Protein 5SUY (pdb70)

Secondary structure (DSSP, 8-state):
---BTTS-HHHHHHHHHSTTS----EEEEEEEE--TTBEEHHHHHHHHHHHSB--SSHHHHHHHHHHHHHTTSEEESSS--S--TTSEEEE----/---BTTS-HHHHHHHHHSTTSS---BS-EEEEEEEEEEEEHHHHHHHHHHHSBT-SSHHHHHHHHHHHHHHTSEEESSS--S--TTSEEEE---/---BTTS-HHHHHHHHHSTTS----BS-EEEEEEEEEEEEHHHHHHHHHHHSBT-SSHHHHHHHHHHHHHHTSEEESSS--S--TTSEEEE----/--BTTS-HHHHHHHHHSTTS----EEEEEEEE--TTBEEHHHHHHHHHHHSB--SSHHHHHHHHHHHHHTTSEEESSS--S--TTSEEEE----

Foldseek 3Di:
DPDDPPDDPVVVVVCLPDPPSPDDDDPDDDDDDDDPAKDFLLVQLVVCVVPPPDDPDSVVSSVVSQVCCVVQQKHFPDPDRGDDRGGMIHGGDPD/DPDDPPDDPVVVVVLLVDPPSPNDDDDDDDDDDDDPPKDFLLVQLVCCVVPPPDDPDSVVSSVVSLVCDVVQQKHFPDDDNGDDRGGIIDGGDD/DPDDPPDDDVVVVVCCVDPPSPPDDDDDDDDDDDDPPKDFLLVQLVCCVVPPPDDPDSVSSSVVSLVCCVVQQKDFPDPDNGDDRGGIIDGGDPD/DDDPPDDPVVVVVCVVDPPSPDDDDPDDDDDDDDPAKDFQLVQLVCCVPPPPDDPDSVVSSVVSQVCDVVQQKHFPDDDNGDDRGGMIHGGPPD

CATH classification: 1.10.10.10

Solvent-accessible surface area: 21813 Å² total; per-residue (Å²): 133,80,39,28,64,166,40,84,65,40,52,0,0,104,36,2,37,46,128,183,26,61,20,106,67,86,68,18,4,76,41,112,64,108,37,87,85,2,5,42,0,23,13,0,0,40,15,0,98,122,63,6,100,52,26,118,106,78,99,65,0,67,122,27,0,26,19,0,26,170,67,38,29,1,148,35,39,81,162,102,159,82,32,31,10,68,37,40,0,34,41,13,128,42,145,118,82,41,28,64,168,38,84,66,34,50,0,0,101,34,2,37,44,125,112,28,22,17,27,59,55,82,102,9,102,47,80,53,101,37,93,93,0,0,38,0,30,13,0,0,83,14,0,101,145,65,4,110,55,28,110,99,88,175,46,0,97,133,34,0,19,24,0,26,162,62,36,25,1,127,28,48,60,163,98,162,100,9,32,18,140,23,36,0,31,37,9,145,82,136,78,38,27,64,168,40,89,68,30,55,0,0,95,36,2,40,49,125,155,27,45,16,71,49,30,62,42,7,66,52,112,56,94,38,94,99,0,0,17,0,15,14,0,0,50,13,0,81,135,87,6,127,51,26,109,98,84,156,48,0,79,126,26,0,20,16,0,25,170,64,35,25,1,147,24,41,71,154,95,152,91,8,26,32,58,32,27,0,39,50,13,122,45,140,121,41,26,70,170,40,84,66,38,51,0,0,101,36,2,41,46,123,183,25,54,21,43,63,63,71,117,5,118,42,60,67,114,41,91,87,2,2,26,0,31,20,0,0,58,16,0,84,143,81,7,105,53,28,106,96,89,163,42,0,93,144,25,0,40,27,0,26,192,68,36,25,1,145,31,41,62,163,87,157,88,16,17,32,150,28,27,0,32,40,13,127,45,143

Radius of gyration: 25.07 Å; Cα contacts (8 Å, |Δi|>4): 549; chains: 4; bounding box: 56×40×69 Å

B-factor: mean 33.05, std 9.39, range [17.05, 82.43]

InterPro domains:
  IPR000591 DEP domain [PF00610] (436-505)
  IPR000591 DEP domain [PS50186] (433-507)
  IPR000591 DEP domain [SM00049] (433-507)
  IPR001158 DIX domain [PF00778] (13-89)
  IPR001158 DIX domain [PS50841] (11-93)
  IPR001158 DIX domain [SM00021] (11-93)
  IPR001478 PDZ domain [PF00595] (268-342)
  IPR001478 PDZ domain [PS50106] (267-339)
  IPR001478 PDZ domain [SM00228] (276-355)
  IPR003351 Dishevelled protein domain [PF02377] (109-263)
  IPR008339 Dishevelled family [PR01760] (342-356)
  IPR008339 Dishevelled family [PR01760] (376-388)
  IPR008339 Dishevelled family [PR01760] (464-474)
  IPR008339 Dishevelled family [PR01760] (490-501)
  IPR008341 Dishevelled-2 [PR01762] (96-107)
  IPR008341 Dishevelled-2 [PR01762] (511-521)
  IPR008341 Dishevelled-2 [PR01762] (630-639)
  IPR008341 Dishevelled-2 [PR01762] (647-668)
  IPR015506 Dishevelled-related protein [PTHR10878] (13-734)
  IPR024580 Dishevelled C-terminal [PF12316] (515-726)

GO terms:
  GO:0005109 frizzled binding (F, TAS)
  GO:0035567 non-canonical Wnt signaling pathway (P, TAS)
  GO:0060070 canonical Wnt signaling pathway (P, TAS)
  GO:0005737 cytoplasm (C, IDA)
  GO:0031410 cytoplasmic vesicle (C, IDA)
  GO:0005634 nucleus (C, EXP)
  GO:0005515 protein binding (F, IPI)
  GO:0045334 clathrin-coated endocytic vesicle (C, TAS)
  GO:0005829 cytosol (C, TAS)
  GO:0042802 identical protein binding (F, IPI)
  GO:0042127 regulation of cell population proliferation (P, IDA)
  GO:0045944 positive regulation of transcription by RNA polymerase II (P, IDA)
  GO:1901798 positive regulation of signal transduction by p53 class mediator (P, IDA)
  GO:0060070 canonical Wnt signaling pathway (P, IDA)
  GO:0046330 positive regulation of JNK cascade (P, IDA)
  GO:0060071 Wnt signaling pathway, planar cell polarity pathway (P, IDA)
  GO:0032956 regulation of actin cytoskeleton organization (P, TAS)
  GO:0035567 non-canonical Wnt signaling pathway (P, IMP)
  GO:0046330 positive regulation of JNK cascade (P, IMP)
  GO:0060070 canonical Wnt signaling pathway (P, IMP)

Nearest PDB structures (foldseek):
  5suy-assembly1_A  TM=9.954E-01  e=2.413E-16  Homo sapiens
  3ml6-assembly6_F  TM=7.059E-01  e=1.996E-12  Mus musculus
  3ml6-assembly1_A  TM=7.061E-01  e=1.996E-12  Mus musculus
  3ml6-assembly3_C  TM=7.061E-01  e=3.165E-12  Mus musculus
  3ml6-assembly2_B  TM=7.059E-01  e=3.856E-12  Mus musculus

Structure (mmCIF, N/CA/C/O backbone):
data_5SUY
#
_entry.id   5SUY
#
_cell.length_a   61.671
_cell.length_b   60.174
_cell.length_c   66.128
_cell.angle_alpha   90.00
_cell.angle_beta   117.62
_cell.angle_gamma   90.00
#
_symmetry.space_group_name_H-M   'P 1 21 1'
#
loop_
_entity.id
_entity.type
_entity.pdbx_description
1 polymer 'Segment polarity protein dishevelled homolog DVL-2'
2 non-polymer 'SULFATE ION'
3 water water
#
loop_
_atom_site.group_PDB
_atom_site.id
_atom_site.type_symbol
_atom_site.label_atom_id
_atom_site.label_alt_id
_atom_site.label_comp_id
_atom_site.label_asym_id
_atom_site.label_entity_id
_atom_site.label_seq_id
_atom_site.pdbx_PDB_ins_code
_atom_site.Cartn_x
_atom_site.Cartn_y
_atom_site.Cartn_z
_atom_site.occupancy
_atom_site.B_iso_or_equiv
_atom_site.auth_seq_id
_atom_site.auth_comp_id
_atom_site.auth_asym_id
_atom_site.auth_atom_id
_atom_site.pdbx_PDB_model_num
ATOM 1 N N . SER A 1 2 ? -20.870 17.723 -32.562 1.00 45.32 415 SER A N 1
ATOM 2 C CA . SER A 1 2 ? -20.037 17.432 -33.759 1.00 46.74 415 SER A CA 1
ATOM 3 C C . SER A 1 2 ? -19.574 15.952 -33.855 1.00 42.19 415 SER A C 1
ATOM 4 O O . SER A 1 2 ? -18.411 15.577 -33.633 1.00 45.79 415 SER A O 1
ATOM 7 N N . GLY A 1 3 ? -20.517 15.119 -34.204 1.00 36.14 416 GLY A N 1
ATOM 8 C CA . GLY A 1 3 ? -20.213 13.800 -34.721 1.00 32.17 416 GLY A CA 1
ATOM 9 C C . GLY A 1 3 ? -20.618 12.714 -33.765 1.00 28.36 416 GLY A C 1
ATOM 10 O O . GLY A 1 3 ? -20.932 11.604 -34.219 1.00 27.10 416 GLY A O 1
ATOM 11 N N . LEU A 1 4 ? -20.586 13.053 -32.463 1.00 26.12 417 LEU A N 1
ATOM 12 C CA . LEU A 1 4 ? -20.881 12.121 -31.369 1.00 24.48 417 LEU A CA 1
ATOM 13 C C . LEU A 1 4 ? -22.059 12.639 -30.569 1.00 25.00 417 LEU A C 1
ATOM 14 O O . LEU A 1 4 ? -22.138 13.861 -30.215 1.00 24.41 417 LEU A O 1
ATOM 19 N N . SER A 1 5 ? -22.983 11.747 -30.241 1.00 25.22 418 SER A N 1
ATOM 20 C CA . SER A 1 5 ? -24.164 12.154 -29.459 1.00 25.21 418 SER A CA 1
ATOM 21 C C . SER A 1 5 ? -24.600 11.002 -28.554 1.00 25.54 418 SER A C 1
ATOM 22 O O . SER A 1 5 ? -24.046 9.864 -28.634 1.00 24.35 418 SER A O 1
ATOM 25 N N . VAL A 1 6 ? -25.596 11.295 -27.702 1.00 25.09 419 VAL A N 1
ATOM 26 C CA . VAL A 1 6 ? -26.282 10.262 -26.931 1.00 26.51 419 VAL A CA 1
ATOM 27 C C . VAL A 1 6 ? -26.934 9.127 -27.753 1.00 27.37 419 VAL A C 1
ATOM 28 O O . VAL A 1 6 ? -27.302 8.107 -27.161 1.00 26.41 419 VAL A O 1
ATOM 32 N N . HIS A 1 7 ? -27.058 9.305 -29.086 1.00 26.55 420 HIS A N 1
ATOM 33 C CA . HIS A 1 7 ? -27.555 8.246 -29.994 1.00 26.95 420 HIS A CA 1
ATOM 34 C C . HIS A 1 7 ? -26.458 7.343 -30.569 1.00 26.02 420 HIS A C 1
ATOM 35 O O . HIS A 1 7 ? -26.775 6.304 -31.172 1.00 25.98 420 HIS A O 1
ATOM 42 N N . THR A 1 8 ? -25.194 7.717 -30.405 1.00 24.03 421 THR A N 1
ATOM 43 C CA . THR A 1 8 ? -24.047 6.922 -30.877 1.00 24.29 421 THR A CA 1
ATOM 44 C C . THR A 1 8 ? -23.859 5.643 -30.048 1.00 25.33 421 THR A C 1
ATOM 45 O O . THR A 1 8 ? -24.030 5.685 -28.832 1.00 26.11 421 THR A O 1
ATOM 49 N N . ASP A 1 9 ? -23.501 4.509 -30.656 1.00 26.15 422 ASP A N 1
ATOM 50 C CA . ASP A 1 9 ? -23.267 3.329 -29.809 1.00 27.63 422 ASP A CA 1
ATOM 51 C C . ASP A 1 9 ? -22.145 3.571 -28.774 1.00 27.31 422 ASP A C 1
ATOM 52 O O . ASP A 1 9 ? -21.143 4.257 -29.037 1.00 25.10 422 ASP A O 1
ATOM 57 N N . MET A 1 10 ? -22.330 3.029 -27.582 1.00 27.62 423 MET A N 1
ATOM 58 C CA . MET A 1 10 ? -21.372 3.298 -26.505 1.00 27.80 423 MET A CA 1
ATOM 59 C C . MET A 1 10 ? -19.937 2.834 -26.771 1.00 25.07 423 MET A C 1
ATOM 60 O O . 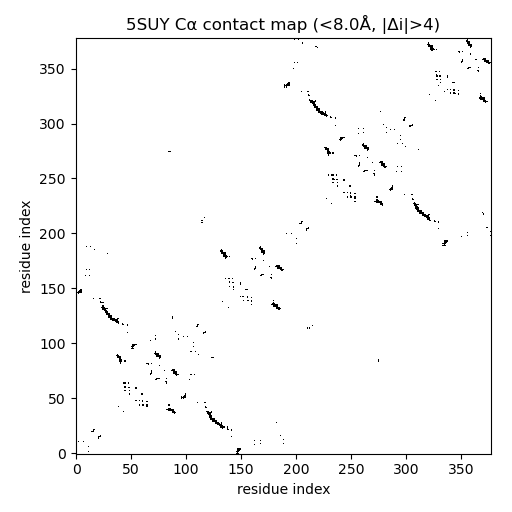MET A 1 10 ? -19.013 3.487 -26.343 1.00 23.31 423 MET A O 1
ATOM 65 N N . ALA A 1 11 ? -19.753 1.703 -27.436 1.00 24.66 424 ALA A N 1
ATOM 66 C CA . ALA A 1 11 ? -18.406 1.186 -27.657 1.00 23.56 424 ALA A CA 1
ATOM 67 C C . ALA A 1 11 ? -17.620 2.149 -28.548 1.00 23.11 424 ALA A C 1
ATOM 68 O O . ALA A 1 11 ? -16.446 2.440 -28.266 1.00 21.23 424 ALA A O 1
ATOM 70 N N . SER A 1 12 ? -18.299 2.687 -29.570 1.00 22.20 425 SER A N 1
ATOM 71 C CA . SER A 1 12 ? -17.674 3.656 -30.483 1.00 21.32 425 SER A CA 1
ATOM 72 C C . SER A 1 12 ? -17.276 4.968 -29.774 1.00 20.32 425 SER A C 1
ATOM 73 O O . SER A 1 12 ? -16.183 5.534 -30.022 1.00 19.97 425 SER A O 1
ATOM 76 N N . VAL A 1 13 ? -18.143 5.487 -28.889 1.00 20.10 426 VAL A N 1
ATOM 77 C CA . VAL A 1 13 ? -17.795 6.673 -28.086 1.00 19.81 426 VAL A CA 1
ATOM 78 C C . VAL A 1 13 ? -16.538 6.409 -27.250 1.00 18.90 426 VAL A C 1
ATOM 79 O O . VAL A 1 13 ? -15.604 7.254 -27.204 1.00 17.05 426 VAL A O 1
ATOM 83 N N . THR A 1 14 ? -16.465 5.266 -26.608 1.00 18.64 427 THR A N 1
ATOM 84 C CA . THR A 1 14 ? -15.277 4.908 -25.796 1.00 21.18 427 THR A CA 1
ATOM 85 C C . THR A 1 14 ? -13.978 4.803 -26.625 1.00 21.46 427 THR A C 1
ATOM 86 O O . THR A 1 14 ? -12.955 5.363 -26.258 1.00 20.50 427 THR A O 1
ATOM 90 N N . LYS A 1 15 ? -14.039 4.095 -27.755 1.00 22.89 428 LYS A N 1
ATOM 91 C CA . LYS A 1 15 ? -12.890 4.044 -28.687 1.00 23.79 428 LYS A CA 1
ATOM 92 C C . LYS A 1 15 ? -12.468 5.427 -29.181 1.00 23.44 428 LYS A C 1
ATOM 93 O O . LYS A 1 15 ? -11.269 5.702 -29.292 1.00 24.79 428 LYS A O 1
ATOM 99 N N . ALA A 1 16 ? -13.418 6.325 -29.401 1.00 22.53 429 ALA A N 1
ATOM 100 C CA . ALA A 1 16 ? -13.065 7.734 -29.755 1.00 23.32 429 ALA A CA 1
ATOM 101 C C . ALA A 1 16 ? -12.318 8.438 -28.594 1.00 23.63 429 ALA A C 1
ATOM 102 O O . ALA A 1 16 ? -11.223 9.037 -28.814 1.00 22.62 429 ALA A O 1
ATOM 104 N N . MET A 1 17 ? -12.856 8.286 -27.359 1.00 23.06 430 MET A N 1
ATOM 105 C CA . MET A 1 17 ? -12.200 8.820 -26.146 1.00 23.24 430 MET A CA 1
ATOM 106 C C . MET A 1 17 ? -10.769 8.260 -25.927 1.00 23.11 430 MET A C 1
ATOM 107 O O . MET A 1 17 ? -9.846 8.962 -25.459 1.00 22.37 430 MET A O 1
ATOM 112 N N . ALA A 1 18 ? -10.575 7.008 -26.321 1.00 22.55 431 ALA A N 1
ATOM 113 C CA . ALA A 1 18 ? -9.329 6.305 -26.165 1.00 23.45 431 ALA A CA 1
ATOM 114 C C . ALA A 1 18 ? -8.304 6.559 -27.259 1.00 24.74 431 ALA A C 1
ATOM 115 O O . ALA A 1 18 ? -7.127 6.168 -27.112 1.00 23.32 431 ALA A O 1
ATOM 117 N N . ALA A 1 19 ? -8.680 7.247 -28.333 1.00 24.73 432 ALA A N 1
ATOM 118 C CA . ALA A 1 19 ? -7.727 7.475 -29.426 1.00 26.25 432 ALA A CA 1
ATOM 119 C C . ALA A 1 19 ? -6.656 8.515 -29.056 1.00 27.19 432 ALA A C 1
ATOM 120 O O . ALA A 1 19 ? -6.925 9.404 -28.262 1.00 24.37 432 ALA A O 1
ATOM 122 N N . PRO A 1 20 ? -5.473 8.437 -29.683 1.00 28.29 433 PRO A N 1
ATOM 123 C CA . PRO A 1 20 ? -4.498 9.543 -29.537 1.00 30.32 433 PRO A CA 1
ATOM 124 C C . PRO A 1 20 ? -5.099 10.912 -29.955 1.00 29.77 433 PRO A C 1
ATOM 125 O O . PRO A 1 20 ? -5.939 10.978 -30.865 1.00 30.61 433 PRO A O 1
ATOM 129 N N . GLU A 1 21 ? -4.724 11.970 -29.257 1.00 30.45 434 GLU A N 1
ATOM 130 C CA . GLU A 1 21 ? -5.244 13.332 -29.496 1.00 34.11 434 GLU A CA 1
ATOM 131 C C . GLU A 1 21 ? -6.773 13.498 -29.343 1.00 34.36 434 GLU A C 1
ATOM 132 O O . GLU A 1 21 ? -7.339 14.455 -29.904 1.00 38.06 434 GLU A O 1
ATOM 138 N N . SER A 1 22 ? -7.455 12.599 -28.606 1.00 32.20 435 SER A N 1
ATOM 139 C CA . SER A 1 22 ? -8.911 12.739 -28.357 1.00 30.27 435 SER A CA 1
ATOM 140 C C . SER A 1 22 ? -9.274 13.977 -27.508 1.00 30.49 435 SER A C 1
ATOM 141 O O . SER A 1 22 ? -10.431 14.415 -27.533 1.00 30.91 435 SER A O 1
ATOM 144 N N . GLY A 1 23 ? -8.307 14.465 -26.724 1.00 30.17 436 GLY A N 1
ATOM 145 C CA . GLY A 1 23 ? -8.516 15.539 -25.733 1.00 30.97 436 GLY A CA 1
ATOM 146 C C . GLY A 1 23 ? -8.653 15.009 -24.312 1.00 31.77 436 GLY A C 1
ATOM 147 O O . GLY A 1 23 ? -8.753 15.805 -23.356 1.00 32.43 436 GLY A O 1
ATOM 148 N N . LEU A 1 24 ? -8.697 13.680 -24.146 1.00 30.16 437 LEU A N 1
ATOM 149 C CA . LEU A 1 24 ? -8.828 13.104 -22.800 1.00 31.74 437 LEU A CA 1
ATOM 150 C C . LEU A 1 24 ? -7.558 13.356 -22.014 1.00 31.89 437 LEU A C 1
ATOM 151 O O . LEU A 1 24 ? -6.468 13.056 -22.463 1.00 30.46 437 LEU A O 1
ATOM 156 N N . GLU A 1 25 ? -7.726 13.906 -20.822 1.00 33.81 438 GLU A N 1
ATOM 157 C CA . GLU A 1 25 ? -6.618 14.093 -19.903 1.00 38.52 438 GLU A CA 1
ATOM 158 C C . GLU A 1 25 ? -6.186 12.724 -19.377 1.00 37.22 438 GLU A C 1
ATOM 159 O O . GLU A 1 25 ? -6.954 12.052 -18.658 1.00 37.26 438 GLU A O 1
ATOM 165 N N . VAL A 1 26 ? -4.969 12.307 -19.741 1.00 38.52 439 VAL A N 1
ATOM 166 C CA . VAL A 1 26 ? -4.360 11.071 -19.195 1.00 39.04 439 VAL A CA 1
ATOM 167 C C . VAL A 1 26 ? -3.084 11.383 -18.393 1.00 40.40 439 VAL A C 1
ATOM 168 O O . VAL A 1 26 ? -2.455 12.425 -18.558 1.00 39.34 439 VAL A O 1
ATOM 172 N N . ARG A 1 27 ? -2.712 10.457 -17.524 1.00 41.35 440 ARG A N 1
ATOM 173 C CA . ARG A 1 27 ? -1.526 10.576 -16.693 1.00 42.06 440 ARG A CA 1
ATOM 174 C C . ARG A 1 27 ? -0.834 9.220 -16.696 1.00 42.03 440 ARG A C 1
ATOM 175 O O . ARG A 1 27 ? -1.497 8.195 -16.920 1.00 40.52 440 ARG A O 1
ATOM 183 N N . ASP A 1 28 ? 0.459 9.160 -16.382 1.00 40.32 441 ASP A N 1
ATOM 184 C CA . ASP A 1 28 ? 1.044 7.823 -16.142 1.00 44.45 441 ASP A CA 1
ATOM 185 C C . ASP A 1 28 ? 1.423 7.549 -14.670 1.00 42.61 441 ASP A C 1
ATOM 186 O O . ASP A 1 28 ? 2.123 6.575 -14.376 1.00 44.58 441 ASP A O 1
ATOM 191 N N . ARG A 1 29 ? 0.967 8.406 -13.763 1.00 40.86 442 ARG A N 1
ATOM 192 C CA . ARG A 1 29 ? 1.080 8.115 -12.327 1.00 40.67 442 ARG A CA 1
ATOM 193 C C . ARG A 1 29 ? -0.314 8.127 -11.740 1.00 40.21 442 ARG A C 1
ATOM 194 O O . ARG A 1 29 ? -1.169 8.979 -12.096 1.00 38.79 442 ARG A O 1
ATOM 202 N N . MET A 1 30 ? -0.551 7.175 -10.844 1.00 36.17 443 MET A N 1
ATOM 203 C CA . MET A 1 30 ? -1.714 7.251 -9.984 1.00 35.57 443 MET A CA 1
ATOM 204 C C . MET A 1 30 ? -1.359 7.006 -8.522 1.00 30.92 443 MET A C 1
ATOM 205 O O . MET A 1 30 ? -0.315 6.468 -8.206 1.00 29.47 443 MET A O 1
ATOM 210 N N . TRP A 1 31 ? -2.259 7.461 -7.658 1.00 32.48 444 TRP A N 1
ATOM 211 C CA . TRP A 1 31 ? -2.072 7.546 -6.228 1.00 34.11 444 TRP A CA 1
ATOM 212 C C . TRP A 1 31 ? -3.203 6.742 -5.583 1.00 34.90 444 TRP A C 1
ATOM 213 O O . TRP A 1 31 ? -4.392 6.930 -5.936 1.00 35.56 444 TRP A O 1
ATOM 224 N N . LEU A 1 32 ? -2.829 5.786 -4.741 1.00 32.29 445 LEU A N 1
ATOM 225 C CA . LEU A 1 32 ? -3.770 4.913 -4.058 1.00 31.94 445 LEU A CA 1
ATOM 226 C C . LEU A 1 32 ? -3.680 5.191 -2.534 1.00 30.29 445 LEU A C 1
ATOM 227 O O . LEU A 1 32 ? -2.565 5.262 -1.997 1.00 28.29 445 LEU A O 1
ATOM 232 N N . LYS A 1 33 ? -4.812 5.328 -1.838 1.00 30.51 446 LYS A N 1
ATOM 233 C CA . LYS A 1 33 ? -4.755 5.480 -0.383 1.00 31.08 446 LYS A CA 1
ATOM 234 C C . LYS A 1 33 ? -4.990 4.110 0.247 1.00 27.07 446 LYS A C 1
ATOM 235 O O . LYS A 1 33 ? -5.987 3.458 -0.061 1.00 26.14 446 LYS A O 1
ATOM 241 N N . ILE A 1 34 ? -4.114 3.727 1.177 1.00 24.33 447 ILE A N 1
ATOM 242 C CA . ILE A 1 34 ? -4.253 2.485 1.929 1.00 24.95 447 ILE A CA 1
ATOM 243 C C . ILE A 1 34 ? -4.409 2.866 3.397 1.00 24.55 447 ILE A C 1
ATOM 244 O O . ILE A 1 34 ? -3.666 3.693 3.893 1.00 25.07 447 ILE A O 1
ATOM 249 N N . THR A 1 35 ? -5.382 2.280 4.056 1.00 23.61 448 THR A N 1
ATOM 250 C CA . THR A 1 35 ? -5.537 2.472 5.496 1.00 25.20 448 THR A CA 1
ATOM 251 C C . THR A 1 35 ? -4.548 1.583 6.253 1.00 26.85 448 THR A C 1
ATOM 252 O O . THR A 1 35 ? -4.782 0.372 6.360 1.00 30.03 448 THR A O 1
ATOM 256 N N . ILE A 1 36 ? -3.468 2.197 6.772 1.00 25.38 449 ILE A N 1
ATOM 257 C CA . ILE A 1 36 ? -2.412 1.504 7.572 1.00 26.26 449 ILE A CA 1
ATOM 258 C C . ILE A 1 36 ? -2.394 2.189 8.941 1.00 28.13 449 ILE A C 1
ATOM 259 O O . ILE A 1 36 ? -1.994 3.366 9.055 1.00 31.80 449 ILE A O 1
ATOM 264 N N . PRO A 1 37 ? -2.806 1.479 9.991 1.00 32.11 450 PRO A N 1
ATOM 265 C CA . PRO A 1 37 ? -2.770 2.098 11.315 1.00 32.08 450 PRO A CA 1
ATOM 266 C C . PRO A 1 37 ? -1.406 2.559 11.749 1.00 28.93 450 PRO A C 1
ATOM 267 O O . PRO A 1 37 ? -0.440 1.837 11.546 1.00 28.13 450 PRO A O 1
ATOM 271 N N . ASN A 1 38 ? -1.321 3.781 12.269 1.00 28.89 451 ASN A N 1
ATOM 272 C CA . ASN A 1 38 ? -0.097 4.294 12.928 1.00 29.09 451 ASN A CA 1
ATOM 273 C C . ASN A 1 38 ? 1.097 4.371 11.976 1.00 27.55 451 ASN A C 1
ATOM 274 O O . ASN A 1 38 ? 2.205 3.980 12.332 1.00 26.20 451 ASN A O 1
ATOM 279 N N . ALA A 1 39 ? 0.861 4.821 10.750 1.00 24.71 452 ALA A N 1
ATOM 280 C CA . ALA A 1 39 ? 1.956 5.009 9.817 1.00 23.85 452 ALA A CA 1
ATOM 281 C C . ALA A 1 39 ? 2.446 6.469 9.854 1.00 23.57 452 ALA A C 1
ATOM 282 O O . ALA A 1 39 ? 1.771 7.339 10.432 1.00 25.46 452 ALA A O 1
ATOM 284 N N . PHE A 1 40 ? 3.621 6.735 9.294 1.00 22.59 453 PHE A N 1
ATOM 285 C CA . PHE A 1 40 ? 4.231 8.070 9.427 1.00 24.53 453 PHE A CA 1
ATOM 286 C C . PHE A 1 40 ? 5.230 8.283 8.302 1.00 25.18 453 PHE A C 1
ATOM 287 O O . PHE A 1 40 ? 5.831 7.321 7.754 1.00 25.02 453 PHE A O 1
ATOM 295 N N . LEU A 1 41 ? 5.368 9.553 7.931 1.00 27.63 454 LEU A N 1
ATOM 296 C CA . LEU A 1 41 ? 6.237 9.945 6.847 1.00 28.07 454 LEU A CA 1
ATOM 297 C C . LEU A 1 41 ? 7.678 9.952 7.306 1.00 27.47 454 LEU A C 1
ATOM 298 O O . LEU A 1 41 ? 8.004 10.329 8.425 1.00 25.14 454 LEU A O 1
ATOM 303 N N . GLY A 1 42 ? 8.566 9.582 6.406 1.00 27.35 455 GLY A N 1
ATOM 304 C CA . GLY A 1 42 ? 9.982 9.653 6.712 1.00 26.42 455 GLY A CA 1
ATOM 305 C C . GLY A 1 42 ? 10.411 11.076 7.099 1.00 25.73 455 GLY A C 1
ATOM 306 O O . GLY A 1 42 ? 11.205 11.219 8.006 1.00 25.66 455 GLY A O 1
ATOM 307 N N . SER A 1 43 ? 9.923 12.121 6.409 1.00 26.09 456 SER A N 1
ATOM 308 C CA . SER A 1 43 ? 10.190 13.502 6.803 1.00 26.64 456 SER A CA 1
ATOM 309 C C . SER A 1 43 ? 9.827 13.871 8.281 1.00 27.43 456 SER A C 1
ATOM 310 O O . SER A 1 43 ? 10.543 14.634 8.930 1.00 26.57 456 SER A O 1
ATOM 313 N N . ASP A 1 44 ? 8.687 13.390 8.763 1.00 27.05 457 ASP A N 1
ATOM 314 C CA . ASP A 1 44 ? 8.269 13.629 10.175 1.00 27.66 457 ASP A CA 1
ATOM 315 C C . ASP A 1 44 ? 9.179 12.924 11.162 1.00 24.50 457 ASP A C 1
ATOM 316 O O . ASP A 1 44 ? 9.376 13.392 12.287 1.00 22.19 457 ASP A O 1
ATOM 321 N N . VAL A 1 45 ? 9.731 11.772 10.770 1.00 23.93 458 VAL A N 1
ATOM 322 C CA . VAL A 1 45 ? 10.765 11.118 11.571 1.00 23.04 458 VAL A CA 1
ATOM 323 C C . VAL A 1 45 ? 12.006 11.965 11.727 1.00 23.45 458 VAL A C 1
ATOM 324 O O . VAL A 1 45 ? 12.509 12.121 12.827 1.00 22.21 458 VAL A O 1
ATOM 328 N N . VAL A 1 46 ? 12.490 12.494 10.598 1.00 24.00 459 VAL A N 1
ATOM 329 C CA . VAL A 1 46 ? 13.662 13.340 10.588 1.00 24.25 459 VAL A CA 1
ATOM 330 C C . VAL A 1 46 ? 13.382 14.658 11.389 1.00 24.14 459 VAL A C 1
ATOM 331 O O . VAL A 1 46 ? 14.225 15.077 12.137 1.00 24.12 459 VAL A O 1
ATOM 335 N N . ASP A 1 47 ? 12.207 15.284 11.229 1.00 25.76 460 ASP A N 1
ATOM 336 C CA . ASP A 1 47 ? 11.845 16.515 11.975 1.00 26.38 460 ASP A CA 1
ATOM 337 C C . ASP A 1 47 ? 11.828 16.241 13.499 1.00 25.94 460 ASP A C 1
ATOM 338 O O . ASP A 1 47 ? 12.397 17.009 14.287 1.00 25.66 460 ASP A O 1
ATOM 343 N N . TRP A 1 48 ? 11.208 15.109 13.913 1.00 24.41 461 TRP A N 1
ATOM 344 C CA . TRP A 1 48 ? 11.162 14.733 15.344 1.00 24.35 461 TRP A CA 1
ATOM 345 C C . TRP A 1 48 ? 12.524 14.530 15.963 1.00 24.01 461 TRP A C 1
ATOM 346 O O . TRP A 1 48 ? 12.825 15.116 17.020 1.00 23.75 461 TRP A O 1
ATOM 357 N N . LEU A 1 49 ? 13.374 13.757 15.292 1.00 24.53 462 LEU A N 1
ATOM 358 C CA . LEU A 1 49 ? 14.722 13.548 15.769 1.00 23.49 462 LEU A CA 1
ATOM 359 C C . LEU A 1 49 ? 15.502 14.854 15.902 1.00 26.20 462 LEU A C 1
ATOM 360 O O . LEU A 1 49 ? 16.175 15.060 16.903 1.00 24.89 462 LEU A O 1
ATOM 365 N N . TYR A 1 50 ? 15.464 15.687 14.850 1.00 27.60 463 TYR A N 1
ATOM 366 C CA . TYR A 1 50 ? 16.240 16.947 14.854 1.00 30.30 463 TYR A CA 1
ATOM 367 C C . TYR A 1 50 ? 15.757 17.894 15.962 1.00 30.56 463 TYR A C 1
ATOM 368 O O . TYR A 1 50 ? 16.569 18.608 16.558 1.00 30.84 463 TYR A O 1
ATOM 377 N N . HIS A 1 51 ? 14.449 17.865 16.251 1.00 30.55 464 HIS A N 1
ATOM 378 C CA . HIS A 1 51 ? 13.824 18.713 17.254 1.00 33.03 464 HIS A CA 1
ATOM 379 C C . HIS A 1 51 ? 14.044 18.231 18.702 1.00 33.43 464 HIS A C 1
ATOM 380 O O . HIS A 1 51 ? 14.021 19.075 19.618 1.00 34.79 464 HIS A O 1
ATOM 387 N N . HIS A 1 52 ? 14.210 16.919 18.917 1.00 28.99 465 HIS A N 1
ATOM 388 C CA . HIS A 1 52 ? 14.220 16.328 20.310 1.00 30.11 465 HIS A CA 1
ATOM 389 C C . HIS A 1 52 ? 15.443 15.562 20.778 1.00 28.95 465 HIS A C 1
ATOM 390 O O . HIS A 1 52 ? 15.527 15.183 21.951 1.00 29.45 465 HIS A O 1
ATOM 397 N N . VAL A 1 53 ? 16.403 15.363 19.891 1.00 27.84 466 VAL A N 1
ATOM 398 C CA . VAL A 1 53 ? 17.593 14.589 20.192 1.00 27.22 466 VAL A CA 1
ATOM 399 C C . VAL A 1 53 ? 18.790 15.530 19.985 1.00 29.40 466 VAL A C 1
ATOM 400 O O . VAL A 1 53 ? 18.997 16.035 18.884 1.00 28.79 466 VAL A O 1
ATOM 404 N N . GLU A 1 54 ? 19.481 15.840 21.083 1.00 30.68 467 GLU A N 1
ATOM 405 C CA . GLU A 1 54 ? 20.663 16.714 21.096 1.00 33.39 467 GLU A CA 1
ATOM 406 C C . GLU A 1 54 ? 21.894 16.065 20.480 1.00 31.53 467 GLU A C 1
ATOM 407 O O . GLU A 1 54 ? 22.085 14.866 20.593 1.00 28.30 467 GLU A O 1
ATOM 413 N N . GLY A 1 55 ? 22.723 16.894 19.853 1.00 31.03 468 GLY A N 1
ATOM 414 C CA . GLY A 1 55 ? 24.010 16.499 19.277 1.00 32.20 468 GLY A CA 1
ATOM 415 C C . GLY A 1 55 ? 23.996 16.311 17.765 1.00 33.37 468 GLY A C 1
ATOM 416 O O . GLY A 1 55 ? 24.919 15.674 17.229 1.00 37.28 468 GLY A O 1
ATOM 417 N N . PHE A 1 56 ? 22.961 16.802 17.059 1.00 32.27 469 PHE A N 1
ATOM 418 C CA . PHE A 1 56 ? 22.970 16.830 15.583 1.00 32.13 469 PHE A CA 1
ATOM 419 C C . PHE A 1 56 ? 23.424 18.211 15.126 1.00 33.93 469 PHE A C 1
ATOM 420 O O . PHE A 1 56 ? 22.649 19.151 15.235 1.00 33.28 469 PHE A O 1
ATOM 428 N N . PRO A 1 57 ? 24.649 18.329 14.565 1.00 37.27 470 PRO A N 1
ATOM 429 C CA . PRO A 1 57 ? 25.086 19.653 14.079 1.00 38.35 470 PRO A CA 1
ATOM 430 C C . PRO A 1 57 ? 24.224 20.288 12.952 1.00 39.58 470 PRO A C 1
ATOM 431 O O . PRO A 1 57 ? 24.114 21.515 12.880 1.00 42.74 470 PRO A O 1
ATOM 435 N N . GLU A 1 58 ? 23.676 19.471 12.059 1.00 38.48 471 GLU A N 1
ATOM 436 C CA . GLU A 1 58 ? 22.738 19.917 11.035 1.00 40.19 471 GLU A CA 1
ATOM 437 C C . GLU A 1 58 ? 21.729 18.803 10.719 1.00 37.90 471 GLU A C 1
ATOM 438 O O . GLU A 1 58 ? 21.912 17.640 11.114 1.00 33.72 471 GLU A O 1
ATOM 444 N N . ARG A 1 59 ? 20.676 19.175 9.989 1.00 36.39 472 ARG A N 1
ATOM 445 C CA . ARG A 1 59 ? 19.537 18.288 9.769 1.00 35.43 472 ARG A CA 1
ATOM 446 C C . ARG A 1 59 ? 19.924 16.996 9.055 1.00 35.61 472 ARG A C 1
ATOM 447 O O . ARG A 1 59 ? 19.312 15.951 9.305 1.00 30.33 472 ARG A O 1
ATOM 455 N N . ARG A 1 60 ? 20.953 17.059 8.209 1.00 36.28 473 ARG A N 1
ATOM 456 C CA . ARG A 1 60 ? 21.410 15.882 7.468 1.00 38.93 473 ARG A CA 1
ATOM 457 C C . ARG A 1 60 ? 21.911 14.749 8.368 1.00 36.08 473 ARG A C 1
ATOM 458 O O . ARG A 1 60 ? 21.754 13.569 8.032 1.00 36.82 473 ARG A O 1
ATOM 466 N N . GLU A 1 61 ? 22.524 15.092 9.490 1.00 34.80 474 GLU A N 1
ATOM 467 C CA . GLU A 1 61 ? 22.895 14.065 10.486 1.00 34.89 474 GLU A CA 1
ATOM 468 C C . GLU A 1 61 ? 21.677 13.359 11.111 1.00 30.42 474 GLU A C 1
ATOM 469 O O . GLU A 1 61 ? 21.734 12.142 11.467 1.00 28.47 474 GLU A O 1
ATOM 475 N N . ALA A 1 62 ? 20.592 14.105 11.272 1.00 29.33 475 ALA A N 1
ATOM 476 C CA . ALA A 1 62 ? 19.308 13.499 11.750 1.00 27.79 475 ALA A CA 1
ATOM 477 C C . ALA A 1 62 ? 18.751 12.537 10.707 1.00 27.18 475 ALA A C 1
ATOM 478 O O . ALA A 1 62 ? 18.255 11.471 11.064 1.00 26.41 475 ALA A O 1
ATOM 480 N N . ARG A 1 63 ? 18.838 12.886 9.411 1.00 28.83 476 ARG A N 1
ATOM 481 C CA . ARG A 1 63 ? 18.449 11.943 8.355 1.00 29.64 476 ARG A CA 1
ATOM 482 C C . ARG A 1 63 ? 19.278 10.667 8.390 1.00 28.91 476 ARG A C 1
ATOM 483 O O . ARG A 1 63 ? 18.731 9.605 8.154 1.00 28.17 476 ARG A O 1
ATOM 491 N N . LYS A 1 64 ? 20.601 10.804 8.541 1.00 30.07 477 LYS A N 1
ATOM 492 C CA . LYS A 1 64 ? 21.511 9.652 8.575 1.00 30.05 477 LYS A CA 1
ATOM 493 C C . LYS A 1 64 ? 21.134 8.738 9.732 1.00 27.91 477 LYS A C 1
ATOM 494 O O . LYS A 1 64 ? 21.096 7.526 9.595 1.00 26.18 477 LYS A O 1
ATOM 500 N N . TYR A 1 65 ? 20.788 9.348 10.855 1.00 26.72 478 TYR A N 1
ATOM 501 C CA . TYR A 1 65 ? 20.260 8.614 12.021 1.00 26.11 478 TYR A CA 1
ATOM 502 C C . TYR A 1 65 ? 18.970 7.869 11.724 1.00 26.18 478 TYR A C 1
ATOM 503 O O . TYR A 1 65 ? 18.854 6.694 12.071 1.00 26.29 478 TYR A O 1
ATOM 512 N N . ALA A 1 66 ? 17.993 8.524 11.083 1.00 26.14 479 ALA A N 1
ATOM 513 C CA . ALA A 1 66 ? 16.781 7.836 10.597 1.00 26.57 479 ALA A CA 1
ATOM 514 C C . ALA A 1 66 ? 17.077 6.585 9.721 1.00 27.57 479 ALA A C 1
ATOM 515 O O . ALA A 1 66 ? 16.476 5.482 9.878 1.00 26.55 479 ALA A O 1
ATOM 517 N N . SER A 1 67 ? 18.038 6.735 8.821 1.00 29.09 480 SER A N 1
ATOM 518 C CA . SER A 1 67 ? 18.486 5.632 8.006 1.00 29.78 480 SER A CA 1
ATOM 519 C C . SER A 1 67 ? 19.056 4.481 8.855 1.00 29.45 480 SER A C 1
ATOM 520 O O . SER A 1 67 ? 18.801 3.294 8.577 1.00 28.20 480 SER A O 1
ATOM 523 N N . GLY A 1 68 ? 19.853 4.832 9.863 1.00 28.35 481 GLY A N 1
ATOM 524 C CA . GLY A 1 68 ? 20.279 3.889 10.921 1.00 28.64 481 GLY A CA 1
ATOM 525 C C . GLY A 1 68 ? 19.146 3.082 11.552 1.00 27.78 481 GLY A C 1
ATOM 526 O O . GLY A 1 68 ? 19.226 1.865 11.693 1.00 27.59 481 GLY A O 1
ATOM 527 N N . LEU A 1 69 ? 18.071 3.764 11.881 1.00 25.26 482 LEU A N 1
ATOM 528 C CA . LEU A 1 69 ? 16.883 3.120 12.440 1.00 24.16 482 LEU A CA 1
ATOM 529 C C . LEU A 1 69 ? 16.216 2.100 11.491 1.00 23.75 482 LEU A C 1
ATOM 530 O O . LEU A 1 69 ? 15.762 1.035 11.942 1.00 25.64 482 LEU A O 1
ATOM 535 N N . LEU A 1 70 ? 16.135 2.409 10.204 1.00 23.65 483 LEU A N 1
ATOM 536 C CA . LEU A 1 70 ? 15.569 1.486 9.205 1.00 24.49 483 LEU A CA 1
ATOM 537 C C . LEU A 1 70 ? 16.470 0.240 9.050 1.00 25.88 483 LEU A C 1
ATOM 538 O O . LEU A 1 70 ? 15.959 -0.877 9.059 1.00 25.35 483 LEU A O 1
ATOM 543 N N . LYS A 1 71 ? 17.790 0.422 9.036 1.00 28.56 484 LYS A N 1
ATOM 544 C CA . LYS A 1 71 ? 18.741 -0.721 8.949 1.00 31.90 484 LYS A CA 1
ATOM 545 C C . LYS A 1 71 ? 18.639 -1.691 10.087 1.00 31.49 484 LYS A C 1
ATOM 546 O O . LYS A 1 71 ? 18.663 -2.906 9.876 1.00 32.11 484 LYS A O 1
ATOM 552 N N . ALA A 1 72 ? 18.476 -1.135 11.277 1.00 29.31 485 ALA A N 1
ATOM 553 C CA . ALA A 1 72 ? 18.332 -1.906 12.496 1.00 29.49 485 ALA A CA 1
ATOM 554 C C . ALA A 1 72 ? 16.971 -2.564 12.680 1.00 28.78 485 ALA A C 1
ATOM 555 O O . ALA A 1 72 ? 16.800 -3.378 13.601 1.00 28.84 485 ALA A O 1
ATOM 557 N N . GLY A 1 73 ? 16.005 -2.233 11.812 1.00 27.52 486 GLY A N 1
ATOM 558 C CA . GLY A 1 73 ? 14.653 -2.762 11.887 1.00 26.99 486 GLY A CA 1
ATOM 559 C C . GLY A 1 73 ? 13.747 -2.145 12.938 1.00 26.62 486 GLY A C 1
ATOM 560 O O . GLY A 1 73 ? 12.685 -2.701 13.253 1.00 25.38 486 GLY A O 1
ATOM 561 N N . LEU A 1 74 ? 14.171 -1.000 13.482 1.00 25.56 487 LEU A N 1
ATOM 562 C CA . LEU A 1 74 ? 13.440 -0.289 14.525 1.00 25.50 487 LEU A CA 1
ATOM 563 C C . LEU A 1 74 ? 12.263 0.491 13.927 1.00 24.17 487 LEU A C 1
ATOM 564 O O . LEU A 1 74 ? 11.196 0.688 14.590 1.00 22.11 487 LEU A O 1
ATOM 569 N N . ILE A 1 75 ? 12.430 0.895 12.662 1.00 22.67 488 ILE A N 1
ATOM 570 C CA . ILE A 1 75 ? 11.337 1.250 11.783 1.00 22.85 488 ILE A CA 1
ATOM 571 C C . ILE A 1 75 ? 11.400 0.394 10.505 1.00 23.48 488 ILE A C 1
ATOM 572 O O . ILE A 1 75 ? 12.448 -0.220 10.198 1.00 23.62 488 ILE A O 1
ATOM 577 N N . ARG A 1 76 ? 10.301 0.381 9.741 1.00 25.02 489 ARG A N 1
ATOM 578 C CA . ARG A 1 76 ? 10.082 -0.589 8.646 1.00 25.27 489 ARG A CA 1
ATOM 579 C C . ARG A 1 76 ? 9.342 0.066 7.490 1.00 25.33 489 ARG A C 1
ATOM 580 O O . ARG A 1 76 ? 8.326 0.730 7.710 1.00 22.04 489 ARG A O 1
ATOM 588 N N . HIS A 1 77 ? 9.810 -0.163 6.263 1.00 25.09 490 HIS A N 1
ATOM 589 C CA . HIS A 1 77 ? 9.087 0.306 5.066 1.00 26.38 490 HIS A CA 1
ATOM 590 C C . HIS A 1 77 ? 7.691 -0.362 4.961 1.00 26.06 490 HIS A C 1
ATOM 591 O O . HIS A 1 77 ? 7.502 -1.499 5.398 1.00 24.69 490 HIS A O 1
ATOM 598 N N . THR A 1 78 ? 6.704 0.347 4.386 1.00 25.77 491 THR A N 1
ATOM 599 C CA . THR A 1 78 ? 5.368 -0.248 4.136 1.00 27.33 491 THR A CA 1
ATOM 600 C C . THR A 1 78 ? 5.341 -0.986 2.783 1.00 29.09 491 THR A C 1
ATOM 601 O O . THR A 1 78 ? 4.505 -1.815 2.569 1.00 27.88 491 THR A O 1
ATOM 605 N N . VAL A 1 79 ? 6.251 -0.669 1.865 1.00 32.38 492 VAL A N 1
ATOM 606 C CA . VAL A 1 79 ? 6.379 -1.403 0.595 1.00 35.41 492 VAL A CA 1
ATOM 607 C C . VAL A 1 79 ? 7.841 -1.815 0.414 1.00 39.63 492 VAL A C 1
ATOM 608 O O . VAL A 1 79 ? 8.725 -1.272 1.065 1.00 39.97 492 VAL A O 1
ATOM 612 N N . ASN A 1 80 ? 8.100 -2.769 -0.467 1.00 43.74 493 ASN A N 1
ATOM 613 C CA . ASN A 1 80 ? 9.434 -3.377 -0.602 1.00 48.16 493 ASN A CA 1
ATOM 614 C C . ASN A 1 80 ? 10.460 -2.410 -1.200 1.00 48.61 493 ASN A C 1
ATOM 615 O O . ASN A 1 80 ? 10.749 -2.463 -2.402 1.00 53.45 493 ASN A O 1
ATOM 620 N N . LYS A 1 81 ? 10.989 -1.526 -0.353 1.00 47.80 494 LYS A N 1
ATOM 621 C CA . LYS A 1 81 ? 12.036 -0.587 -0.735 1.00 46.52 494 LYS A CA 1
ATOM 622 C C . LYS A 1 81 ? 13.155 -0.748 0.270 1.00 45.86 494 LYS A C 1
ATOM 623 O O . LYS A 1 81 ? 12.890 -0.915 1.450 1.00 52.88 494 LYS A O 1
ATOM 629 N N . ILE A 1 82 ? 14.402 -0.733 -0.176 1.00 44.16 495 ILE A N 1
ATOM 630 C CA . ILE A 1 82 ? 15.506 -0.956 0.772 1.00 43.92 495 ILE A CA 1
ATOM 631 C C . ILE A 1 82 ? 15.993 0.356 1.380 1.00 40.17 495 ILE A C 1
ATOM 632 O O . ILE A 1 82 ? 16.080 0.454 2.599 1.00 39.31 495 ILE A O 1
ATOM 637 N N . THR A 1 83 ? 16.257 1.360 0.553 1.00 37.99 496 THR A N 1
ATOM 638 C CA . THR A 1 83 ? 16.867 2.603 1.011 1.00 38.09 496 THR A CA 1
ATOM 639 C C . THR A 1 83 ? 15.866 3.528 1.683 1.00 34.83 496 THR A C 1
ATOM 640 O O . THR A 1 83 ? 14.696 3.571 1.297 1.00 35.11 496 THR A O 1
ATOM 644 N N . PHE A 1 84 ? 16.338 4.294 2.666 1.00 32.19 497 PHE A N 1
ATOM 645 C CA . PHE A 1 84 ? 15.513 5.296 3.344 1.00 30.55 497 PHE A CA 1
ATOM 646 C C . PHE A 1 84 ? 15.175 6.494 2.431 1.00 31.38 497 PHE A C 1
ATOM 647 O O . PHE A 1 84 ? 16.068 6.986 1.678 1.00 30.15 497 PHE A O 1
ATOM 655 N N . SER A 1 85 ? 13.907 6.939 2.482 1.00 29.78 498 SER A N 1
ATOM 656 C CA . SER A 1 85 ? 13.416 8.124 1.743 1.00 31.81 498 SER A CA 1
ATOM 657 C C . SER A 1 85 ? 12.460 8.934 2.588 1.00 30.75 498 SER A C 1
ATOM 658 O O . SER A 1 85 ? 11.491 8.383 3.172 1.00 27.84 498 SER A O 1
ATOM 661 N N . GLU A 1 86 ? 12.679 10.254 2.643 1.00 30.46 499 GLU A N 1
ATOM 662 C CA . GLU A 1 86 ? 11.757 11.126 3.360 1.00 30.64 499 GLU A CA 1
ATOM 663 C C . GLU A 1 86 ? 10.312 11.126 2.813 1.00 30.42 499 GLU A C 1
ATOM 664 O O . GLU A 1 86 ? 9.361 11.322 3.577 1.00 29.47 499 GLU A O 1
ATOM 670 N N . GLN A 1 87 ? 10.128 10.868 1.515 1.00 30.70 500 GLN A N 1
ATOM 671 C CA . GLN A 1 87 ? 8.790 10.856 0.920 1.00 31.67 500 GLN A CA 1
ATOM 672 C C . GLN A 1 87 ? 7.991 9.573 1.113 1.00 31.80 500 GLN A C 1
ATOM 673 O O . GLN A 1 87 ? 6.820 9.547 0.765 1.00 33.29 500 GLN A O 1
ATOM 679 N N . CYS A 1 88 ? 8.597 8.509 1.652 1.00 29.85 501 CYS A N 1
ATOM 680 C CA . CYS A 1 88 ? 7.899 7.223 1.827 1.00 31.13 501 CYS A CA 1
ATOM 681 C C . CYS A 1 88 ? 7.263 7.117 3.230 1.00 28.88 501 CYS A C 1
ATOM 682 O O . CYS A 1 88 ? 7.579 7.920 4.137 1.00 27.82 501 CYS A O 1
ATOM 685 N N . TYR A 1 89 ? 6.369 6.125 3.402 1.00 27.55 502 TYR A N 1
ATOM 686 C CA . TYR A 1 89 ? 5.678 5.883 4.682 1.00 26.77 502 TYR A CA 1
ATOM 687 C C . TYR A 1 89 ? 6.266 4.656 5.390 1.00 24.31 502 TYR A C 1
ATOM 688 O O . TYR A 1 89 ? 6.576 3.662 4.753 1.00 25.45 502 TYR A O 1
ATOM 697 N N . TYR A 1 90 ? 6.406 4.753 6.702 1.00 23.92 503 TYR A N 1
ATOM 698 C CA . TYR A 1 90 ? 6.983 3.730 7.582 1.00 22.85 503 TYR A CA 1
ATOM 699 C C . TYR A 1 90 ? 5.994 3.407 8.709 1.00 21.76 503 TYR A C 1
ATOM 700 O O . TYR A 1 90 ? 5.030 4.167 8.976 1.00 20.80 503 TYR A O 1
ATOM 709 N N . VAL A 1 91 ? 6.228 2.264 9.357 1.00 20.95 504 VAL A N 1
ATOM 710 C CA . VAL A 1 91 ? 5.633 1.920 10.642 1.00 21.67 504 VAL A CA 1
ATOM 711 C C . VAL A 1 91 ? 6.725 1.488 11.613 1.00 21.22 504 VAL A C 1
ATOM 712 O O . VAL A 1 91 ? 7.836 1.216 11.181 1.00 21.32 504 VAL A O 1
ATOM 716 N N . PHE A 1 92 ? 6.424 1.392 12.900 1.00 21.51 505 PHE A N 1
ATOM 717 C CA . PHE A 1 92 ? 7.446 0.879 13.841 1.00 22.75 505 PHE A CA 1
ATOM 718 C C . PHE A 1 92 ? 7.665 -0.632 13.713 1.00 25.20 505 PHE A C 1
ATOM 719 O O . PHE A 1 92 ? 6.748 -1.371 13.353 1.00 23.88 505 PHE A O 1
ATOM 727 N N . GLY A 1 93 ? 8.879 -1.062 14.032 1.00 26.44 506 GLY A N 1
ATOM 728 C CA . GLY A 1 93 ? 9.221 -2.512 14.156 1.00 28.91 506 GLY A CA 1
ATOM 729 C C . GLY A 1 93 ? 8.726 -3.058 15.503 1.00 32.39 506 GLY A C 1
ATOM 730 O O . GLY A 1 93 ? 7.950 -2.381 16.193 1.00 28.40 506 GLY A O 1
ATOM 731 N N . ASP A 1 94 ? 9.190 -4.267 15.866 1.00 35.12 507 ASP A N 1
ATOM 732 C CA . ASP A 1 94 ? 8.791 -4.937 17.114 1.00 38.64 507 ASP A CA 1
ATOM 733 C C . ASP A 1 94 ? 9.490 -4.247 18.279 1.00 39.49 507 ASP A C 1
ATOM 734 O O . ASP A 1 94 ? 10.715 -4.301 18.408 1.00 40.46 507 ASP A O 1
ATOM 739 N N . LEU A 1 95 ? 8.740 -3.521 19.097 1.00 38.47 508 LEU A N 1
ATOM 740 C CA . LEU A 1 95 ? 9.374 -2.781 20.189 1.00 39.16 508 LEU A CA 1
ATOM 741 C C . LEU A 1 95 ? 9.264 -3.444 21.578 1.00 42.22 508 LEU A C 1
ATOM 742 O O . LEU A 1 95 ? 9.454 -2.784 22.604 1.00 41.64 508 LEU A O 1
ATOM 747 N N . SER A 1 96 ? 9.016 -4.758 21.619 1.00 46.17 509 SER A N 1
ATOM 748 C CA . SER A 1 96 ? 9.306 -5.543 22.842 1.00 49.50 509 SER A CA 1
ATOM 749 C C . SER A 1 96 ? 9.571 -7.011 22.513 1.00 52.07 509 SER A C 1
ATOM 750 O O . SER A 1 96 ? 8.757 -7.659 21.848 1.00 51.32 509 SER A O 1
ATOM 753 N N . SER B 1 2 ? 18.150 18.806 28.094 1.00 45.14 415 SER B N 1
ATOM 754 C CA . SER B 1 2 ? 17.324 17.900 27.240 1.00 44.50 415 SER B CA 1
ATOM 755 C C . SER B 1 2 ? 17.707 16.438 27.515 1.00 42.00 415 SER B C 1
ATOM 756 O O . SER B 1 2 ? 18.884 16.122 27.641 1.00 47.21 415 SER B O 1
ATOM 759 N N . GLY B 1 3 ? 16.733 15.551 27.550 1.00 37.47 416 GLY B N 1
ATOM 760 C CA . GLY B 1 3 ? 16.947 14.161 28.019 1.00 33.31 416 GLY B CA 1
ATOM 761 C C . GLY B 1 3 ? 17.440 13.091 27.023 1.00 31.43 416 GLY B C 1
ATOM 762 O O . GLY B 1 3 ? 17.911 12.023 27.442 1.00 29.67 416 GLY B O 1
ATOM 763 N N . LEU B 1 4 ? 17.306 13.355 25.723 1.00 28.32 417 LEU B N 1
ATOM 764 C CA . LEU B 1 4 ? 17.764 12.432 24.695 1.00 27.59 417 LEU B CA 1
ATOM 765 C C . LEU B 1 4 ? 18.915 13.093 23.942 1.00 28.53 417 LEU B C 1
ATOM 766 O O . LEU B 1 4 ? 18.894 14.332 23.734 1.00 28.36 417 LEU B O 1
ATOM 771 N N . SER B 1 5 ? 19.876 12.277 23.541 1.00 27.76 418 SER B N 1
ATOM 772 C CA . SER B 1 5 ? 21.010 12.723 22.720 1.00 27.92 418 SER B CA 1
ATOM 773 C C . SER B 1 5 ? 21.499 11.583 21.817 1.00 28.45 418 SER B C 1
ATOM 774 O O . SER B 1 5 ? 20.989 10.456 21.845 1.00 27.72 418 SER B O 1
ATOM 777 N N . VAL B 1 6 ? 22.536 11.890 21.042 1.00 28.18 419 VAL B N 1
ATOM 778 C CA . VAL B 1 6 ? 23.238 10.904 20.237 1.00 29.31 419 VAL B CA 1
ATOM 779 C C . VAL B 1 6 ? 23.964 9.844 21.033 1.00 30.76 419 VAL B C 1
ATOM 780 O O . VAL B 1 6 ? 24.400 8.870 20.453 1.00 32.10 419 VAL B O 1
ATOM 784 N N . HIS B 1 7 ? 24.067 10.022 22.354 1.00 31.04 420 HIS B N 1
ATOM 785 C CA . HIS B 1 7 ? 24.638 9.001 23.279 1.00 32.41 420 HIS B CA 1
ATOM 786 C C . HIS B 1 7 ? 23.611 8.015 23.858 1.00 29.03 420 HIS B C 1
ATOM 787 O O . HIS B 1 7 ? 23.981 6.992 24.426 1.00 28.05 420 HIS B O 1
ATOM 794 N N . THR B 1 8 ? 22.323 8.317 23.703 1.00 27.56 421 THR B N 1
ATOM 795 C CA . THR B 1 8 ? 21.230 7.467 24.208 1.00 25.86 421 THR B CA 1
ATOM 796 C C . THR B 1 8 ? 21.210 6.199 23.355 1.00 27.02 421 THR B C 1
ATOM 797 O O . THR B 1 8 ? 21.511 6.293 22.181 1.00 27.37 421 THR B O 1
ATOM 801 N N . ASP B 1 9 ? 20.924 5.018 23.891 1.00 27.29 422 ASP B N 1
ATOM 802 C CA . ASP B 1 9 ? 20.766 3.877 22.970 1.00 28.38 422 ASP B CA 1
ATOM 803 C C . ASP B 1 9 ? 19.598 4.057 21.975 1.00 26.58 422 ASP B C 1
ATOM 804 O O . ASP B 1 9 ? 18.544 4.645 22.282 1.00 25.22 422 ASP B O 1
ATOM 809 N N . MET B 1 10 ? 19.794 3.535 20.773 1.00 26.96 423 MET B N 1
ATOM 810 C CA . MET B 1 10 ? 18.861 3.804 19.637 1.00 27.17 423 MET B CA 1
ATOM 811 C C . MET B 1 10 ? 17.467 3.253 19.883 1.00 25.76 423 MET B C 1
ATOM 812 O O . MET B 1 10 ? 16.496 3.887 19.497 1.00 22.98 423 MET B O 1
ATOM 817 N N . ALA B 1 11 ? 17.390 2.074 20.510 1.00 24.55 424 ALA B N 1
ATOM 818 C CA . ALA B 1 11 ? 16.114 1.399 20.780 1.00 23.45 424 ALA B CA 1
ATOM 819 C C . ALA B 1 11 ? 15.240 2.280 21.707 1.00 23.45 424 ALA B C 1
ATOM 820 O O . ALA B 1 11 ? 14.019 2.466 21.417 1.00 21.41 424 ALA B O 1
ATOM 822 N N . SER B 1 12 ? 15.869 2.865 22.750 1.00 22.99 425 SER B N 1
ATOM 823 C CA . SER B 1 12 ? 15.172 3.763 23.680 1.00 23.00 425 SER B CA 1
ATOM 824 C C . SER B 1 12 ? 14.689 5.046 23.012 1.00 22.12 425 SER B C 1
ATOM 825 O O . SER B 1 12 ? 13.606 5.543 23.329 1.00 21.13 425 SER B O 1
ATOM 828 N N . VAL B 1 13 ? 15.491 5.610 22.102 1.00 22.68 426 VAL B N 1
ATOM 829 C CA . VAL B 1 13 ? 15.067 6.804 21.342 1.00 22.48 426 VAL B CA 1
ATOM 830 C C . VAL B 1 13 ? 13.817 6.463 20.497 1.00 21.52 426 VAL B C 1
ATOM 831 O O . VAL B 1 13 ? 12.856 7.257 20.473 1.00 20.83 426 VAL B O 1
ATOM 835 N N . THR B 1 14 ? 13.789 5.282 19.895 1.00 21.17 427 THR B N 1
ATOM 836 C CA . THR B 1 14 ? 12.647 4.862 19.089 1.00 21.81 427 THR B CA 1
ATOM 837 C C . THR B 1 14 ? 11.386 4.638 19.911 1.00 21.93 427 THR B C 1
ATOM 838 O O . THR B 1 14 ? 10.317 5.041 19.477 1.00 20.87 427 THR B O 1
ATOM 842 N N . LYS B 1 15 ? 11.501 3.935 21.046 1.00 22.53 428 LYS B N 1
ATOM 843 C CA . LYS B 1 15 ? 10.379 3.773 21.959 1.00 22.68 428 LYS B CA 1
ATOM 844 C C . LYS B 1 15 ? 9.870 5.159 22.440 1.00 22.18 428 LYS B C 1
ATOM 845 O O . LYS B 1 15 ? 8.669 5.355 22.532 1.00 23.92 428 LYS B O 1
ATOM 851 N N . ALA B 1 16 ? 10.754 6.120 22.677 1.00 22.45 429 ALA B N 1
ATOM 852 C CA . ALA B 1 16 ? 10.304 7.507 22.940 1.00 22.88 429 ALA B CA 1
ATOM 853 C C . ALA B 1 16 ? 9.515 8.118 21.798 1.00 22.99 429 ALA B C 1
ATOM 854 O O . ALA B 1 16 ? 8.403 8.643 22.002 1.00 24.14 429 ALA B O 1
ATOM 856 N N . MET B 1 17 ? 10.043 8.024 20.584 1.00 22.74 430 MET B N 1
ATOM 857 C CA . MET B 1 17 ? 9.298 8.518 19.393 1.00 22.99 430 MET B CA 1
ATOM 858 C C . MET B 1 17 ? 7.953 7.809 19.193 1.00 23.01 430 MET B C 1
ATOM 859 O O . MET B 1 17 ? 6.973 8.419 18.717 1.00 21.28 430 MET B O 1
ATOM 864 N N . ALA B 1 18 ? 7.868 6.533 19.584 1.00 22.85 431 ALA B N 1
ATOM 865 C CA . ALA B 1 18 ? 6.634 5.734 19.434 1.00 23.59 431 ALA B CA 1
ATOM 866 C C . ALA B 1 18 ? 5.566 5.957 20.561 1.00 24.42 431 ALA B C 1
ATOM 867 O O . ALA B 1 18 ? 4.438 5.421 20.496 1.00 24.27 431 ALA B O 1
ATOM 869 N N . ALA B 1 19 ? 5.901 6.720 21.594 1.00 25.09 432 ALA B N 1
ATOM 870 C CA . ALA B 1 19 ? 5.023 6.841 22.729 1.00 25.98 432 ALA B CA 1
ATOM 871 C C . ALA B 1 19 ? 3.809 7.758 22.400 1.00 26.70 432 ALA B C 1
ATOM 872 O O . ALA B 1 19 ? 3.943 8.666 21.596 1.00 24.76 432 ALA B O 1
ATOM 874 N N . PRO B 1 20 ? 2.661 7.544 23.072 1.00 27.64 433 PRO B N 1
ATOM 875 C CA . PRO B 1 20 ? 1.588 8.514 22.967 1.00 28.42 433 PRO B CA 1
ATOM 876 C C . PRO B 1 20 ? 2.055 9.890 23.386 1.00 28.25 433 PRO B C 1
ATOM 877 O O . PRO B 1 20 ? 2.876 10.043 24.309 1.00 27.00 433 PRO B O 1
ATOM 881 N N . GLU B 1 21 ? 1.537 10.879 22.680 1.00 29.17 434 GLU B N 1
ATOM 882 C CA . GLU B 1 21 ? 1.834 12.267 22.933 1.00 30.27 434 GLU B CA 1
ATOM 883 C C . GLU B 1 21 ? 3.344 12.554 22.770 1.00 30.69 434 GLU B C 1
ATOM 884 O O . GLU B 1 21 ? 3.789 13.549 23.264 1.00 29.52 434 GLU B O 1
ATOM 890 N N . SER B 1 22 ? 4.107 11.732 22.018 1.00 31.71 435 SER B N 1
ATOM 891 C CA . SER B 1 22 ? 5.575 12.012 21.778 1.00 31.19 435 SER B CA 1
ATOM 892 C C . SER B 1 22 ? 5.904 13.281 21.014 1.00 34.41 435 SER B C 1
ATOM 893 O O . SER B 1 22 ? 7.028 13.764 21.133 1.00 34.79 435 SER B O 1
ATOM 896 N N . GLY B 1 23 ? 4.948 13.706 20.177 1.00 35.60 436 GLY B N 1
ATOM 897 C CA . GLY B 1 23 ? 5.088 14.780 19.170 1.00 38.53 436 GLY B CA 1
ATOM 898 C C . GLY B 1 23 ? 5.000 14.212 17.743 1.00 38.92 436 GLY B C 1
ATOM 899 O O . GLY B 1 23 ? 4.536 14.894 16.819 1.00 39.34 436 GLY B O 1
ATOM 900 N N . LEU B 1 24 ? 5.408 12.960 17.563 1.00 37.05 437 LEU B N 1
ATOM 901 C CA . LEU B 1 24 ? 5.480 12.400 16.215 1.00 37.62 437 LEU B CA 1
ATOM 902 C C . LEU B 1 24 ? 4.081 12.322 15.564 1.00 38.39 437 LEU B C 1
ATOM 903 O O . LEU B 1 24 ? 3.158 11.765 16.118 1.00 41.50 437 LEU B O 1
ATOM 908 N N . GLU B 1 25 ? 3.929 12.945 14.408 1.00 39.55 438 GLU B N 1
ATOM 909 C CA . GLU B 1 25 ? 2.661 12.881 13.639 1.00 42.21 438 GLU B CA 1
ATOM 910 C C . GLU B 1 25 ? 2.394 11.414 13.231 1.00 37.67 438 GLU B C 1
ATOM 911 O O . GLU B 1 25 ? 3.087 10.953 12.369 1.00 41.33 438 GLU B O 1
ATOM 917 N N . VAL B 1 26 ? 1.452 10.687 13.853 1.00 37.11 439 VAL B N 1
ATOM 918 C CA . VAL B 1 26 ? 1.021 9.352 13.296 1.00 38.14 439 VAL B CA 1
ATOM 919 C C . VAL B 1 26 ? -0.457 9.365 12.901 1.00 39.47 439 VAL B C 1
ATOM 920 O O . VAL B 1 26 ? -1.311 9.871 13.635 1.00 39.79 439 VAL B O 1
ATOM 924 N N . ARG B 1 27 ? -0.744 8.794 11.735 1.00 38.88 440 ARG B N 1
ATOM 925 C CA . ARG B 1 27 ? -2.093 8.773 11.177 1.00 38.87 440 ARG B CA 1
ATOM 926 C C . ARG B 1 27 ? -2.340 7.415 10.545 1.00 38.11 440 ARG B C 1
ATOM 927 O O . ARG B 1 27 ? -1.396 6.729 10.151 1.00 34.28 440 ARG B O 1
ATOM 935 N N . ASP B 1 28 ? -3.611 7.043 10.415 1.00 38.58 441 ASP B N 1
ATOM 936 C CA . ASP B 1 28 ? -3.967 5.735 9.869 1.00 39.41 441 ASP B CA 1
ATOM 937 C C . ASP B 1 28 ? -4.076 5.690 8.328 1.00 38.58 441 ASP B C 1
ATOM 938 O O . ASP B 1 28 ? -5.031 5.151 7.757 1.00 37.23 441 ASP B O 1
ATOM 943 N N . ARG B 1 29 ? -3.108 6.238 7.629 1.00 39.21 442 ARG B N 1
ATOM 944 C CA . ARG B 1 29 ? -3.176 6.190 6.178 1.00 39.72 442 ARG B CA 1
ATOM 945 C C . ARG B 1 29 ? -1.785 6.222 5.555 1.00 38.69 442 ARG B C 1
ATOM 946 O O . ARG B 1 29 ? -0.775 6.563 6.217 1.00 37.30 442 ARG B O 1
ATOM 954 N N . MET B 1 30 ? -1.733 5.796 4.304 1.00 37.17 443 MET B N 1
ATOM 955 C CA . MET B 1 30 ? -0.546 6.042 3.479 1.00 35.77 443 MET B CA 1
ATOM 956 C C . MET B 1 30 ? -0.966 6.158 2.040 1.00 31.65 443 MET B C 1
ATOM 957 O O . MET B 1 30 ? -2.000 5.599 1.633 1.00 28.49 443 MET B O 1
ATOM 962 N N . TRP B 1 31 ? -0.206 6.959 1.301 1.00 29.18 444 TRP B N 1
ATOM 963 C CA . TRP B 1 31 ? -0.440 7.148 -0.107 1.00 28.88 444 TRP B CA 1
ATOM 964 C C . TRP B 1 31 ? 0.682 6.439 -0.875 1.00 29.16 444 TRP B C 1
ATOM 965 O O . TRP B 1 31 ? 1.837 6.587 -0.528 1.00 29.12 444 TRP B O 1
ATOM 976 N N . LEU B 1 32 ? 0.295 5.684 -1.888 1.00 27.68 445 LEU B N 1
ATOM 977 C CA . LEU B 1 32 ? 1.228 4.885 -2.675 1.00 31.39 445 LEU B CA 1
ATOM 978 C C . LEU B 1 32 ? 1.163 5.388 -4.104 1.00 27.38 445 LEU B C 1
ATOM 979 O O . LEU B 1 32 ? 0.066 5.495 -4.629 1.00 27.25 445 LEU B O 1
ATOM 984 N N . LYS B 1 33 ? 2.313 5.652 -4.704 1.00 27.33 446 LYS B N 1
ATOM 985 C CA . LYS B 1 33 ? 2.370 6.109 -6.083 1.00 27.84 446 LYS B CA 1
ATOM 986 C C . LYS B 1 33 ? 2.613 4.922 -6.972 1.00 26.22 446 LYS B C 1
ATOM 987 O O . LYS B 1 33 ? 3.569 4.182 -6.760 1.00 25.13 446 LYS B O 1
ATOM 993 N N . ILE B 1 34 ? 1.759 4.723 -7.955 1.00 26.41 447 ILE B N 1
ATOM 994 C CA . ILE B 1 34 ? 1.966 3.651 -8.894 1.00 29.36 447 ILE B CA 1
ATOM 995 C C . ILE B 1 34 ? 2.141 4.193 -10.314 1.00 29.28 447 ILE B C 1
ATOM 996 O O . ILE B 1 34 ? 1.404 5.060 -10.799 1.00 28.38 447 ILE B O 1
ATOM 1001 N N . THR B 1 35 ? 3.072 3.597 -11.016 1.00 31.14 448 THR B N 1
ATOM 1002 C CA . THR B 1 35 ? 3.229 3.908 -12.431 1.00 33.78 448 THR B CA 1
ATOM 1003 C C . THR B 1 35 ? 2.254 3.026 -13.229 1.00 37.27 448 THR B C 1
ATOM 1004 O O . THR B 1 35 ? 2.343 1.778 -13.174 1.00 36.92 448 THR B O 1
ATOM 1008 N N . ILE B 1 36 ? 1.291 3.673 -13.894 1.00 37.46 449 ILE B N 1
ATOM 1009 C CA . ILE B 1 36 ? 0.254 2.997 -14.724 1.00 38.61 449 ILE B CA 1
ATOM 1010 C C . ILE B 1 36 ? 0.093 3.857 -15.981 1.00 36.22 449 ILE B C 1
ATOM 1011 O O . ILE B 1 36 ? -0.685 4.799 -15.966 1.00 35.02 449 ILE B O 1
ATOM 1016 N N . PRO B 1 37 ? 0.847 3.567 -17.065 1.00 37.67 450 PRO B N 1
ATOM 1017 C CA . PRO B 1 37 ? 0.638 4.346 -18.295 1.00 35.96 450 PRO B CA 1
ATOM 1018 C C . PRO B 1 37 ? -0.851 4.431 -18.719 1.00 34.56 450 PRO B C 1
ATOM 1019 O O . PRO B 1 37 ? -1.585 3.424 -18.698 1.00 34.23 450 PRO B O 1
ATOM 1023 N N . ASN B 1 38 ? -1.260 5.627 -19.103 1.00 35.35 451 ASN B N 1
ATOM 1024 C CA . ASN B 1 38 ? -2.607 5.926 -19.653 1.00 36.95 451 ASN B CA 1
ATOM 1025 C C . ASN B 1 38 ? -3.750 5.646 -18.704 1.00 33.44 451 ASN B C 1
ATOM 1026 O O . ASN B 1 38 ? -4.810 5.187 -19.137 1.00 35.63 451 ASN B O 1
ATOM 1031 N N . ALA B 1 39 ? -3.566 5.964 -17.423 1.00 29.76 452 ALA B N 1
ATOM 1032 C CA . ALA B 1 39 ? -4.673 5.934 -16.464 1.00 27.57 452 ALA B CA 1
ATOM 1033 C C . ALA B 1 39 ? -5.335 7.309 -16.467 1.00 26.35 452 ALA B C 1
ATOM 1034 O O . ALA B 1 39 ? -4.746 8.264 -16.947 1.00 29.72 452 ALA B O 1
ATOM 1036 N N . PHE B 1 40 ? -6.532 7.425 -15.906 1.00 25.28 453 PHE B N 1
ATOM 1037 C CA . PHE B 1 40 ? -7.274 8.704 -15.898 1.00 26.67 453 PHE B CA 1
ATOM 1038 C C . PHE B 1 40 ? -8.284 8.770 -14.752 1.00 27.52 453 PHE B C 1
ATOM 1039 O O . PHE B 1 40 ? -8.779 7.729 -14.282 1.00 27.14 453 PHE B O 1
ATOM 1047 N N . LEU B 1 41 ? -8.553 9.989 -14.285 1.00 29.23 454 LEU B N 1
ATOM 1048 C CA . LEU B 1 41 ? -9.537 10.189 -13.226 1.00 29.66 454 LEU B CA 1
ATOM 1049 C C . LEU B 1 41 ? -10.968 10.092 -13.794 1.00 28.84 454 LEU B C 1
ATOM 1050 O O . LEU B 1 41 ? -11.215 10.504 -14.919 1.00 29.29 454 LEU B O 1
ATOM 1055 N N . GLY B 1 42 ? -11.896 9.574 -12.989 1.00 27.49 455 GLY B N 1
ATOM 1056 C CA . GLY B 1 42 ? -13.346 9.591 -13.283 1.00 27.92 455 GLY B CA 1
ATOM 1057 C C . GLY B 1 42 ? -13.828 10.979 -13.719 1.00 28.69 455 GLY B C 1
ATOM 1058 O O . GLY B 1 42 ? -14.448 11.091 -14.737 1.00 27.89 455 GLY B O 1
ATOM 1059 N N . SER B 1 43 ? -13.467 12.028 -12.981 1.00 27.49 456 SER B N 1
ATOM 1060 C CA . SER B 1 43 ? -13.732 13.411 -13.390 1.00 29.96 456 SER B CA 1
ATOM 1061 C C . SER B 1 43 ? -13.213 13.779 -14.835 1.00 29.22 456 SER B C 1
ATOM 1062 O O . SER B 1 43 ? -13.882 14.512 -15.548 1.00 30.60 456 SER B O 1
ATOM 1065 N N . ASP B 1 44 ? -12.040 13.300 -15.231 1.00 29.83 457 ASP B N 1
ATOM 1066 C CA . ASP B 1 44 ? -11.468 13.534 -16.580 1.00 30.54 457 ASP B CA 1
ATOM 1067 C C . ASP B 1 44 ? -12.389 12.855 -17.657 1.00 29.09 457 ASP B C 1
ATOM 1068 O O . ASP B 1 44 ? -12.535 13.377 -18.766 1.00 31.32 457 ASP B O 1
ATOM 1073 N N . VAL B 1 45 ? -12.989 11.698 -17.345 1.00 26.69 458 VAL B N 1
ATOM 1074 C CA . VAL B 1 45 ? -13.963 11.015 -18.261 1.00 25.22 458 VAL B CA 1
ATOM 1075 C C . VAL B 1 45 ? -15.275 11.801 -18.388 1.00 26.82 458 VAL B C 1
ATOM 1076 O O . VAL B 1 45 ? -15.767 12.089 -19.503 1.00 26.93 458 VAL B O 1
ATOM 1080 N N . VAL B 1 46 ? -15.783 12.229 -17.239 1.00 27.65 459 VAL B N 1
ATOM 1081 C CA . VAL B 1 46 ? -17.028 12.990 -17.174 1.00 28.16 459 VAL B CA 1
ATOM 1082 C C . VAL B 1 46 ? -16.889 14.309 -17.956 1.00 29.92 459 VAL B C 1
ATOM 1083 O O . VAL B 1 46 ? -17.773 14.629 -18.789 1.00 29.80 459 VAL B O 1
ATOM 1087 N N . ASP B 1 47 ? -15.786 15.038 -17.717 1.00 29.66 460 ASP B N 1
ATOM 1088 C CA . ASP B 1 47 ? -15.431 16.252 -18.488 1.00 31.25 460 ASP B CA 1
ATOM 1089 C C . ASP B 1 47 ? -15.468 16.008 -20.012 1.00 29.29 460 ASP B C 1
ATOM 1090 O O . ASP B 1 47 ? -16.123 16.792 -20.772 1.00 28.98 460 ASP B O 1
ATOM 1095 N N . TRP B 1 48 ? -14.760 14.961 -20.482 1.00 27.52 461 TRP B N 1
ATOM 1096 C CA . TRP B 1 48 ? -14.639 14.675 -21.945 1.00 26.41 461 TRP B CA 1
ATOM 1097 C C . TRP B 1 48 ? -16.010 14.392 -22.592 1.00 24.90 461 TRP B C 1
ATOM 1098 O O . TRP B 1 48 ? -16.342 14.943 -23.632 1.00 23.24 461 TRP B O 1
ATOM 1109 N N . LEU B 1 49 ? -16.830 13.561 -21.934 1.00 23.40 462 LEU B N 1
ATOM 1110 C CA . LEU B 1 49 ? -18.169 13.231 -22.431 1.00 23.00 462 LEU B CA 1
ATOM 1111 C C . LEU B 1 49 ? -19.064 14.480 -22.515 1.00 24.63 462 LEU B C 1
ATOM 1112 O O . LEU B 1 49 ? -19.750 14.691 -23.491 1.00 23.05 462 LEU B O 1
ATOM 1117 N N . TYR B 1 50 ? -19.027 15.300 -21.461 1.00 25.04 463 TYR B N 1
ATOM 1118 C CA . TYR B 1 50 ? -19.851 16.518 -21.438 1.00 27.66 463 TYR B CA 1
ATOM 1119 C C . TYR B 1 50 ? -19.453 17.521 -22.516 1.00 28.32 463 TYR B C 1
ATOM 1120 O O . TYR B 1 50 ? -20.327 18.183 -23.109 1.00 29.00 463 TYR B O 1
ATOM 1129 N N . HIS B 1 51 ? -18.153 17.624 -22.785 1.00 28.73 464 HIS B N 1
ATOM 1130 C CA A HIS B 1 51 ? -17.652 18.566 -23.780 0.50 31.55 464 HIS B CA 1
ATOM 1131 C CA B HIS B 1 51 ? -17.621 18.561 -23.752 0.50 30.78 464 HIS B CA 1
ATOM 1132 C C . HIS B 1 51 ? -17.787 18.055 -25.212 1.00 30.98 464 HIS B C 1
ATOM 1133 O O . HIS B 1 51 ? -17.949 18.873 -26.161 1.00 34.33 464 HIS B O 1
ATOM 1146 N N . HIS B 1 52 ? -17.755 16.732 -25.426 1.00 29.54 465 HIS B N 1
ATOM 1147 C CA . HIS B 1 52 ? -17.704 16.165 -26.808 1.00 29.67 465 HIS B CA 1
ATOM 1148 C C . HIS B 1 52 ? -18.870 15.351 -27.324 1.00 28.11 465 HIS B C 1
ATOM 1149 O O . HIS B 1 52 ? -18.921 15.075 -28.524 1.00 29.56 465 HIS B O 1
ATOM 1156 N N . VAL B 1 53 ? -19.783 14.943 -26.464 1.00 26.67 466 VAL B N 1
ATOM 1157 C CA . VAL B 1 53 ? -20.955 14.115 -26.869 1.00 26.33 466 VAL B CA 1
ATOM 1158 C C . VAL B 1 53 ? -22.244 14.953 -26.693 1.00 27.96 466 VAL B C 1
ATOM 1159 O O . VAL B 1 53 ? -22.577 15.345 -25.554 1.00 25.93 466 VAL B O 1
ATOM 1163 N N . GLU B 1 54 ? -22.908 15.295 -27.811 1.00 27.64 467 GLU B N 1
ATOM 1164 C CA . GLU B 1 54 ? -24.134 16.120 -27.777 1.00 30.48 467 GLU B CA 1
ATOM 1165 C C . GLU B 1 54 ? -25.333 15.413 -27.121 1.00 29.55 467 GLU B C 1
ATOM 1166 O O . GLU B 1 54 ? -25.540 14.184 -27.258 1.00 29.48 467 GLU B O 1
ATOM 1172 N N . GLY B 1 55 ? -26.133 16.195 -26.414 1.00 28.69 468 GLY B N 1
ATOM 1173 C CA . GLY B 1 55 ? -27.462 15.744 -26.007 1.00 30.34 468 GLY B CA 1
ATOM 1174 C C . GLY B 1 55 ? -27.695 15.574 -24.519 1.00 31.25 468 GLY B C 1
ATOM 1175 O O . GLY B 1 55 ? -28.854 15.329 -24.104 1.00 33.06 468 GLY B O 1
ATOM 1176 N N . PHE B 1 56 ? -26.638 15.684 -23.720 1.00 30.33 469 PHE B N 1
ATOM 1177 C CA . PHE B 1 56 ? -26.766 15.688 -22.275 1.00 31.08 469 PHE B CA 1
ATOM 1178 C C . PHE B 1 56 ? -27.414 17.011 -21.803 1.00 32.64 469 PHE B C 1
ATOM 1179 O O . PHE B 1 56 ? -26.854 18.101 -22.054 1.00 34.06 469 PHE B O 1
ATOM 1187 N N . PRO B 1 57 ? -28.548 16.923 -21.087 1.00 34.20 470 PRO B N 1
ATOM 1188 C CA . PRO B 1 57 ? -29.117 18.196 -20.575 1.00 36.64 470 PRO B CA 1
ATOM 1189 C C . PRO B 1 57 ? -28.217 18.968 -19.619 1.00 39.81 470 PRO B C 1
ATOM 1190 O O . PRO B 1 57 ? -28.221 20.202 -19.658 1.00 41.22 470 PRO B O 1
ATOM 1194 N N . GLU B 1 58 ? -27.510 18.251 -18.734 1.00 41.08 471 GLU B N 1
ATOM 1195 C CA . GLU B 1 58 ? -26.555 18.846 -17.795 1.00 42.09 471 GLU B CA 1
ATOM 1196 C C . GLU B 1 58 ? -25.473 17.786 -17.417 1.00 40.94 471 GLU B C 1
ATOM 1197 O O . GLU B 1 58 ? -25.560 16.613 -17.850 1.00 35.03 471 GLU B O 1
ATOM 1203 N N . ARG B 1 59 ? -24.482 18.205 -16.624 1.00 39.77 472 ARG B N 1
ATOM 1204 C CA . ARG B 1 59 ? -23.308 17.368 -16.310 1.00 39.63 472 ARG B CA 1
ATOM 1205 C C . ARG B 1 59 ? -23.662 16.027 -15.644 1.00 38.20 472 ARG B C 1
ATOM 1206 O O . ARG B 1 59 ? -23.053 15.011 -15.947 1.00 37.90 472 ARG B O 1
ATOM 1214 N N . ARG B 1 60 ? -24.671 16.029 -14.777 1.00 37.92 473 ARG B N 1
ATOM 1215 C CA . ARG B 1 60 ? -25.101 14.818 -14.051 1.00 39.65 473 ARG B CA 1
ATOM 1216 C C . ARG B 1 60 ? -25.394 13.617 -14.984 1.00 37.13 473 ARG B C 1
ATOM 1217 O O . ARG B 1 60 ? -25.125 12.441 -14.653 1.00 35.44 473 ARG B O 1
ATOM 1225 N N . GLU B 1 61 ? -25.936 13.917 -16.155 1.00 33.84 474 GLU B N 1
ATOM 1226 C CA . GLU B 1 61 ? -26.304 12.876 -17.107 1.00 33.71 474 GLU B CA 1
ATOM 1227 C C . GLU B 1 61 ? -25.040 12.360 -17.800 1.00 29.56 474 GLU B C 1
ATOM 1228 O O . GLU B 1 61 ? -25.004 11.195 -18.126 1.00 28.74 474 GLU B O 1
ATOM 1234 N N . ALA B 1 62 ? -24.015 13.205 -17.986 1.00 28.52 475 ALA B N 1
ATOM 1235 C CA . ALA B 1 62 ? -22.684 12.750 -18.421 1.00 27.96 475 ALA B CA 1
ATOM 1236 C C . ALA B 1 62 ? -22.053 11.839 -17.341 1.00 29.10 475 ALA B C 1
ATOM 1237 O O . ALA B 1 62 ? -21.401 10.860 -17.695 1.00 25.53 475 ALA B O 1
ATOM 1239 N N . ARG B 1 63 ? -22.265 12.150 -16.046 1.00 30.70 476 ARG B N 1
ATOM 1240 C CA . ARG B 1 63 ? -21.777 11.288 -14.955 1.00 32.59 476 ARG B CA 1
ATOM 1241 C C . ARG B 1 63 ? -22.451 9.918 -15.015 1.00 31.85 476 ARG B C 1
ATOM 1242 O O . ARG B 1 63 ? -21.778 8.910 -14.809 1.00 31.83 476 ARG B O 1
ATOM 1250 N N . LYS B 1 64 ? -23.766 9.879 -15.263 1.00 31.24 477 LYS B N 1
ATOM 1251 C CA . LYS B 1 64 ? -24.506 8.590 -15.343 1.00 33.13 477 LYS B CA 1
ATOM 1252 C C . LYS B 1 64 ? -24.018 7.736 -16.517 1.00 29.16 477 LYS B C 1
ATOM 1253 O O . LYS B 1 64 ? -23.875 6.520 -16.423 1.00 25.80 477 LYS B O 1
ATOM 1259 N N . TYR B 1 65 ? -23.746 8.400 -17.634 1.00 27.88 478 TYR B N 1
ATOM 1260 C CA . TYR B 1 65 ? -23.182 7.725 -18.823 1.00 25.32 478 TYR B CA 1
ATOM 1261 C C . TYR B 1 65 ? -21.844 7.097 -18.501 1.00 25.91 478 TYR B C 1
ATOM 1262 O O . TYR B 1 65 ? -21.602 5.967 -18.859 1.00 24.88 478 TYR B O 1
ATOM 1271 N N . ALA B 1 66 ? -20.975 7.818 -17.799 1.00 26.60 479 ALA B N 1
ATOM 1272 C CA . ALA B 1 66 ? -19.668 7.270 -17.402 1.00 27.65 479 ALA B CA 1
ATOM 1273 C C . ALA B 1 66 ? -19.803 5.991 -16.499 1.00 28.29 479 ALA B C 1
ATOM 1274 O O . ALA B 1 66 ? -19.079 4.984 -16.702 1.00 25.57 479 ALA B O 1
ATOM 1276 N N . SER B 1 67 ? -20.772 6.024 -15.576 1.00 29.97 480 SER B N 1
ATOM 1277 C CA . SER B 1 67 ? -21.087 4.887 -14.722 1.00 32.38 480 SER B CA 1
ATOM 1278 C C . SER B 1 67 ? -21.546 3.713 -15.577 1.00 31.29 480 SER B C 1
ATOM 1279 O O . SER B 1 67 ? -21.239 2.585 -15.252 1.00 30.74 480 SER B O 1
ATOM 1282 N N . GLY B 1 68 ? -22.276 4.002 -16.660 1.00 31.00 481 GLY B N 1
ATOM 1283 C CA . GLY B 1 68 ? -22.686 2.997 -17.649 1.00 30.38 481 GLY B CA 1
ATOM 1284 C C . GLY B 1 68 ? -21.481 2.390 -18.355 1.00 28.94 481 GLY B C 1
ATOM 1285 O O . GLY B 1 68 ? -21.436 1.203 -18.580 1.00 27.74 481 GLY B O 1
ATOM 1286 N N . LEU B 1 69 ? -20.463 3.192 -18.646 1.00 26.79 482 LEU B N 1
ATOM 1287 C CA . LEU B 1 69 ? -19.242 2.640 -19.271 1.00 25.91 482 LEU B CA 1
ATOM 1288 C C . LEU B 1 69 ? -18.512 1.639 -18.331 1.00 26.26 482 LEU B C 1
ATOM 1289 O O . LEU B 1 69 ? -18.115 0.539 -18.743 1.00 26.17 482 LEU B O 1
ATOM 1294 N N . LEU B 1 70 ? -18.449 1.972 -17.048 1.00 24.65 483 LEU B N 1
ATOM 1295 C CA . LEU B 1 70 ? -17.879 1.067 -16.058 1.00 26.60 483 LEU B CA 1
ATOM 1296 C C . LEU B 1 70 ? -18.655 -0.241 -15.893 1.00 28.47 483 LEU B C 1
ATOM 1297 O O . LEU B 1 70 ? -18.053 -1.291 -15.944 1.00 28.57 483 LEU B O 1
ATOM 1302 N N . LYS B 1 71 ? -19.976 -0.165 -15.745 1.00 31.56 484 LYS B N 1
ATOM 1303 C CA . LYS B 1 71 ? -20.830 -1.359 -15.764 1.00 35.57 484 LYS B CA 1
ATOM 1304 C C . LYS B 1 71 ? -20.583 -2.227 -16.985 1.00 35.89 484 LYS B C 1
ATOM 1305 O O . LYS B 1 71 ? -20.498 -3.447 -16.862 1.00 36.18 484 LYS B O 1
ATOM 1311 N N . ALA B 1 72 ? -20.443 -1.611 -18.161 1.00 33.11 485 ALA B N 1
ATOM 1312 C CA . ALA B 1 72 ? -20.244 -2.409 -19.363 1.00 32.90 485 ALA B CA 1
ATOM 1313 C C . ALA B 1 72 ? -18.837 -3.009 -19.530 1.00 31.87 485 ALA B C 1
ATOM 1314 O O . ALA B 1 72 ? -18.651 -3.820 -20.414 1.00 34.70 485 ALA B O 1
ATOM 1316 N N . GLY B 1 73 ? -17.867 -2.607 -18.719 1.00 31.28 486 GLY B N 1
ATOM 1317 C CA . GLY B 1 73 ? -16.473 -3.047 -18.841 1.00 31.33 486 GLY B CA 1
ATOM 1318 C C . GLY B 1 73 ? -15.671 -2.298 -19.908 1.00 29.22 486 GLY B C 1
ATOM 1319 O O . GLY B 1 73 ? -14.570 -2.706 -20.271 1.00 30.00 486 GLY B O 1
ATOM 1320 N N . LEU B 1 74 ? -16.215 -1.195 -20.411 1.00 28.70 487 LEU B N 1
ATOM 1321 C CA . LEU B 1 74 ? -15.544 -0.382 -21.410 1.00 26.71 487 LEU B CA 1
ATOM 1322 C C . LEU B 1 74 ? -14.441 0.479 -20.742 1.00 26.42 487 LEU B C 1
ATOM 1323 O O . LEU B 1 74 ? -13.456 0.839 -21.401 1.00 27.41 487 LEU B O 1
ATOM 1328 N N . ILE B 1 75 ? -14.673 0.870 -19.485 1.00 24.95 488 ILE B N 1
ATOM 1329 C CA . ILE B 1 75 ? -13.628 1.324 -18.557 1.00 24.78 488 ILE B CA 1
ATOM 1330 C C . ILE B 1 75 ? -13.626 0.422 -17.317 1.00 26.10 488 ILE B C 1
ATOM 1331 O O . ILE B 1 75 ? -14.614 -0.267 -17.052 1.00 25.54 488 ILE B O 1
ATOM 1336 N N . ARG B 1 76 ? -12.500 0.423 -16.600 1.00 26.18 489 ARG B N 1
ATOM 1337 C CA . ARG B 1 76 ? -12.221 -0.458 -15.468 1.00 28.93 489 ARG B CA 1
ATOM 1338 C C . ARG B 1 76 ? -11.553 0.258 -14.294 1.00 29.55 489 ARG B C 1
ATOM 1339 O O . ARG B 1 76 ? -10.594 1.035 -14.473 1.00 27.04 489 ARG B O 1
ATOM 1347 N N . HIS B 1 77 ? -11.987 -0.089 -13.073 1.00 30.91 490 HIS B N 1
ATOM 1348 C CA . HIS B 1 77 ? -11.333 0.382 -11.869 1.00 33.22 490 HIS B CA 1
ATOM 1349 C C . HIS B 1 77 ? -9.927 -0.242 -11.823 1.00 35.73 490 HIS B C 1
ATOM 1350 O O . HIS B 1 77 ? -9.736 -1.360 -12.329 1.00 33.84 490 HIS B O 1
ATOM 1357 N N . THR B 1 78 ? -8.971 0.458 -11.196 1.00 36.18 491 THR B N 1
ATOM 1358 C CA . THR B 1 78 ? -7.592 -0.070 -11.023 1.00 36.52 491 THR B CA 1
ATOM 1359 C C . THR B 1 78 ? -7.521 -0.940 -9.756 1.00 38.14 491 THR B C 1
ATOM 1360 O O . THR B 1 78 ? -6.701 -1.831 -9.631 1.00 37.88 491 THR B O 1
ATOM 1364 N N . VAL B 1 79 ? -8.437 -0.699 -8.832 1.00 40.25 492 VAL B N 1
ATOM 1365 C CA . VAL B 1 79 ? -8.550 -1.437 -7.604 1.00 42.87 492 VAL B CA 1
ATOM 1366 C C . VAL B 1 79 ? -9.916 -2.107 -7.592 1.00 47.03 492 VAL B C 1
ATOM 1367 O O . VAL B 1 79 ? -10.808 -1.658 -8.289 1.00 50.16 492 VAL B O 1
ATOM 1371 N N . ASN B 1 80 ? -10.099 -3.175 -6.819 1.00 52.19 493 ASN B N 1
ATOM 1372 C CA . ASN B 1 80 ? -11.413 -3.851 -6.790 1.00 56.85 493 ASN B CA 1
ATOM 1373 C C . ASN B 1 80 ? -12.532 -3.021 -6.139 1.00 59.14 493 ASN B C 1
ATOM 1374 O O . ASN B 1 80 ? -12.649 -2.960 -4.902 1.00 63.31 493 ASN B O 1
ATOM 1379 N N . LYS B 1 81 ? -13.350 -2.400 -6.993 1.00 56.39 494 LYS B N 1
ATOM 1380 C CA . LYS B 1 81 ? -14.417 -1.506 -6.562 1.00 58.08 494 LYS B CA 1
ATOM 1381 C C . LYS B 1 81 ? -15.558 -1.535 -7.571 1.00 56.09 494 LYS B C 1
ATOM 1382 O O . LYS B 1 81 ? -15.332 -1.746 -8.763 1.00 59.67 494 LYS B O 1
ATOM 1388 N N . ILE B 1 82 ? -16.779 -1.331 -7.096 1.00 53.23 495 ILE B N 1
ATOM 1389 C CA . ILE B 1 82 ? -17.973 -1.424 -7.955 1.00 52.88 495 ILE B CA 1
ATOM 1390 C C . ILE B 1 82 ? -18.554 -0.064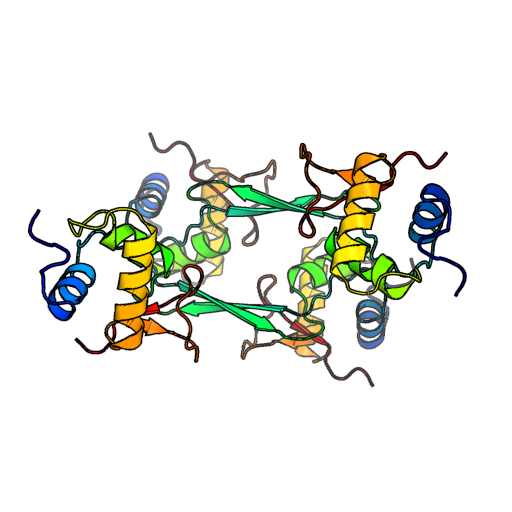 -8.318 1.00 49.20 495 ILE B C 1
ATOM 1391 O O . ILE B 1 82 ? -18.896 0.151 -9.465 1.00 51.61 495 ILE B O 1
ATOM 1396 N N . THR B 1 83 ? -18.688 0.830 -7.349 1.00 46.20 496 THR B N 1
ATOM 1397 C CA . THR B 1 83 ? -19.345 2.092 -7.585 1.00 46.21 496 THR B CA 1
ATOM 1398 C C . THR B 1 83 ? -18.458 3.048 -8.358 1.00 42.89 496 THR B C 1
ATOM 1399 O O . THR B 1 83 ? -17.276 3.183 -8.038 1.00 44.11 496 THR B O 1
ATOM 1403 N N . PHE B 1 84 ? -19.012 3.714 -9.372 1.00 40.10 497 PHE B N 1
ATOM 1404 C CA . PHE B 1 84 ? -18.254 4.754 -10.064 1.00 36.91 497 PHE B CA 1
ATOM 1405 C C . PHE B 1 84 ? -18.053 5.988 -9.168 1.00 37.97 497 PHE B C 1
ATOM 1406 O O . PHE B 1 84 ? -19.005 6.448 -8.517 1.00 37.68 497 PHE B O 1
ATOM 1414 N N . SER B 1 85 ? -16.830 6.522 -9.155 1.00 35.90 498 SER B N 1
ATOM 1415 C CA . SER B 1 85 ? -16.488 7.773 -8.459 1.00 37.97 498 SER B CA 1
ATOM 1416 C C . SER B 1 85 ? -15.588 8.656 -9.329 1.00 35.86 498 SER B C 1
ATOM 1417 O O . SER B 1 85 ? -14.653 8.149 -9.967 1.00 33.42 498 SER B O 1
ATOM 1420 N N . GLU B 1 86 ? -15.819 9.975 -9.323 1.00 34.80 499 GLU B N 1
ATOM 1421 C CA . GLU B 1 86 ? -14.994 10.893 -10.109 1.00 34.31 499 GLU B CA 1
ATOM 1422 C C . GLU B 1 86 ? -13.587 11.009 -9.553 1.00 34.02 499 GLU B C 1
ATOM 1423 O O . GLU B 1 86 ? -12.672 11.334 -10.295 1.00 31.15 499 GLU B O 1
ATOM 1429 N N . GLN B 1 87 ? -13.405 10.743 -8.257 1.00 34.52 500 GLN B N 1
ATOM 1430 C CA . GLN B 1 87 ? -12.096 10.910 -7.641 1.00 35.97 500 GLN B CA 1
ATOM 1431 C C . GLN B 1 87 ? -11.191 9.696 -7.859 1.00 33.77 500 GLN B C 1
ATOM 1432 O O . GLN B 1 87 ? -9.995 9.806 -7.664 1.00 32.05 500 GLN B O 1
ATOM 1438 N N . CYS B 1 88 ? -11.739 8.554 -8.287 1.00 32.01 501 CYS B N 1
ATOM 1439 C CA . CYS B 1 88 ? -10.929 7.330 -8.476 1.00 31.75 501 CYS B CA 1
ATOM 1440 C C . CYS B 1 88 ? -10.230 7.325 -9.840 1.00 30.11 501 CYS B C 1
ATOM 1441 O O . CYS B 1 88 ? -10.685 8.016 -10.770 1.00 28.30 501 CYS B O 1
ATOM 1444 N N . TYR B 1 89 ? -9.182 6.501 -9.949 1.00 28.60 502 TYR B N 1
ATOM 1445 C CA . TYR B 1 89 ? -8.465 6.257 -11.204 1.00 29.19 502 TYR B CA 1
ATOM 1446 C C . TYR B 1 89 ? -8.965 4.993 -11.975 1.00 28.37 502 TYR B C 1
ATOM 1447 O O . TYR B 1 89 ? -9.299 3.915 -11.366 1.00 30.27 502 TYR B O 1
ATOM 1456 N N . TYR B 1 90 ? -9.002 5.121 -13.301 1.00 25.82 503 TYR B N 1
ATOM 1457 C CA . TYR B 1 90 ? -9.520 4.135 -14.219 1.00 25.81 503 TYR B CA 1
ATOM 1458 C C . TYR B 1 90 ? -8.546 3.874 -15.348 1.00 24.63 503 TYR B C 1
ATOM 1459 O O . TYR B 1 90 ? -7.695 4.721 -15.636 1.00 26.26 503 TYR B O 1
ATOM 1468 N N . VAL B 1 91 ? -8.651 2.694 -15.959 1.00 24.92 504 VAL B N 1
ATOM 1469 C CA . VAL B 1 91 ? -8.036 2.376 -17.265 1.00 24.88 504 VAL B CA 1
ATOM 1470 C C . VAL B 1 91 ? -9.078 1.894 -18.299 1.00 25.10 504 VAL B C 1
ATOM 1471 O O . VAL B 1 91 ? -10.221 1.535 -17.944 1.00 25.28 504 VAL B O 1
ATOM 1475 N N . PHE B 1 92 ? -8.705 1.864 -19.581 1.00 24.94 505 PHE B N 1
ATOM 1476 C CA . PHE B 1 92 ? -9.640 1.343 -20.582 1.00 25.59 505 PHE B CA 1
ATOM 1477 C C . PHE B 1 92 ? -9.768 -0.181 -20.434 1.00 27.54 505 PHE B C 1
ATOM 1478 O O . PHE B 1 92 ? -8.819 -0.879 -20.064 1.00 26.95 505 PHE B O 1
ATOM 1486 N N . GLY B 1 93 ? -10.950 -0.673 -20.771 1.00 28.61 506 GLY B N 1
ATOM 1487 C CA . GLY B 1 93 ? -11.191 -2.102 -20.895 1.00 31.98 506 GLY B CA 1
ATOM 1488 C C . GLY B 1 93 ? -10.655 -2.613 -22.215 1.00 35.22 506 GLY B C 1
ATOM 1489 O O . GLY B 1 93 ? -9.998 -1.914 -22.972 1.00 36.33 506 GLY B O 1
ATOM 1490 N N . ASP B 1 94 ? -11.002 -3.846 -22.491 1.00 39.98 507 ASP B N 1
ATOM 1491 C CA . ASP B 1 94 ? -10.657 -4.523 -23.713 1.00 44.50 507 ASP B CA 1
ATOM 1492 C C . ASP B 1 94 ? -11.578 -3.992 -24.809 1.00 44.52 507 ASP B C 1
ATOM 1493 O O . ASP B 1 94 ? -12.794 -4.212 -24.766 1.00 46.86 507 ASP B O 1
ATOM 1498 N N . LEU B 1 95 ? -11.002 -3.252 -25.750 1.00 43.79 508 LEU B N 1
ATOM 1499 C CA . LEU B 1 95 ? -11.749 -2.636 -26.845 1.00 43.58 508 LEU B CA 1
ATOM 1500 C C . LEU B 1 95 ? -11.480 -3.420 -28.137 1.00 46.19 508 LEU B C 1
ATOM 1501 O O . LEU B 1 95 ? -11.192 -2.823 -29.165 1.00 49.53 508 LEU B O 1
ATOM 1506 N N . SER C 1 2 ? -17.727 11.249 32.085 1.00 52.09 415 SER C N 1
ATOM 1507 C CA . SER C 1 2 ? -18.022 11.625 33.491 1.00 49.62 415 SER C CA 1
ATOM 1508 C C . SER C 1 2 ? -17.400 13.014 33.791 1.00 46.91 415 SER C C 1
ATOM 1509 O O . SER C 1 2 ? -16.176 13.188 33.766 1.00 49.79 415 SER C O 1
ATOM 1512 N N . GLY C 1 3 ? -18.259 14.015 33.960 1.00 41.03 416 GLY C N 1
ATOM 1513 C CA . GLY C 1 3 ? -17.841 15.319 34.493 1.00 36.05 416 GLY C CA 1
ATOM 1514 C C . GLY C 1 3 ? -18.137 16.452 33.549 1.00 32.26 416 GLY C C 1
ATOM 1515 O O . GLY C 1 3 ? -18.478 17.545 33.989 1.00 30.50 416 GLY C O 1
ATOM 1516 N N . LE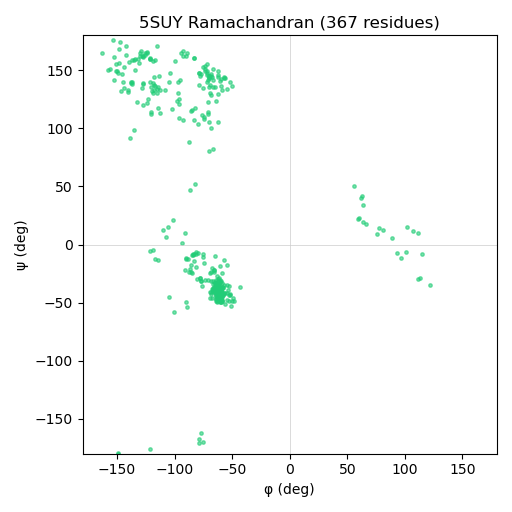U C 1 4 ? -18.027 16.169 32.249 1.00 29.89 417 LEU C N 1
ATOM 1517 C CA . LEU C 1 4 ? -18.390 17.124 31.187 1.00 29.81 417 LEU C CA 1
ATOM 1518 C C . LEU C 1 4 ? -19.542 16.549 30.354 1.00 29.48 417 LEU C C 1
ATOM 1519 O O . LEU C 1 4 ? -19.509 15.366 29.994 1.00 29.42 417 LEU C O 1
ATOM 1524 N N . SER C 1 5 ? -20.509 17.415 30.047 1.00 28.28 418 SER C N 1
ATOM 1525 C CA . SER C 1 5 ? -21.679 17.101 29.249 1.00 29.65 418 SER C CA 1
ATOM 1526 C C . SER C 1 5 ? -22.050 18.283 28.334 1.00 29.65 418 SER C C 1
ATOM 1527 O O . SER C 1 5 ? -21.533 19.416 28.460 1.00 27.78 418 SER C O 1
ATOM 1530 N N . VAL C 1 6 ? -22.981 18.024 27.437 1.00 31.55 419 VAL C N 1
ATOM 1531 C CA . VAL C 1 6 ? -23.647 19.089 26.679 1.00 33.01 419 VAL C CA 1
ATOM 1532 C C . VAL C 1 6 ? -24.288 20.171 27.589 1.00 32.68 419 VAL C C 1
ATOM 1533 O O . VAL C 1 6 ? -24.580 21.247 27.098 1.00 32.09 419 VAL C O 1
ATOM 1537 N N . HIS C 1 7 ? -24.504 19.906 28.888 1.00 32.88 420 HIS C N 1
ATOM 1538 C CA . HIS C 1 7 ? -25.055 20.926 29.801 1.00 32.58 420 HIS C CA 1
ATOM 1539 C C . HIS C 1 7 ? -24.005 21.822 30.464 1.00 29.22 420 HIS C C 1
ATOM 1540 O O . HIS C 1 7 ? -24.373 22.813 31.089 1.00 28.31 420 HIS C O 1
ATOM 1547 N N . THR C 1 8 ? -22.725 21.464 30.372 1.00 27.70 421 THR C N 1
ATOM 1548 C CA . THR C 1 8 ? -21.631 22.293 30.902 1.00 26.48 421 THR C CA 1
ATOM 1549 C C . THR C 1 8 ? -21.475 23.575 30.105 1.00 27.48 421 THR C C 1
ATOM 1550 O O . THR C 1 8 ? -21.708 23.552 28.906 1.00 27.28 421 THR C O 1
ATOM 1554 N N . ASP C 1 9 ? -21.118 24.696 30.754 1.00 27.67 422 ASP C N 1
ATOM 1555 C CA A ASP C 1 9 ? -20.714 25.956 30.113 0.50 28.13 422 ASP C CA 1
ATOM 1556 C CA B ASP C 1 9 ? -20.872 25.907 29.958 0.50 27.69 422 ASP C CA 1
ATOM 1557 C C . ASP C 1 9 ? -19.693 25.691 28.987 1.00 27.23 422 ASP C C 1
ATOM 1558 O O . ASP C 1 9 ? -18.710 25.024 29.274 1.00 24.72 422 ASP C O 1
ATOM 1567 N N . MET C 1 10 ? -19.864 26.253 27.796 1.00 27.81 423 MET C N 1
ATOM 1568 C CA . MET C 1 10 ? -18.905 26.123 26.706 1.00 29.36 423 MET C CA 1
ATOM 1569 C C . MET C 1 10 ? -17.478 26.554 26.982 1.00 26.47 423 MET C C 1
ATOM 1570 O O . MET C 1 10 ? -16.559 25.907 26.502 1.00 24.22 423 MET C O 1
ATOM 1575 N N . ALA C 1 11 ? -17.270 27.673 27.677 1.00 25.95 424 ALA C N 1
ATOM 1576 C CA . ALA C 1 11 ? -15.905 28.136 27.899 1.00 25.27 424 ALA C CA 1
ATOM 1577 C C . ALA C 1 11 ? -15.154 27.136 28.776 1.00 23.66 424 ALA C C 1
ATOM 1578 O O . ALA C 1 11 ? -13.961 26.918 28.582 1.00 21.76 424 ALA C O 1
ATOM 1580 N N . SER C 1 12 ? -15.854 26.546 29.745 1.00 22.44 425 SER C N 1
ATOM 1581 C CA . SER C 1 12 ? -15.245 25.572 30.652 1.00 21.35 425 SER C CA 1
ATOM 1582 C C . SER C 1 12 ? -14.838 24.240 29.952 1.00 20.19 425 SER C C 1
ATOM 1583 O O . SER C 1 12 ? -13.748 23.669 30.230 1.00 19.08 425 SER C O 1
ATOM 1586 N N . VAL C 1 13 ? -15.661 23.771 29.012 1.00 20.52 426 VAL C N 1
ATOM 1587 C CA . VAL C 1 13 ? -15.270 22.646 28.149 1.00 21.07 426 VAL C CA 1
ATOM 1588 C C . VAL C 1 13 ? -13.989 22.959 27.366 1.00 20.77 426 VAL C C 1
ATOM 1589 O O . VAL C 1 13 ? -13.036 22.128 27.263 1.00 19.83 426 VAL C O 1
ATOM 1593 N N . THR C 1 14 ? -13.992 24.139 26.752 1.00 22.41 427 THR C N 1
ATOM 1594 C CA . THR C 1 14 ? -12.868 24.560 25.958 1.00 21.82 427 THR C CA 1
ATOM 1595 C C . THR C 1 14 ? -11.616 24.654 26.793 1.00 21.94 427 THR C C 1
ATOM 1596 O O . THR C 1 14 ? -10.570 24.103 26.375 1.00 21.07 427 THR C O 1
ATOM 1600 N N . LYS C 1 15 ? -11.721 25.282 27.982 1.00 21.41 428 LYS C N 1
ATOM 1601 C CA . LYS C 1 15 ? -10.587 25.300 28.912 1.00 23.12 428 LYS C CA 1
ATOM 1602 C C . LYS C 1 15 ? -10.141 23.898 29.418 1.00 22.89 428 LYS C C 1
ATOM 1603 O O . LYS C 1 15 ? -8.928 23.694 29.652 1.00 22.49 428 LYS C O 1
ATOM 1609 N N . ALA C 1 16 ? -11.076 22.948 29.613 1.00 22.40 429 ALA C N 1
ATOM 1610 C CA . ALA C 1 16 ? -10.669 21.561 29.871 1.00 23.05 429 ALA C CA 1
ATOM 1611 C C . ALA C 1 16 ? -9.808 20.959 28.694 1.00 22.63 429 ALA C C 1
ATOM 1612 O O . ALA C 1 16 ? -8.725 20.350 28.907 1.00 21.01 429 ALA C O 1
ATOM 1614 N N . MET C 1 17 ? -10.295 21.146 27.470 1.00 22.61 430 MET C N 1
ATOM 1615 C CA . MET C 1 17 ? -9.584 20.662 26.288 1.00 22.58 430 MET C CA 1
ATOM 1616 C C . MET C 1 17 ? -8.186 21.289 26.156 1.00 22.05 430 MET C C 1
ATOM 1617 O O . MET C 1 17 ? -7.224 20.628 25.668 1.00 21.01 430 MET C O 1
ATOM 1622 N N . ALA C 1 18 ? -8.038 22.543 26.607 1.00 20.49 431 ALA C N 1
ATOM 1623 C CA . ALA C 1 18 ? -6.757 23.315 26.502 1.00 21.91 431 ALA C CA 1
ATOM 1624 C C . ALA C 1 18 ? -5.704 23.105 27.624 1.00 23.57 431 ALA C C 1
ATOM 1625 O O . ALA C 1 18 ? -4.527 23.569 27.492 1.00 23.65 431 ALA C O 1
ATOM 1627 N N . ALA C 1 19 ? -6.099 22.405 28.691 1.00 23.16 432 ALA C N 1
ATOM 1628 C CA . ALA C 1 19 ? -5.199 22.149 29.818 1.00 23.88 432 ALA C CA 1
ATOM 1629 C C . ALA C 1 19 ? -4.125 21.134 29.423 1.00 23.50 432 ALA C C 1
ATOM 1630 O O . ALA C 1 19 ? -4.339 20.310 28.509 1.00 21.64 432 ALA C O 1
ATOM 1632 N N . PRO C 1 20 ? -2.985 21.177 30.122 1.00 24.63 433 PRO C N 1
ATOM 1633 C CA . PRO C 1 20 ? -1.984 20.112 29.936 1.00 25.26 433 PRO C CA 1
ATOM 1634 C C . PRO C 1 20 ? -2.554 18.745 30.223 1.00 24.96 433 PRO C C 1
ATOM 1635 O O . PRO C 1 20 ? -3.382 18.615 31.102 1.00 23.78 433 PRO C O 1
ATOM 1639 N N . GLU C 1 21 ? -2.106 17.737 29.461 1.00 26.31 434 GLU C N 1
ATOM 1640 C CA . GLU C 1 21 ? -2.487 16.357 29.666 1.00 25.72 434 GLU C CA 1
ATOM 1641 C C . GLU C 1 21 ? -3.990 16.069 29.405 1.00 25.96 434 GLU C C 1
ATOM 1642 O O . GLU C 1 21 ? -4.520 15.020 29.802 1.00 26.27 434 GLU C O 1
ATOM 1648 N N . SER C 1 22 ? -4.696 16.951 28.697 1.00 24.62 435 SER C N 1
ATOM 1649 C CA . SER C 1 22 ? -6.099 16.658 28.326 1.00 23.79 435 SER C CA 1
ATOM 1650 C C . SER C 1 22 ? -6.332 15.496 27.358 1.00 24.52 435 SER C C 1
ATOM 1651 O O . SER C 1 22 ? -7.448 14.934 27.304 1.00 24.83 435 SER C O 1
ATOM 1654 N N . GLY C 1 23 ? -5.297 15.138 26.580 1.00 23.75 436 GLY C N 1
ATOM 1655 C CA . GLY C 1 23 ? -5.425 14.137 25.525 1.00 25.23 436 GLY C CA 1
ATOM 1656 C C . GLY C 1 23 ? -5.662 14.739 24.131 1.00 25.86 436 GLY C C 1
ATOM 1657 O O . GLY C 1 23 ? -5.622 14.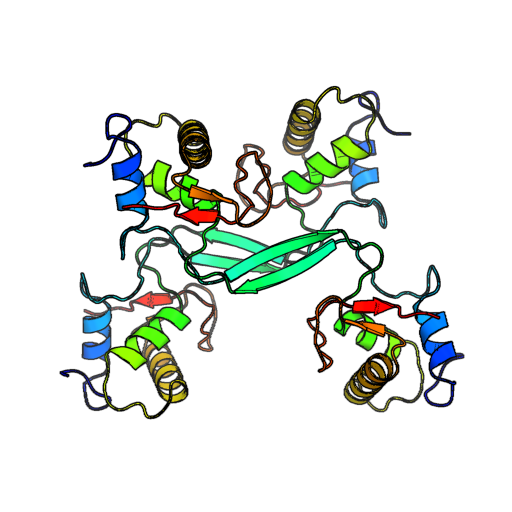003 23.152 1.00 27.12 436 GLY C O 1
ATOM 1658 N N . LEU C 1 24 ? -5.972 16.048 24.024 1.00 26.74 437 LEU C N 1
ATOM 1659 C CA . LEU C 1 24 ? -6.153 16.686 22.691 1.00 27.43 437 LEU C CA 1
ATOM 1660 C C . LEU C 1 24 ? -4.800 16.744 22.017 1.00 28.52 437 LEU C C 1
ATOM 1661 O O . LEU C 1 24 ? -3.838 17.163 22.623 1.00 27.71 437 LEU C O 1
ATOM 1666 N N . GLU C 1 25 ? -4.735 16.295 20.758 1.00 31.06 438 GLU C N 1
ATOM 1667 C CA . GLU C 1 25 ? -3.517 16.367 19.972 1.00 33.33 438 GLU C CA 1
ATOM 1668 C C . GLU C 1 25 ? -3.225 17.843 19.628 1.00 30.18 438 GLU C C 1
ATOM 1669 O O . GLU C 1 25 ? -3.914 18.443 18.800 1.00 27.18 438 GLU C O 1
ATOM 1675 N N . VAL C 1 26 ? -2.239 18.422 20.298 1.00 29.88 439 VAL C N 1
ATOM 1676 C CA . VAL C 1 26 ? -1.933 19.865 20.192 1.00 30.23 439 VAL C CA 1
ATOM 1677 C C . VAL C 1 26 ? -0.435 19.936 19.986 1.00 32.11 439 VAL C C 1
ATOM 1678 O O . VAL C 1 26 ? 0.324 19.422 20.830 1.00 31.51 439 VAL C O 1
ATOM 1682 N N . ARG C 1 27 ? -0.016 20.570 18.877 1.00 30.84 440 ARG C N 1
ATOM 1683 C CA . ARG C 1 27 ? 1.350 20.513 18.384 1.00 32.96 440 ARG C CA 1
ATOM 1684 C C . ARG C 1 27 ? 1.764 21.814 17.672 1.00 30.64 440 ARG C C 1
ATOM 1685 O O . ARG C 1 27 ? 0.921 22.547 17.134 1.00 25.26 440 ARG C O 1
ATOM 1693 N N . ASP C 1 28 ? 3.072 22.055 17.626 1.00 31.80 441 ASP C N 1
ATOM 1694 C CA . ASP C 1 28 ? 3.606 23.315 17.102 1.00 30.86 441 ASP C CA 1
ATOM 1695 C C . ASP C 1 28 ? 3.695 23.300 15.553 1.00 31.13 441 ASP C C 1
ATOM 1696 O O . ASP C 1 28 ? 4.730 23.638 14.976 1.00 31.06 441 ASP C O 1
ATOM 1701 N N . ARG C 1 29 ? 2.590 22.966 14.887 1.00 28.41 442 ARG C N 1
ATOM 1702 C CA . ARG C 1 29 ? 2.560 22.975 13.395 1.00 29.90 442 ARG C CA 1
ATOM 1703 C C . ARG C 1 29 ? 1.186 22.969 12.808 1.00 26.98 442 ARG C C 1
ATOM 1704 O O . ARG C 1 29 ? 0.215 22.600 13.469 1.00 25.99 442 ARG C O 1
ATOM 1712 N N . MET C 1 30 ? 1.137 23.299 11.526 1.00 26.02 443 MET C N 1
ATOM 1713 C CA . MET C 1 30 ? -0.058 23.182 10.727 1.00 26.01 443 MET C CA 1
ATOM 1714 C C . MET C 1 30 ? 0.391 22.936 9.296 1.00 25.25 443 MET C C 1
ATOM 1715 O O . MET C 1 30 ? 1.479 23.369 8.919 1.00 23.45 443 MET C O 1
ATOM 1720 N N . TRP C 1 31 ? -0.499 22.318 8.531 1.00 27.30 444 TRP C N 1
ATOM 1721 C CA . TRP C 1 31 ? -0.291 21.974 7.136 1.00 27.62 444 TRP C CA 1
ATOM 1722 C C . TRP C 1 31 ? -1.341 22.667 6.287 1.00 27.19 444 TRP C C 1
ATOM 1723 O O . TRP C 1 31 ? -2.527 22.607 6.577 1.00 27.01 444 TRP C O 1
ATOM 1734 N N . LEU C 1 32 ? -0.920 23.303 5.216 1.00 27.25 445 LEU C N 1
ATOM 1735 C CA . LEU C 1 32 ? -1.811 24.111 4.413 1.00 28.48 445 LEU C CA 1
ATOM 1736 C C . LEU C 1 32 ? -1.732 23.717 2.948 1.00 28.40 445 LEU C C 1
ATOM 1737 O O . LEU C 1 32 ? -0.617 23.565 2.461 1.00 28.49 445 LEU C O 1
ATOM 1742 N N . LYS C 1 33 ? -2.897 23.574 2.267 1.00 28.15 446 LYS C N 1
ATOM 1743 C CA . LYS C 1 33 ? -2.966 23.203 0.843 1.00 29.14 446 LYS C CA 1
ATOM 1744 C C . LYS C 1 33 ? -3.111 24.490 -0.003 1.00 28.48 446 LYS C C 1
ATOM 1745 O O . LYS C 1 33 ? -4.033 25.296 0.206 1.00 26.58 446 LYS C O 1
ATOM 1751 N N . ILE C 1 34 ? -2.158 24.704 -0.885 1.00 27.95 447 ILE C N 1
ATOM 1752 C CA . ILE C 1 34 ? -2.128 25.910 -1.745 1.00 27.32 447 ILE C CA 1
ATOM 1753 C C . ILE C 1 34 ? -2.371 25.412 -3.152 1.00 26.13 447 ILE C C 1
ATOM 1754 O O . ILE C 1 34 ? -1.743 24.446 -3.573 1.00 27.59 447 ILE C O 1
ATOM 1759 N N . THR C 1 35 ? -3.264 26.057 -3.885 1.00 27.03 448 THR C N 1
ATOM 1760 C CA . THR C 1 35 ? -3.407 25.759 -5.344 1.00 27.04 448 THR C CA 1
ATOM 1761 C C . THR C 1 35 ? -2.385 26.596 -6.136 1.00 27.67 448 THR C C 1
ATOM 1762 O O . THR C 1 35 ? -2.449 27.827 -6.144 1.00 27.49 448 THR C O 1
ATOM 1766 N N . ILE C 1 36 ? -1.443 25.917 -6.766 1.00 27.23 449 ILE C N 1
ATOM 1767 C CA . ILE C 1 36 ? -0.392 26.555 -7.545 1.00 27.95 449 ILE C CA 1
ATOM 1768 C C . ILE C 1 36 ? -0.304 25.744 -8.852 1.00 27.89 449 ILE C C 1
ATOM 1769 O O . ILE C 1 36 ? 0.309 24.662 -8.886 1.00 25.48 449 ILE C O 1
ATOM 1774 N N . PRO C 1 37 ? -0.932 26.240 -9.923 1.00 30.92 450 PRO C N 1
ATOM 1775 C CA . PRO C 1 37 ? -0.869 25.528 -11.181 1.00 29.68 450 PRO C CA 1
ATOM 1776 C C . PRO C 1 37 ? 0.566 25.237 -11.640 1.00 30.39 450 PRO C C 1
ATOM 1777 O O . PRO C 1 37 ? 1.415 26.129 -11.614 1.00 29.81 450 PRO C O 1
ATOM 1781 N N . ASN C 1 38 ? 0.786 23.997 -12.064 1.00 29.56 451 ASN C N 1
ATOM 1782 C CA . ASN C 1 38 ? 2.034 23.542 -12.680 1.00 31.19 451 ASN C CA 1
ATOM 1783 C C . ASN C 1 38 ? 3.229 23.601 -11.775 1.00 27.84 451 ASN C C 1
ATOM 1784 O O . ASN C 1 38 ? 4.324 23.830 -12.229 1.00 30.51 451 ASN C O 1
ATOM 1789 N N . ALA C 1 39 ? 3.008 23.363 -10.483 1.00 25.94 452 ALA C N 1
ATOM 1790 C CA . ALA C 1 39 ? 4.101 23.211 -9.559 1.00 24.74 452 ALA C CA 1
ATOM 1791 C C . ALA C 1 39 ? 4.683 21.771 -9.560 1.00 25.64 452 ALA C C 1
ATOM 1792 O O . ALA C 1 39 ? 3.999 20.815 -10.007 1.00 26.66 452 ALA C O 1
ATOM 1794 N N . PHE C 1 40 ? 5.919 21.610 -9.068 1.00 23.78 453 PHE C N 1
ATOM 1795 C CA . PHE C 1 40 ? 6.641 20.331 -9.138 1.00 23.74 453 PHE C CA 1
ATOM 1796 C C . PHE C 1 40 ? 7.636 20.169 -8.026 1.00 24.02 453 PHE C C 1
ATOM 1797 O O . PHE C 1 40 ? 8.299 21.126 -7.625 1.00 24.18 453 PHE C O 1
ATOM 1805 N N . LEU C 1 41 ? 7.714 18.942 -7.522 1.00 25.63 454 LEU C N 1
ATOM 1806 C CA . LEU C 1 41 ? 8.676 18.543 -6.496 1.00 26.22 454 LEU C CA 1
ATOM 1807 C C . LEU C 1 41 ? 10.103 18.511 -7.048 1.00 26.74 454 LEU C C 1
ATOM 1808 O O . LEU C 1 41 ? 10.331 18.131 -8.225 1.00 24.52 454 LEU C O 1
ATOM 1813 N N . GLY C 1 42 ? 11.068 18.883 -6.199 1.00 25.90 455 GLY C N 1
ATOM 1814 C CA . GLY C 1 42 ? 12.468 18.790 -6.582 1.00 25.92 455 GLY C CA 1
ATOM 1815 C C . GLY C 1 42 ? 12.917 17.394 -7.004 1.00 27.14 455 GLY C C 1
ATOM 1816 O O . GLY C 1 42 ? 13.753 17.256 -7.910 1.00 25.86 455 GLY C O 1
ATOM 1817 N N . SER C 1 43 ? 12.355 16.356 -6.355 1.00 27.85 456 SER C N 1
ATOM 1818 C CA . SER C 1 43 ? 12.651 14.952 -6.744 1.00 28.06 456 SER C CA 1
ATOM 1819 C C . SER C 1 43 ? 12.173 14.602 -8.145 1.00 27.30 456 SER C C 1
ATOM 1820 O O . SER C 1 43 ? 12.795 13.771 -8.826 1.00 25.86 456 SER C O 1
ATOM 1823 N N . ASP C 1 44 ? 11.096 15.230 -8.605 1.00 26.09 457 ASP C N 1
ATOM 1824 C CA . ASP C 1 44 ? 10.620 14.954 -9.956 1.00 26.77 457 ASP C CA 1
ATOM 1825 C C . ASP C 1 44 ? 11.426 15.715 -11.013 1.00 25.67 457 ASP C C 1
ATOM 1826 O O . ASP C 1 44 ? 11.511 15.242 -12.138 1.00 24.05 457 ASP C O 1
ATOM 1831 N N . VAL C 1 45 ? 11.968 16.880 -10.678 1.00 24.07 458 VAL C N 1
ATOM 1832 C CA . VAL C 1 45 ? 12.946 17.530 -11.577 1.00 25.32 458 VAL C CA 1
ATOM 1833 C C . VAL C 1 45 ? 14.192 16.653 -11.730 1.00 25.31 458 VAL C C 1
ATOM 1834 O O . VAL C 1 45 ? 14.705 16.471 -12.838 1.00 23.65 458 VAL C O 1
ATOM 1838 N N . VAL C 1 46 ? 14.720 16.202 -10.607 1.00 24.45 459 VAL C N 1
ATOM 1839 C CA . VAL C 1 46 ? 15.915 15.354 -10.607 1.00 25.99 459 VAL C CA 1
ATOM 1840 C C . VAL C 1 46 ? 15.690 14.098 -11.433 1.00 27.49 459 VAL C C 1
ATOM 1841 O O . VAL C 1 46 ? 16.552 13.736 -12.230 1.00 27.25 459 VAL C O 1
ATOM 1845 N N . ASP C 1 47 ? 14.522 13.474 -11.287 1.00 28.08 460 ASP C N 1
ATOM 1846 C CA . ASP C 1 47 ? 14.217 12.251 -12.022 1.00 28.43 460 ASP C CA 1
ATOM 1847 C C . ASP C 1 47 ? 14.193 12.539 -13.512 1.00 27.01 460 ASP C C 1
ATOM 1848 O O . ASP C 1 47 ? 14.836 11.821 -14.284 1.00 26.39 460 ASP C O 1
ATOM 1853 N N . TRP C 1 48 ? 13.462 13.592 -13.900 1.00 25.77 461 TRP C N 1
ATOM 1854 C CA . TRP C 1 48 ? 13.368 14.000 -15.349 1.00 25.16 461 TRP C CA 1
ATOM 1855 C C . TRP C 1 48 ? 14.733 14.234 -16.000 1.00 24.40 461 TRP C C 1
ATOM 1856 O O . TRP C 1 48 ? 14.983 13.704 -17.114 1.00 25.51 461 TRP C O 1
ATOM 1867 N N . LEU C 1 49 ? 15.600 14.988 -15.318 1.00 23.23 462 LEU C N 1
ATOM 1868 C CA . LEU C 1 49 ? 16.930 15.266 -15.794 1.00 23.34 462 LEU C CA 1
ATOM 1869 C C . LEU C 1 49 ? 17.763 13.958 -15.988 1.00 25.34 462 LEU C C 1
ATOM 1870 O O . LEU C 1 49 ? 18.390 13.773 -17.045 1.00 24.63 462 LEU C O 1
ATOM 1875 N N . TYR C 1 50 ? 17.718 13.082 -14.984 1.00 26.31 463 TYR C N 1
ATOM 1876 C CA . TYR C 1 50 ? 18.490 11.803 -15.005 1.00 29.04 463 TYR C CA 1
ATOM 1877 C C . TYR C 1 50 ? 18.025 10.852 -16.114 1.00 30.30 463 TYR C C 1
ATOM 1878 O O . TYR C 1 50 ? 18.850 10.102 -16.691 1.00 30.42 463 TYR C O 1
ATOM 1887 N N . HIS C 1 51 ? 16.733 10.908 -16.427 1.00 31.44 464 HIS C N 1
ATOM 1888 C CA . HIS C 1 51 ? 16.108 10.106 -17.459 1.00 33.15 464 HIS C CA 1
ATOM 1889 C C . HIS C 1 51 ? 16.138 10.711 -18.909 1.00 33.99 464 HIS C C 1
ATOM 1890 O O . HIS C 1 51 ? 16.073 9.950 -19.886 1.00 35.73 464 HIS C O 1
ATOM 1897 N N . HIS C 1 52 ? 16.267 12.021 -19.056 1.00 30.62 465 HIS C N 1
ATOM 1898 C CA . HIS C 1 52 ? 16.213 12.658 -20.398 1.00 30.37 465 HIS C CA 1
ATOM 1899 C C . HIS C 1 52 ? 17.477 13.381 -20.866 1.00 28.94 465 HIS C C 1
ATOM 1900 O O . HIS C 1 52 ? 17.526 13.787 -22.049 1.00 28.99 465 HIS C O 1
ATOM 1907 N N . VAL C 1 53 ? 18.448 13.628 -19.983 1.00 27.48 466 VAL C N 1
ATOM 1908 C CA . VAL C 1 53 ? 19.647 14.403 -20.316 1.00 26.79 466 VAL C CA 1
ATOM 1909 C C . VAL C 1 53 ? 20.859 13.480 -20.235 1.00 29.18 466 VAL C C 1
ATOM 1910 O O . VAL C 1 53 ? 21.128 12.930 -19.184 1.00 30.49 466 VAL C O 1
ATOM 1914 N N . GLU C 1 54 ? 21.552 13.264 -21.355 1.00 29.95 467 GLU C N 1
ATOM 1915 C CA . GLU C 1 54 ? 22.693 12.351 -21.390 1.00 32.97 467 GLU C CA 1
ATOM 1916 C C . GLU C 1 54 ? 23.928 12.917 -20.667 1.00 32.02 467 GLU C C 1
ATOM 1917 O O . GLU C 1 54 ? 24.202 14.109 -20.721 1.00 30.12 467 GLU C O 1
ATOM 1923 N N . GLY C 1 55 ? 24.641 12.063 -19.939 1.00 31.80 468 GLY C N 1
ATOM 1924 C CA . GLY C 1 55 ? 25.894 12.461 -19.306 1.00 33.64 468 GLY C CA 1
ATOM 1925 C C . GLY C 1 55 ? 25.925 12.554 -17.804 1.00 35.16 468 GLY C C 1
ATOM 1926 O O . GLY C 1 55 ? 26.900 13.051 -17.238 1.00 39.39 468 GLY C O 1
ATOM 1927 N N . PHE C 1 56 ? 24.892 12.082 -17.129 1.00 34.84 469 PHE C N 1
ATOM 1928 C CA . PHE C 1 56 ? 24.964 11.973 -15.703 1.00 36.73 469 PHE C CA 1
ATOM 1929 C C . PHE C 1 56 ? 25.451 10.547 -15.381 1.00 42.64 469 PHE C C 1
ATOM 1930 O O . PHE C 1 56 ? 24.693 9.593 -15.537 1.00 46.29 469 PHE C O 1
ATOM 1938 N N . PRO C 1 57 ? 26.709 10.415 -14.935 1.00 45.02 470 PRO C N 1
ATOM 1939 C CA . PRO C 1 57 ? 27.156 9.079 -14.503 1.00 48.70 470 PRO C CA 1
ATOM 1940 C C . PRO C 1 57 ? 26.368 8.490 -13.293 1.00 49.96 470 PRO C C 1
ATOM 1941 O O . PRO C 1 57 ? 26.080 7.292 -13.287 1.00 53.79 470 PRO C O 1
ATOM 1945 N N . GLU C 1 58 ? 26.012 9.318 -12.306 1.00 49.34 471 GLU C N 1
ATOM 1946 C CA . GLU C 1 58 ? 25.114 8.911 -11.219 1.00 49.80 471 GLU C CA 1
ATOM 1947 C C . GLU C 1 58 ? 23.973 9.917 -11.000 1.00 44.93 471 GLU C C 1
ATOM 1948 O O . GLU C 1 58 ? 24.044 11.086 -11.379 1.00 40.26 471 GLU C O 1
ATOM 1954 N N . ARG C 1 59 ? 22.943 9.451 -10.319 1.00 41.92 472 ARG C N 1
ATOM 1955 C CA . ARG C 1 59 ? 21.827 10.333 -9.964 1.00 40.44 472 ARG C CA 1
ATOM 1956 C C . ARG C 1 59 ? 22.269 11.601 -9.202 1.00 39.75 472 ARG C C 1
ATOM 1957 O O . ARG C 1 59 ? 21.708 12.668 -9.445 1.00 38.91 472 ARG C O 1
ATOM 1965 N N . ARG C 1 60 ? 23.300 11.512 -8.360 1.00 41.52 473 ARG C N 1
ATOM 1966 C CA . ARG C 1 60 ? 23.724 12.686 -7.582 1.00 44.48 473 ARG C CA 1
ATOM 1967 C C . ARG C 1 60 ? 24.192 13.841 -8.452 1.00 41.00 473 ARG C C 1
ATOM 1968 O O . ARG C 1 60 ? 24.058 14.986 -8.044 1.00 37.88 473 ARG C O 1
ATOM 1976 N N . GLU C 1 61 ? 24.734 13.532 -9.632 1.00 40.81 474 GLU C N 1
ATOM 1977 C CA . GLU C 1 61 ? 25.118 14.563 -10.581 1.00 39.17 474 GLU C CA 1
ATOM 1978 C C . GLU C 1 61 ? 23.922 15.323 -11.151 1.00 35.33 474 GLU C C 1
ATOM 1979 O O . GLU C 1 61 ? 24.010 16.539 -11.367 1.00 35.66 474 GLU C O 1
ATOM 1985 N N . ALA C 1 62 ? 22.830 14.616 -11.437 1.00 32.98 475 ALA C N 1
ATOM 1986 C CA . ALA C 1 62 ? 21.555 15.281 -11.831 1.00 30.39 475 ALA C CA 1
ATOM 1987 C C . ALA C 1 62 ? 20.948 16.134 -10.705 1.00 30.22 475 ALA C C 1
ATOM 1988 O O . ALA C 1 62 ? 20.346 17.204 -10.968 1.00 29.77 475 ALA C O 1
ATOM 1990 N N . ARG C 1 63 ? 21.136 15.716 -9.449 1.00 30.84 476 ARG C N 1
ATOM 1991 C CA . ARG C 1 63 ? 20.760 16.566 -8.308 1.00 32.29 476 ARG C CA 1
ATOM 1992 C C . ARG C 1 63 ? 21.546 17.877 -8.279 1.00 31.12 476 ARG C C 1
ATOM 1993 O O . ARG C 1 63 ? 20.978 18.937 -8.012 1.00 30.65 476 ARG C O 1
ATOM 2001 N N . LYS C 1 64 ? 22.850 17.804 -8.523 1.00 31.38 477 LYS C N 1
ATOM 2002 C CA . LYS C 1 64 ? 23.706 19.003 -8.495 1.00 33.23 477 LYS C CA 1
ATOM 2003 C C . LYS C 1 64 ? 23.341 19.974 -9.643 1.00 29.85 477 LYS C C 1
ATOM 2004 O O . LYS C 1 64 ? 23.410 21.185 -9.493 1.00 29.79 477 LYS C O 1
ATOM 2010 N N . TYR C 1 65 ? 22.936 19.415 -10.773 1.00 28.15 478 TYR C N 1
ATOM 2011 C CA . TYR C 1 65 ? 22.515 20.206 -11.941 1.00 26.18 478 TYR C CA 1
ATOM 2012 C C . TYR C 1 65 ? 21.208 20.916 -11.613 1.00 25.44 478 TYR C C 1
ATOM 2013 O O . TYR C 1 65 ? 21.060 22.087 -11.890 1.00 25.61 478 TYR C O 1
ATOM 2022 N N . ALA C 1 66 ? 20.279 20.219 -10.959 1.00 25.56 479 ALA C N 1
ATOM 2023 C CA . ALA C 1 66 ? 19.029 20.841 -10.525 1.00 24.88 479 ALA C CA 1
ATOM 2024 C C . ALA C 1 66 ? 19.257 22.023 -9.563 1.00 24.83 479 ALA C C 1
ATOM 2025 O O . ALA C 1 66 ? 18.657 23.119 -9.693 1.00 23.64 479 ALA C O 1
ATOM 2027 N N . SER C 1 67 ? 20.208 21.860 -8.660 1.00 28.07 480 SER C N 1
ATOM 2028 C CA . SER C 1 67 ? 20.605 22.956 -7.764 1.00 28.88 480 SER C CA 1
ATOM 2029 C C . SER C 1 67 ? 21.135 24.181 -8.577 1.00 28.34 480 SER C C 1
ATOM 2030 O O . SER C 1 67 ? 20.877 25.350 -8.224 1.00 28.94 480 SER C O 1
ATOM 2033 N N . GLY C 1 68 ? 21.894 23.898 -9.626 1.00 26.76 481 GLY C N 1
ATOM 2034 C CA . GLY C 1 68 ? 22.361 24.895 -10.585 1.00 26.46 481 GLY C CA 1
ATOM 2035 C C . GLY C 1 68 ? 21.227 25.621 -11.289 1.00 25.02 481 GLY C C 1
ATOM 2036 O O . GLY C 1 68 ? 21.279 26.844 -11.514 1.00 22.94 481 GLY C O 1
ATOM 2037 N N . LEU C 1 69 ? 20.157 24.881 -11.610 1.00 23.80 482 LEU C N 1
ATOM 2038 C CA . LEU C 1 69 ? 18.951 25.544 -12.207 1.00 23.18 482 LEU C CA 1
ATOM 2039 C C . LEU C 1 69 ? 18.304 26.532 -11.251 1.00 22.88 482 LEU C C 1
ATOM 2040 O O . LEU C 1 69 ? 17.960 27.634 -11.665 1.00 22.67 482 LEU C O 1
ATOM 2045 N N . LEU C 1 70 ? 18.182 26.175 -9.973 1.00 23.31 483 LEU C N 1
ATOM 2046 C CA . LEU C 1 70 ? 17.698 27.091 -8.949 1.00 24.92 483 LEU C CA 1
ATOM 2047 C C . LEU C 1 70 ? 18.561 28.341 -8.826 1.00 27.58 483 LEU C C 1
ATOM 2048 O O . LEU C 1 70 ? 18.027 29.481 -8.770 1.00 28.31 483 LEU C O 1
ATOM 2053 N N . LYS C 1 71 ? 19.877 28.135 -8.763 1.00 29.08 484 LYS C N 1
ATOM 2054 C CA . LYS C 1 71 ? 20.851 29.233 -8.586 1.00 32.80 484 LYS C CA 1
ATOM 2055 C C . LYS C 1 71 ? 20.707 30.248 -9.669 1.00 32.03 484 LYS C C 1
ATOM 2056 O O . LYS C 1 71 ? 20.765 31.432 -9.402 1.00 31.37 484 LYS C O 1
ATOM 2062 N N . ALA C 1 72 ? 20.517 29.738 -10.890 1.00 30.32 485 ALA C N 1
ATOM 2063 C CA . ALA C 1 72 ? 20.359 30.545 -12.091 1.00 30.43 485 ALA C CA 1
ATOM 2064 C C . ALA C 1 72 ? 19.020 31.252 -12.264 1.00 29.34 485 ALA C C 1
ATOM 2065 O O . ALA C 1 72 ? 18.906 32.082 -13.143 1.00 32.07 485 ALA C O 1
ATOM 2067 N N . GLY C 1 73 ? 17.975 30.856 -11.524 1.00 27.24 486 GLY C N 1
ATOM 2068 C CA . GLY C 1 73 ? 16.648 31.455 -11.645 1.00 25.63 486 GLY C CA 1
ATOM 2069 C C . GLY C 1 73 ? 15.760 30.795 -12.691 1.00 23.98 486 GLY C C 1
ATOM 2070 O O . GLY C 1 73 ? 14.646 31.241 -12.903 1.00 22.66 486 GLY C O 1
ATOM 2071 N N . LEU C 1 74 ? 16.234 29.696 -13.280 1.00 22.35 487 LEU C N 1
ATOM 2072 C CA . LEU C 1 74 ? 15.475 28.950 -14.273 1.00 22.89 487 LEU C CA 1
ATOM 2073 C C . LEU C 1 74 ? 14.320 28.135 -13.643 1.00 21.24 487 LEU C C 1
ATOM 2074 O O . LEU C 1 74 ? 13.278 27.960 -14.262 1.00 20.19 487 LEU C O 1
ATOM 2079 N N . ILE C 1 75 ? 14.518 27.705 -12.396 1.00 20.77 488 ILE C N 1
ATOM 2080 C CA . ILE C 1 75 ? 13.452 27.316 -11.510 1.00 20.49 488 ILE C CA 1
ATOM 2081 C C . ILE C 1 75 ? 13.527 28.218 -10.248 1.00 21.15 488 ILE C C 1
ATOM 2082 O O . ILE C 1 75 ? 14.583 28.836 -9.915 1.00 21.97 488 ILE C O 1
ATOM 2087 N N . ARG C 1 76 ? 12.414 28.282 -9.543 1.00 22.73 489 ARG C N 1
ATOM 2088 C CA . ARG C 1 76 ? 12.231 29.148 -8.365 1.00 24.49 489 ARG C CA 1
ATOM 2089 C C . ARG C 1 76 ? 11.499 28.400 -7.246 1.00 23.09 489 ARG C C 1
ATOM 2090 O O . ARG C 1 76 ? 10.514 27.696 -7.556 1.00 22.68 489 ARG C O 1
ATOM 2098 N N . HIS C 1 77 ? 11.934 28.553 -5.972 1.00 23.78 490 HIS C N 1
ATOM 2099 C CA A HIS C 1 77 ? 11.208 28.059 -4.779 0.50 24.25 490 HIS C CA 1
ATOM 2100 C CA B HIS C 1 77 ? 11.188 27.960 -4.834 0.50 24.91 490 HIS C CA 1
ATOM 2101 C C . HIS C 1 77 ? 9.849 28.722 -4.699 1.00 24.94 490 HIS C C 1
ATOM 2102 O O . HIS C 1 77 ? 9.750 29.900 -5.012 1.00 25.66 490 HIS C O 1
ATOM 2115 N N . THR C 1 78 ? 8.795 27.999 -4.295 1.00 25.25 491 THR C N 1
ATOM 2116 C CA . THR C 1 78 ? 7.518 28.606 -3.958 1.00 27.00 491 THR C CA 1
ATOM 2117 C C . THR C 1 78 ? 7.531 29.458 -2.687 1.00 28.58 491 THR C C 1
ATOM 2118 O O . THR C 1 78 ? 6.714 30.325 -2.564 1.00 26.75 491 THR C O 1
ATOM 2122 N N . VAL C 1 79 ? 8.449 29.245 -1.741 1.00 32.65 492 VAL C N 1
ATOM 2123 C CA . VAL C 1 79 ? 8.534 30.117 -0.548 1.00 37.04 492 VAL C CA 1
ATOM 2124 C C . VAL C 1 79 ? 9.925 30.764 -0.465 1.00 40.79 492 VAL C C 1
ATOM 2125 O O . VAL C 1 79 ? 10.724 30.622 -1.360 1.00 39.70 492 VAL C O 1
ATOM 2129 N N . ASN C 1 80 ? 10.230 31.511 0.576 1.00 43.82 493 ASN C N 1
ATOM 2130 C CA . ASN C 1 80 ? 11.515 32.210 0.593 1.00 47.42 493 ASN C CA 1
ATOM 2131 C C . ASN C 1 80 ? 12.593 31.299 1.182 1.00 48.67 493 ASN C C 1
ATOM 2132 O O . ASN C 1 80 ? 12.833 31.339 2.400 1.00 53.65 493 ASN C O 1
ATOM 2137 N N . LYS C 1 81 ? 13.238 30.494 0.330 1.00 47.44 494 LYS C N 1
ATOM 2138 C CA . LYS C 1 81 ? 14.320 29.605 0.755 1.00 49.60 494 LYS C CA 1
ATOM 2139 C C . LYS C 1 81 ? 15.419 29.472 -0.322 1.00 48.87 494 LYS C C 1
ATOM 2140 O O . LYS C 1 81 ? 15.128 29.382 -1.498 1.00 49.75 494 LYS C O 1
ATOM 2146 N N . ILE C 1 82 ? 16.679 29.458 0.095 1.00 45.74 495 ILE C N 1
ATOM 2147 C CA . ILE C 1 82 ? 17.804 29.461 -0.849 1.00 45.55 495 ILE C CA 1
ATOM 2148 C C . ILE C 1 82 ? 18.248 28.063 -1.272 1.00 43.76 495 ILE C C 1
ATOM 2149 O O . ILE C 1 82 ? 18.359 27.792 -2.466 1.00 42.04 495 ILE C O 1
ATOM 2154 N N . THR C 1 83 ? 18.544 27.198 -0.313 1.00 38.67 496 THR C N 1
ATOM 2155 C CA . THR C 1 83 ? 19.135 25.885 -0.616 1.00 39.17 496 THR C CA 1
ATOM 2156 C C . THR C 1 83 ? 18.194 24.988 -1.405 1.00 37.29 496 THR C C 1
ATOM 2157 O O . THR C 1 83 ? 17.032 24.886 -1.033 1.00 38.02 496 THR C O 1
ATOM 2161 N N . PHE C 1 84 ? 18.680 24.311 -2.450 1.00 34.79 497 PHE C N 1
ATOM 2162 C CA . PHE C 1 84 ? 17.865 23.293 -3.154 1.00 32.78 497 PHE C CA 1
ATOM 2163 C C . PHE C 1 84 ? 17.578 22.065 -2.270 1.00 32.75 497 PHE C C 1
ATOM 2164 O O . PHE C 1 84 ? 18.509 21.553 -1.609 1.00 33.92 497 PHE C O 1
ATOM 2172 N N . SER C 1 85 ? 16.323 21.597 -2.286 1.00 31.17 498 SER C N 1
ATOM 2173 C CA . SER C 1 85 ? 15.905 20.347 -1.641 1.00 32.32 498 SER C CA 1
ATOM 2174 C C . SER C 1 85 ? 14.895 19.559 -2.492 1.00 30.61 498 SER C C 1
ATOM 2175 O O . SER C 1 85 ? 13.897 20.102 -2.978 1.00 29.68 498 SER C O 1
ATOM 2178 N N . GLU C 1 86 ? 15.130 18.254 -2.639 1.00 29.10 499 GLU C N 1
ATOM 2179 C CA . GLU C 1 86 ? 14.198 17.368 -3.366 1.00 30.09 499 GLU C CA 1
ATOM 2180 C C . GLU C 1 86 ? 12.767 17.299 -2.831 1.00 30.06 499 GLU C C 1
ATOM 2181 O O . GLU C 1 86 ? 11.842 16.956 -3.577 1.00 30.51 499 GLU C O 1
ATOM 2187 N N . GLN C 1 87 ? 12.580 17.594 -1.533 1.00 32.41 500 GLN C N 1
ATOM 2188 C CA . GLN C 1 87 ? 11.223 17.627 -0.937 1.00 31.70 500 GLN C CA 1
ATOM 2189 C C . GLN C 1 87 ? 10.456 18.930 -1.124 1.00 29.79 500 GLN C C 1
ATOM 2190 O O . GLN C 1 87 ? 9.289 18.984 -0.786 1.00 28.00 500 GLN C O 1
ATOM 2196 N N . CYS C 1 88 ? 11.071 20.002 -1.629 1.00 27.76 501 CYS C N 1
ATOM 2197 C CA . CYS C 1 88 ? 10.342 21.280 -1.750 1.00 29.01 501 CYS C CA 1
ATOM 2198 C C . CYS C 1 88 ? 9.654 21.365 -3.119 1.00 26.97 501 CYS C C 1
ATOM 2199 O O . CYS C 1 88 ? 10.017 20.608 -4.029 1.00 24.87 501 CYS C O 1
ATOM 2202 N N . TYR C 1 89 ? 8.669 22.275 -3.232 1.00 25.80 502 TYR C N 1
ATOM 2203 C CA . TYR C 1 89 ? 7.916 22.499 -4.467 1.00 24.37 502 TYR C CA 1
ATOM 2204 C C . TYR C 1 89 ? 8.536 23.680 -5.181 1.00 23.87 502 TYR C C 1
ATOM 2205 O O . TYR C 1 89 ? 8.912 24.682 -4.525 1.00 23.89 502 TYR C O 1
ATOM 2214 N N . TYR C 1 90 ? 8.624 23.567 -6.506 1.00 20.98 503 TYR C N 1
ATOM 2215 C CA . TYR C 1 90 ? 9.145 24.615 -7.379 1.00 20.90 503 TYR C CA 1
ATOM 2216 C C . TYR C 1 90 ? 8.188 24.974 -8.529 1.00 21.81 503 TYR C C 1
ATOM 2217 O O . TYR C 1 90 ? 7.283 24.186 -8.904 1.00 21.03 503 TYR C O 1
ATOM 2226 N N . VAL C 1 91 ? 8.445 26.161 -9.122 1.00 21.17 504 VAL C N 1
ATOM 2227 C CA . VAL C 1 91 ? 7.820 26.608 -10.377 1.00 21.45 504 VAL C CA 1
ATOM 2228 C C . VAL C 1 91 ? 8.903 27.080 -11.328 1.00 20.90 504 VAL C C 1
ATOM 2229 O O . VAL C 1 91 ? 10.046 27.329 -10.914 1.00 21.06 504 VAL C O 1
ATOM 2233 N N . PHE C 1 92 ? 8.566 27.220 -12.603 1.00 21.25 505 PHE C N 1
ATOM 2234 C CA . PHE C 1 92 ? 9.517 27.771 -13.582 1.00 22.36 505 PHE C CA 1
ATOM 2235 C C . PHE C 1 92 ? 9.761 29.265 -13.409 1.00 23.54 505 PHE C C 1
ATOM 2236 O O . PHE C 1 92 ? 8.873 30.017 -12.997 1.00 22.81 505 PHE C O 1
ATOM 2244 N N . GLY C 1 93 ? 10.990 29.687 -13.681 1.00 24.06 506 GLY C N 1
ATOM 2245 C CA . GLY C 1 93 ? 11.358 31.113 -13.745 1.00 26.70 506 GLY C CA 1
ATOM 2246 C C . GLY C 1 93 ? 10.923 31.783 -15.025 1.00 29.83 506 GLY C C 1
ATOM 2247 O O . GLY C 1 93 ? 10.089 31.258 -15.724 1.00 29.77 506 GLY C O 1
ATOM 2248 N N . ASP C 1 94 ? 11.523 32.942 -15.339 1.00 36.43 507 ASP C N 1
ATOM 2249 C CA . ASP C 1 94 ? 11.221 33.717 -16.576 1.00 40.17 507 ASP C CA 1
ATOM 2250 C C . ASP C 1 94 ? 11.844 33.023 -17.781 1.00 37.91 507 ASP C C 1
ATOM 2251 O O . ASP C 1 94 ? 13.076 32.991 -17.934 1.00 35.95 507 ASP C O 1
ATOM 2256 N N . LEU C 1 95 ? 11.000 32.422 -18.615 1.00 37.64 508 LEU C N 1
ATOM 2257 C CA . LEU C 1 95 ? 11.491 31.740 -19.789 1.00 38.76 508 LEU C CA 1
ATOM 2258 C C . LEU C 1 95 ? 11.224 32.524 -21.081 1.00 41.12 508 LEU C C 1
ATOM 2259 O O . LEU C 1 95 ? 11.336 31.944 -22.147 1.00 39.31 508 LEU C O 1
ATOM 2264 N N . SER C 1 96 ? 10.891 33.816 -20.974 1.00 44.46 509 SER C N 1
ATOM 2265 C CA . SER C 1 96 ? 10.553 34.679 -22.153 1.00 48.45 509 SER C CA 1
ATOM 2266 C C . SER C 1 96 ? 11.751 34.959 -23.058 1.00 51.10 509 SER C C 1
ATOM 2267 O O . SER C 1 96 ? 12.892 34.945 -22.595 1.00 53.54 509 SER C O 1
ATOM 2270 N N . GLY D 1 3 ? 19.322 13.656 -27.732 1.00 31.08 416 GLY D N 1
ATOM 2271 C CA . GLY D 1 3 ? 18.982 15.099 -28.104 1.00 29.34 416 GLY D CA 1
ATOM 2272 C C . GLY D 1 3 ? 19.448 16.159 -27.113 1.00 27.27 416 GLY D C 1
ATOM 2273 O O . GLY D 1 3 ? 19.853 17.257 -27.506 1.00 27.81 416 GLY D O 1
ATOM 2274 N N . LEU D 1 4 ? 19.391 15.835 -25.815 1.00 24.68 417 LEU D N 1
ATOM 2275 C CA . LEU D 1 4 ? 19.827 16.761 -24.726 1.00 24.44 417 LEU D CA 1
ATOM 2276 C C . LEU D 1 4 ? 21.002 16.092 -23.970 1.00 24.89 417 LEU D C 1
ATOM 2277 O O . LEU D 1 4 ? 21.013 14.882 -23.810 1.00 24.59 417 LEU D O 1
ATOM 2282 N N . SER D 1 5 ? 21.966 16.890 -23.533 1.00 24.10 418 SER D N 1
ATOM 2283 C CA . SER D 1 5 ? 23.081 16.432 -22.705 1.00 24.63 418 SER D CA 1
ATOM 2284 C C . SER D 1 5 ? 23.598 17.498 -21.749 1.00 24.79 418 SER D C 1
ATOM 2285 O O . SER D 1 5 ? 23.130 18.689 -21.758 1.00 23.47 418 SER D O 1
ATOM 2288 N N . VAL D 1 6 ? 24.623 17.103 -20.978 1.00 24.54 419 VAL D N 1
ATOM 2289 C CA . VAL D 1 6 ? 25.388 18.034 -20.134 1.00 25.51 419 VAL D CA 1
ATOM 2290 C C . VAL D 1 6 ? 26.084 19.142 -20.895 1.00 25.37 419 VAL D C 1
ATOM 2291 O O . VAL D 1 6 ? 26.477 20.154 -20.310 1.00 24.88 419 VAL D O 1
ATOM 2295 N N . HIS D 1 7 ? 26.252 18.958 -22.210 1.00 25.36 420 HIS D N 1
ATOM 2296 C CA . HIS D 1 7 ? 26.794 19.984 -23.097 1.00 25.76 420 HIS D CA 1
ATOM 2297 C C . HIS D 1 7 ? 25.771 21.056 -23.561 1.00 25.11 420 HIS D C 1
ATOM 2298 O O . HIS D 1 7 ? 26.166 22.137 -24.039 1.00 23.80 420 HIS D O 1
ATOM 2305 N N . THR D 1 8 ? 24.471 20.769 -23.466 1.00 24.06 421 THR D N 1
ATOM 2306 C CA . THR D 1 8 ? 23.405 21.701 -23.866 1.00 23.45 421 THR D CA 1
ATOM 2307 C C . THR D 1 8 ? 23.313 22.899 -22.912 1.00 24.42 421 THR D C 1
ATOM 2308 O O . THR D 1 8 ? 23.518 22.756 -21.707 1.00 21.92 421 THR D O 1
ATOM 2312 N N . ASP D 1 9 ? 23.024 24.086 -23.431 1.00 24.85 422 ASP D N 1
ATOM 2313 C CA . ASP D 1 9 ? 22.852 25.233 -22.532 1.00 25.96 422 ASP D CA 1
ATOM 2314 C C . ASP D 1 9 ? 21.659 25.009 -21.571 1.00 25.03 422 ASP D C 1
ATOM 2315 O O . ASP D 1 9 ? 20.638 24.390 -21.926 1.00 23.37 422 ASP D O 1
ATOM 2320 N N . MET D 1 10 ? 21.818 25.494 -20.343 1.00 26.40 423 MET D N 1
ATOM 2321 C CA . MET D 1 10 ? 20.839 25.214 -19.276 1.00 26.62 423 MET D CA 1
ATOM 2322 C C . MET D 1 10 ? 19.440 25.700 -19.615 1.00 24.04 423 MET D C 1
ATOM 2323 O O . MET D 1 10 ? 18.452 25.000 -19.363 1.00 22.10 423 MET D O 1
ATOM 2328 N N . ALA D 1 11 ? 19.362 26.867 -20.238 1.00 24.34 424 ALA D N 1
ATOM 2329 C CA . ALA D 1 11 ? 18.072 27.548 -20.460 1.00 24.14 424 ALA D CA 1
ATOM 2330 C C . ALA D 1 11 ? 17.273 26.709 -21.469 1.00 23.47 424 ALA D C 1
ATOM 2331 O O . ALA D 1 11 ? 16.051 26.521 -21.307 1.00 23.12 424 ALA D O 1
ATOM 2333 N N . SER D 1 12 ? 17.950 26.179 -22.507 1.00 21.67 425 SER D N 1
ATOM 2334 C CA . SER D 1 12 ? 17.295 25.251 -23.428 1.00 21.40 425 SER D CA 1
ATOM 2335 C C . SER D 1 12 ? 16.771 23.922 -22.825 1.00 21.67 425 SER D C 1
ATOM 2336 O O . SER D 1 12 ? 15.628 23.505 -23.096 1.00 21.10 425 SER D O 1
ATOM 2339 N N . VAL D 1 13 ? 17.587 23.256 -21.999 1.00 21.12 426 VAL D N 1
ATOM 2340 C CA . VAL D 1 13 ? 17.154 22.089 -21.198 1.00 21.24 426 VAL D CA 1
ATOM 2341 C C . VAL D 1 13 ? 15.883 22.419 -20.360 1.00 20.64 426 VAL D C 1
ATOM 2342 O O . VAL D 1 13 ? 14.905 21.656 -20.386 1.00 19.11 426 VAL D O 1
ATOM 2346 N N . THR D 1 14 ? 15.891 23.541 -19.654 1.00 20.58 427 THR D N 1
ATOM 2347 C CA . THR D 1 14 ? 14.744 23.933 -18.807 1.00 21.55 427 THR D CA 1
ATOM 2348 C C . THR D 1 14 ? 13.440 24.189 -19.660 1.00 21.87 427 THR D C 1
ATOM 2349 O O . THR D 1 14 ? 12.340 23.749 -19.299 1.00 20.27 427 THR D O 1
ATOM 2353 N N . LYS D 1 15 ? 13.624 24.889 -20.785 1.00 22.25 428 LYS D N 1
ATOM 2354 C CA . LYS D 1 15 ? 12.545 25.115 -21.773 1.00 23.76 428 LYS D CA 1
ATOM 2355 C C . LYS D 1 15 ? 11.968 23.807 -22.307 1.00 21.98 428 LYS D C 1
ATOM 2356 O O . LYS D 1 15 ? 10.751 23.710 -22.463 1.00 22.41 428 LYS D O 1
ATOM 2362 N N . ALA D 1 16 ? 12.816 22.835 -22.625 1.00 21.93 429 ALA D N 1
ATOM 2363 C CA . ALA D 1 16 ? 12.351 21.499 -22.995 1.00 22.57 429 ALA D CA 1
ATOM 2364 C C . ALA D 1 16 ? 11.548 20.890 -21.843 1.00 22.66 429 ALA D C 1
ATOM 2365 O O . ALA D 1 16 ? 10.478 20.326 -22.062 1.00 24.33 429 ALA D O 1
ATOM 2367 N N . MET D 1 17 ? 12.060 20.986 -20.626 1.00 23.26 430 MET D N 1
ATOM 2368 C CA . MET D 1 17 ? 11.348 20.441 -19.451 1.00 24.33 430 MET D CA 1
ATOM 2369 C C . MET D 1 17 ? 9.987 21.124 -19.223 1.00 24.04 430 MET D C 1
ATOM 2370 O O . MET D 1 17 ? 9.015 20.466 -18.805 1.00 25.18 430 MET D O 1
ATOM 2375 N N . ALA D 1 18 ? 9.898 22.405 -19.586 1.00 25.32 431 ALA D N 1
ATOM 2376 C CA . ALA D 1 18 ? 8.694 23.237 -19.383 1.00 25.01 431 ALA D CA 1
ATOM 2377 C C . ALA D 1 18 ? 7.629 23.047 -20.516 1.00 27.06 431 ALA D C 1
ATOM 2378 O O . ALA D 1 18 ? 6.490 23.506 -20.397 1.00 26.18 431 ALA D O 1
ATOM 2380 N N . ALA D 1 19 ? 7.988 22.321 -21.584 1.00 27.86 432 ALA D N 1
ATOM 2381 C CA . ALA D 1 19 ? 7.100 22.126 -22.741 1.00 30.22 432 ALA D CA 1
ATOM 2382 C C . ALA D 1 19 ? 5.945 21.136 -22.432 1.00 30.52 432 ALA D C 1
ATOM 2383 O O . ALA D 1 19 ? 6.116 20.215 -21.596 1.00 29.00 432 ALA D O 1
ATOM 2385 N N . PRO D 1 20 ? 4.772 21.329 -23.092 1.00 32.90 433 PRO D N 1
ATOM 2386 C CA . PRO D 1 20 ? 3.689 20.341 -23.080 1.00 34.46 433 PRO D CA 1
ATOM 2387 C C . PRO D 1 20 ? 4.199 18.975 -23.484 1.00 34.31 433 PRO D C 1
ATOM 2388 O O . PRO D 1 20 ? 5.070 18.866 -24.357 1.00 33.75 433 PRO D O 1
ATOM 2392 N N . GLU D 1 21 ? 3.706 17.950 -22.798 1.00 35.27 434 GLU D N 1
ATOM 2393 C CA . GLU D 1 21 ? 4.042 16.576 -23.065 1.00 34.98 434 GLU D CA 1
ATOM 2394 C C . GLU D 1 21 ? 5.543 16.220 -22.841 1.00 33.41 434 GLU D C 1
ATOM 2395 O O . GLU D 1 21 ? 5.992 15.193 -23.335 1.00 34.37 434 GLU D O 1
ATOM 2401 N N . SER D 1 22 ? 6.305 17.026 -22.083 1.00 30.59 435 SER D N 1
ATOM 2402 C CA . SER D 1 22 ? 7.722 16.721 -21.791 1.00 28.26 435 SER D CA 1
ATOM 2403 C C . SER D 1 22 ? 7.950 15.511 -20.920 1.00 28.54 435 SER D C 1
ATOM 2404 O O . SER D 1 22 ? 9.063 15.019 -20.890 1.00 29.19 435 SER D O 1
ATOM 2407 N N . GLY D 1 23 ? 6.933 15.088 -20.170 1.00 29.08 436 GLY D N 1
ATOM 2408 C CA . GLY D 1 23 ? 7.080 14.009 -19.160 1.00 30.01 436 GLY D CA 1
ATOM 2409 C C . GLY D 1 23 ? 7.394 14.441 -17.747 1.00 28.48 436 GLY D C 1
ATOM 2410 O O . GLY D 1 23 ? 7.425 13.615 -16.839 1.00 29.91 436 GLY D O 1
ATOM 2411 N N . LEU D 1 24 ? 7.661 15.721 -17.520 1.00 27.35 437 LEU D N 1
ATOM 2412 C CA . LEU D 1 24 ? 7.773 16.225 -16.146 1.00 27.52 437 LEU D CA 1
ATOM 2413 C C . LEU D 1 24 ? 6.451 16.067 -15.364 1.00 28.96 437 LEU D C 1
ATOM 2414 O O . LEU D 1 24 ? 5.401 16.553 -15.798 1.00 28.41 437 LEU D O 1
ATOM 2419 N N . GLU D 1 25 ? 6.540 15.480 -14.160 1.00 29.38 438 GLU D N 1
ATOM 2420 C CA . GLU D 1 25 ? 5.394 15.215 -13.324 1.00 30.17 438 GLU D CA 1
ATOM 2421 C C . GLU D 1 25 ? 5.079 16.517 -12.580 1.00 29.09 438 GLU D C 1
ATOM 2422 O O . GLU D 1 25 ? 5.974 17.075 -11.906 1.00 26.35 438 GLU D O 1
ATOM 2428 N N . VAL D 1 26 ? 3.891 17.065 -12.822 1.00 27.73 439 VAL D N 1
ATOM 2429 C CA . VAL D 1 26 ? 3.439 18.349 -12.194 1.00 28.61 439 VAL D CA 1
ATOM 2430 C C . VAL D 1 26 ? 2.088 18.157 -11.539 1.00 31.18 439 VAL D C 1
ATOM 2431 O O . VAL D 1 26 ? 1.426 17.173 -11.842 1.00 28.98 439 VAL D O 1
ATOM 2435 N N . ARG D 1 27 ? 1.728 19.074 -10.619 1.00 31.42 440 ARG D N 1
ATOM 2436 C CA . ARG D 1 27 ? 0.445 19.078 -9.886 1.00 34.45 440 ARG D CA 1
ATOM 2437 C C . ARG D 1 27 ? -0.023 20.518 -9.678 1.00 32.69 440 ARG D C 1
ATOM 2438 O O . ARG D 1 27 ? 0.814 21.399 -9.568 1.00 29.12 440 ARG D O 1
ATOM 2446 N N . ASP D 1 28 ? -1.340 20.724 -9.564 1.00 33.10 441 ASP D N 1
ATOM 2447 C CA . ASP D 1 28 ? -1.912 22.031 -9.264 1.00 36.83 441 ASP D CA 1
ATOM 2448 C C . ASP D 1 28 ? -2.084 22.249 -7.742 1.00 36.55 441 ASP D C 1
ATOM 2449 O O . ASP D 1 28 ? -2.726 23.190 -7.362 1.00 33.84 441 ASP D O 1
ATOM 2454 N N . ARG D 1 29 ? -1.546 21.383 -6.877 1.00 40.15 442 ARG D N 1
ATOM 2455 C CA . ARG D 1 29 ? -1.571 21.664 -5.414 1.00 41.38 442 ARG D CA 1
ATOM 2456 C C . ARG D 1 29 ? -0.247 21.404 -4.749 1.00 41.72 442 ARG D C 1
ATOM 2457 O O . ARG D 1 29 ? 0.533 20.525 -5.188 1.00 43.48 442 ARG D O 1
ATOM 2465 N N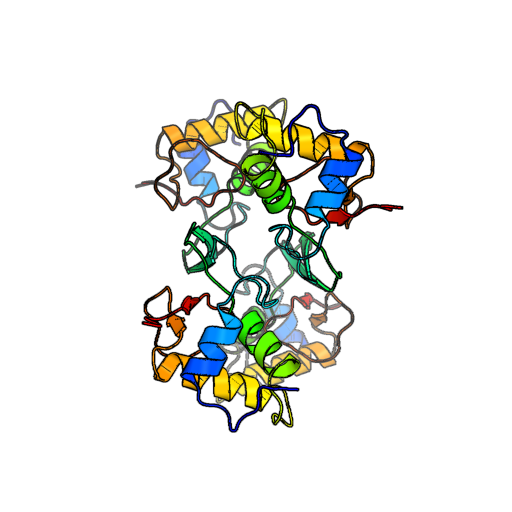 . MET D 1 30 ? 0.014 22.170 -3.688 1.00 39.54 443 MET D N 1
ATOM 2466 C CA . MET D 1 30 ? 1.163 21.931 -2.833 1.00 38.38 443 MET D CA 1
ATOM 2467 C C . MET D 1 30 ? 0.797 22.025 -1.354 1.00 36.60 443 MET D C 1
ATOM 2468 O O . MET D 1 30 ? -0.204 22.625 -0.984 1.00 33.59 443 MET D O 1
ATOM 2473 N N . TRP D 1 31 ? 1.641 21.399 -0.539 1.00 36.85 444 TRP D N 1
ATOM 2474 C CA . TRP D 1 31 ? 1.455 21.279 0.899 1.00 37.04 444 TRP D CA 1
ATOM 2475 C C . TRP D 1 31 ? 2.579 22.047 1.561 1.00 37.48 444 TRP D C 1
ATOM 2476 O O . TRP D 1 31 ? 3.756 21.910 1.167 1.00 39.18 444 TRP D O 1
ATOM 2487 N N . LEU D 1 32 ? 2.235 22.906 2.515 1.00 33.46 445 LEU D N 1
ATOM 2488 C CA . LEU D 1 32 ? 3.253 23.648 3.199 1.00 34.79 445 LEU D CA 1
ATOM 2489 C C . LEU D 1 32 ? 3.094 23.494 4.691 1.00 33.18 445 LEU D C 1
ATOM 2490 O O . LEU D 1 32 ? 1.953 23.592 5.188 1.00 29.68 445 LEU D O 1
ATOM 2495 N N . LYS D 1 33 ? 4.242 23.313 5.364 1.00 34.99 446 LYS D N 1
ATOM 2496 C CA . LYS D 1 33 ? 4.290 23.227 6.811 1.00 36.01 446 LYS D CA 1
ATOM 2497 C C . LYS D 1 33 ? 4.682 24.557 7.466 1.00 35.65 446 LYS D C 1
ATOM 2498 O O . LYS D 1 33 ? 5.732 25.138 7.174 1.00 35.11 446 LYS D O 1
ATOM 2504 N N . ILE D 1 34 ? 3.828 25.042 8.355 1.00 30.91 447 ILE D N 1
ATOM 2505 C CA . ILE D 1 34 ? 4.066 26.282 9.050 1.00 29.95 447 ILE D CA 1
ATOM 2506 C C . ILE D 1 34 ? 4.243 25.911 10.521 1.00 30.06 447 ILE D C 1
ATOM 2507 O O . ILE D 1 34 ? 3.462 25.070 11.090 1.00 27.27 447 ILE D O 1
ATOM 2512 N N . THR D 1 35 ? 5.258 26.506 11.150 1.00 30.28 448 THR D N 1
ATOM 2513 C CA . THR D 1 35 ? 5.426 26.363 12.620 1.00 31.88 448 THR D CA 1
ATOM 2514 C C . THR D 1 35 ? 4.529 27.399 13.387 1.00 32.15 448 THR D C 1
ATOM 2515 O O . THR D 1 35 ? 4.797 28.594 13.370 1.00 33.35 448 THR D O 1
ATOM 2519 N N . ILE D 1 36 ? 3.455 26.919 14.002 1.00 31.32 449 ILE D N 1
ATOM 2520 C CA . ILE D 1 36 ? 2.504 27.742 14.741 1.00 32.31 449 ILE D CA 1
ATOM 2521 C C . ILE D 1 36 ? 2.404 27.080 16.118 1.00 31.59 449 ILE D C 1
ATOM 2522 O O . ILE D 1 36 ? 1.985 25.949 16.205 1.00 31.69 449 ILE D O 1
ATOM 2527 N N . PRO D 1 37 ? 2.741 27.799 17.181 1.00 31.26 450 PRO D N 1
ATOM 2528 C CA . PRO D 1 37 ? 2.574 27.175 18.520 1.00 31.25 450 PRO D CA 1
ATOM 2529 C C . PRO D 1 37 ? 1.154 26.765 18.836 1.00 28.70 450 PRO D C 1
ATOM 2530 O O . PRO D 1 37 ? 0.163 27.496 18.518 1.00 27.61 450 PRO D O 1
ATOM 2534 N N . ASN D 1 38 ? 1.064 25.569 19.402 1.00 29.51 451 ASN D N 1
ATOM 2535 C CA . ASN D 1 38 ? -0.152 25.056 20.031 1.00 28.83 451 ASN D CA 1
ATOM 2536 C C . ASN D 1 38 ? -1.382 25.041 19.108 1.00 27.20 451 ASN D C 1
ATOM 2537 O O . ASN D 1 38 ? -2.478 25.480 19.511 1.00 24.69 451 ASN D O 1
ATOM 2542 N N . ALA D 1 39 ? -1.200 24.475 17.907 1.00 25.29 452 ALA D N 1
ATOM 2543 C CA . ALA D 1 39 ? -2.263 24.299 16.921 1.00 23.93 452 ALA D CA 1
ATOM 2544 C C . ALA D 1 39 ? -2.848 22.891 16.894 1.00 23.12 452 ALA D C 1
ATOM 2545 O O . ALA D 1 39 ? -2.192 21.921 17.297 1.00 25.61 452 ALA D O 1
ATOM 2547 N N . PHE D 1 40 ? -4.077 22.773 16.390 1.00 23.34 453 PHE D N 1
ATOM 2548 C CA . PHE D 1 40 ? -4.808 21.506 16.352 1.00 23.40 453 PHE D CA 1
ATOM 2549 C C . PHE D 1 40 ? -5.782 21.385 15.166 1.00 23.65 453 PHE D C 1
ATOM 2550 O O . PHE D 1 40 ? -6.399 22.378 14.642 1.00 22.74 453 PHE D O 1
ATOM 2558 N N . LEU D 1 41 ? -5.896 20.141 14.733 1.00 24.35 454 LEU D N 1
ATOM 2559 C CA . LEU D 1 41 ? -6.727 19.756 13.604 1.00 25.17 454 LEU D CA 1
ATOM 2560 C C . LEU D 1 41 ? -8.193 19.672 13.996 1.00 25.90 454 LEU D C 1
ATOM 2561 O O . LEU D 1 41 ? -8.573 19.187 15.100 1.00 25.03 454 LEU D O 1
ATOM 2566 N N . GLY D 1 42 ? -9.032 20.198 13.102 1.00 25.16 455 GLY D N 1
ATOM 2567 C CA . GLY D 1 42 ? -10.473 20.182 13.316 1.00 25.95 455 GLY D CA 1
ATOM 2568 C C . GLY D 1 42 ? -11.042 18.792 13.637 1.00 27.05 455 GLY D C 1
ATOM 2569 O O . GLY D 1 42 ? -11.878 18.672 14.547 1.00 26.89 455 GLY D O 1
ATOM 2570 N N . SER D 1 43 ? -10.606 17.752 12.923 1.00 27.76 456 SER D N 1
ATOM 2571 C CA . SER D 1 43 ? -11.096 16.386 13.222 1.00 29.41 456 SER D CA 1
ATOM 2572 C C . SER D 1 43 ? -10.666 15.927 14.625 1.00 27.61 456 SER D C 1
ATOM 2573 O O . SER D 1 43 ? -11.420 15.201 15.261 1.00 29.30 456 SER D O 1
ATOM 2576 N N . ASP D 1 44 ? -9.478 16.354 15.085 1.00 26.90 457 ASP D N 1
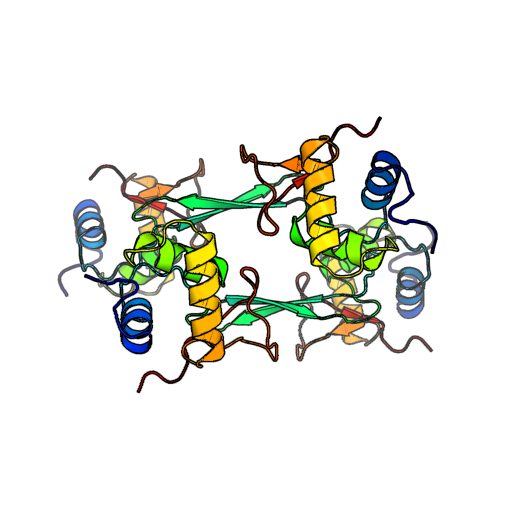ATOM 2577 C CA . ASP D 1 44 ? -8.981 15.998 16.438 1.00 27.35 457 ASP D CA 1
ATOM 2578 C C . ASP D 1 44 ? -9.838 16.640 17.529 1.00 24.72 457 ASP D C 1
ATOM 2579 O O . ASP D 1 44 ? -10.121 15.984 18.522 1.00 23.70 457 ASP D O 1
ATOM 2584 N N . VAL D 1 45 ? -10.294 17.888 17.328 1.00 24.67 458 VAL D N 1
ATOM 2585 C CA . VAL D 1 45 ? -11.269 18.534 18.253 1.00 24.26 458 VAL D CA 1
ATOM 2586 C C . VAL D 1 45 ? -12.557 17.735 18.321 1.00 24.90 458 VAL D C 1
ATOM 2587 O O . VAL D 1 45 ? -13.034 17.380 19.441 1.00 22.87 458 VAL D O 1
ATOM 2591 N N . VAL D 1 46 ? -13.109 17.393 17.159 1.00 24.62 459 VAL D N 1
ATOM 2592 C CA . VAL D 1 46 ? -14.392 16.662 17.085 1.00 26.11 459 VAL D CA 1
ATOM 2593 C C . VAL D 1 46 ? -14.253 15.290 17.812 1.00 27.61 459 VAL D C 1
ATOM 2594 O O . VAL D 1 46 ? -15.056 14.947 18.682 1.00 29.02 459 VAL D O 1
ATOM 2598 N N . ASP D 1 47 ? -13.214 14.532 17.501 1.00 29.23 460 ASP D N 1
ATOM 2599 C CA . ASP D 1 47 ? -12.888 13.262 18.203 1.00 30.40 460 ASP D CA 1
ATOM 2600 C C . ASP D 1 47 ? -12.862 13.430 19.774 1.00 30.24 460 ASP D C 1
ATOM 2601 O O . ASP D 1 47 ? -13.502 12.640 20.510 1.00 29.53 460 ASP D O 1
ATOM 2606 N N . TRP D 1 48 ? -12.164 14.472 20.263 1.00 29.23 461 TRP D N 1
ATOM 2607 C CA . TRP D 1 48 ? -11.963 14.721 21.700 1.00 28.74 461 TRP D CA 1
ATOM 2608 C C . TRP D 1 48 ? -13.307 15.010 22.3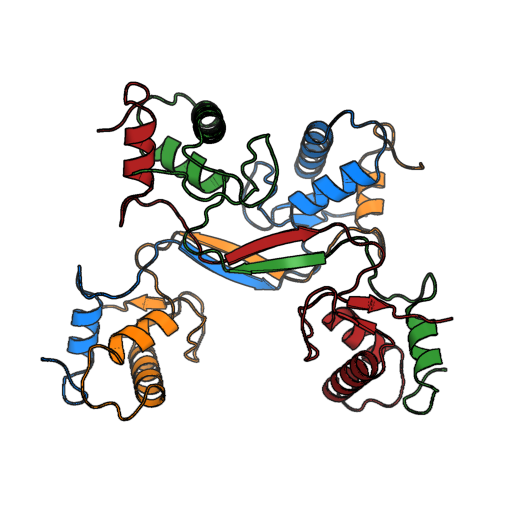62 1.00 28.21 461 TRP D C 1
ATOM 2609 O O . TRP D 1 48 ? -13.640 14.401 23.405 1.00 28.79 461 TRP D O 1
ATOM 2620 N N . LEU D 1 49 ? -14.097 15.878 21.731 1.00 27.23 462 LEU D N 1
ATOM 2621 C CA . LEU D 1 49 ? -15.482 16.139 22.202 1.00 27.10 462 LEU D CA 1
ATOM 2622 C C . LEU D 1 49 ? -16.346 14.860 22.294 1.00 28.43 462 LEU D C 1
ATOM 2623 O O . LEU D 1 49 ? -16.952 14.563 23.348 1.00 26.37 462 LEU D O 1
ATOM 2628 N N . TYR D 1 50 ? -16.377 14.085 21.210 1.00 30.83 463 TYR D N 1
ATOM 2629 C CA . TYR D 1 50 ? -17.215 12.862 21.166 1.00 33.21 463 TYR D CA 1
ATOM 2630 C C . TYR D 1 50 ? -16.812 11.819 22.266 1.00 33.48 463 TYR D C 1
ATOM 2631 O O . TYR D 1 50 ? -17.643 11.083 22.781 1.00 33.98 463 TYR D O 1
ATOM 2640 N N . HIS D 1 51 ? -15.527 11.758 22.613 1.00 34.31 464 HIS D N 1
ATOM 2641 C CA . HIS D 1 51 ? -15.011 10.799 23.577 1.00 35.80 464 HIS D CA 1
ATOM 2642 C C . HIS D 1 51 ? -14.984 11.294 25.055 1.00 34.31 464 HIS D C 1
ATOM 2643 O O . HIS D 1 51 ? -14.998 10.475 25.982 1.00 36.15 464 HIS D O 1
ATOM 2650 N N . HIS D 1 52 ? -14.993 12.606 25.285 1.00 32.85 465 HIS D N 1
ATOM 2651 C CA . HIS D 1 52 ? -14.868 13.159 26.646 1.00 32.27 465 HIS D CA 1
ATOM 2652 C C . HIS D 1 52 ? -16.037 13.997 27.158 1.00 31.00 465 HIS D C 1
ATOM 2653 O O . HIS D 1 52 ? -15.986 14.464 28.277 1.00 31.17 465 HIS D O 1
ATOM 2660 N N . VAL D 1 53 ? -17.034 14.246 26.335 1.00 32.01 466 VAL D N 1
ATOM 2661 C CA . VAL D 1 53 ? -18.165 15.095 26.672 1.00 32.23 466 VAL D CA 1
ATOM 2662 C C . VAL D 1 53 ? -19.424 14.245 26.470 1.00 34.64 466 VAL D C 1
ATOM 2663 O O . VAL D 1 53 ? -19.638 13.737 25.382 1.00 33.14 466 VAL D O 1
ATOM 2667 N N . GLU D 1 54 ? -20.220 14.084 27.529 1.00 34.76 467 GLU D N 1
ATOM 2668 C CA . GLU D 1 54 ? -21.443 13.257 27.495 1.00 39.40 467 GLU D CA 1
ATOM 2669 C C . GLU D 1 54 ? -22.587 14.006 26.840 1.00 37.39 467 GLU D C 1
ATOM 2670 O O . GLU D 1 54 ? -22.617 15.228 26.857 1.00 36.95 467 GLU D O 1
ATOM 2676 N N . GLY D 1 55 ? -23.455 13.254 26.167 1.00 37.60 468 GLY D N 1
ATOM 2677 C CA . GLY D 1 55 ? -24.671 13.795 25.552 1.00 39.00 468 GLY D CA 1
ATOM 2678 C C . GLY D 1 55 ? -24.749 13.947 24.047 1.00 39.09 468 GLY D C 1
ATOM 2679 O O . GLY D 1 55 ? -25.676 14.597 23.557 1.00 38.87 468 GLY D O 1
ATOM 2680 N N . PHE D 1 56 ? -23.799 13.374 23.299 1.00 39.30 469 PHE D N 1
ATOM 2681 C CA . PHE D 1 56 ? -23.867 13.372 21.821 1.00 39.35 469 PHE D CA 1
ATOM 2682 C C . PHE D 1 56 ? -24.343 11.976 21.366 1.00 41.90 469 PHE D C 1
ATOM 2683 O O . PHE D 1 56 ? -23.649 10.982 21.595 1.00 42.89 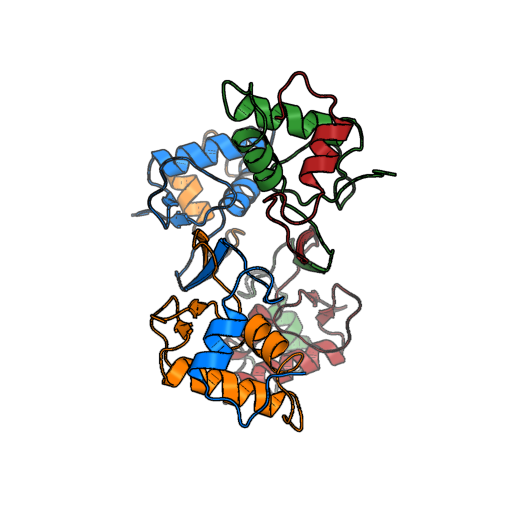469 PHE D O 1
ATOM 2691 N N . PRO D 1 57 ? -25.517 11.899 20.719 1.00 43.51 470 PRO D N 1
ATOM 2692 C CA . PRO D 1 57 ? -25.969 10.579 20.265 1.00 45.81 470 PRO D CA 1
ATOM 2693 C C . PRO D 1 57 ? -25.151 9.999 19.085 1.00 45.82 470 PRO D C 1
ATOM 2694 O O . PRO D 1 57 ? -25.042 8.787 18.989 1.00 45.63 470 PRO D O 1
ATOM 2698 N N . GLU D 1 58 ? -24.609 10.864 18.216 1.00 45.83 471 GLU D N 1
ATOM 2699 C CA . GLU D 1 58 ? -23.806 10.489 17.036 1.00 47.10 471 GLU D CA 1
ATOM 2700 C C . GLU D 1 58 ? -22.661 11.517 16.865 1.00 45.86 471 GLU D C 1
ATOM 2701 O O . GLU D 1 58 ? -22.737 12.607 17.416 1.00 43.72 471 GLU D O 1
ATOM 2707 N N . ARG D 1 59 ? -21.631 11.179 16.091 1.00 44.68 472 ARG D N 1
ATOM 2708 C CA . ARG D 1 59 ? -20.455 12.074 15.946 1.00 43.84 472 ARG D CA 1
ATOM 2709 C C . ARG D 1 59 ? -20.842 13.410 15.299 1.00 43.04 472 ARG D C 1
ATOM 2710 O O . ARG D 1 59 ? -20.306 14.441 15.642 1.00 40.80 472 ARG D O 1
ATOM 2718 N N . ARG D 1 60 ? -21.788 13.368 14.370 1.00 45.32 473 ARG D N 1
ATOM 2719 C CA . ARG D 1 60 ? -22.403 14.562 13.771 1.00 46.97 473 ARG D CA 1
ATOM 2720 C C . ARG D 1 60 ? -22.757 15.699 14.752 1.00 42.85 473 ARG D C 1
ATOM 2721 O O . ARG D 1 60 ? -22.658 16.873 14.399 1.00 40.52 473 ARG D O 1
ATOM 2729 N N . GLU D 1 61 ? -23.197 15.339 15.958 1.00 39.64 474 GLU D N 1
ATOM 2730 C CA . GLU D 1 61 ? -23.565 16.306 16.982 1.00 38.72 474 GLU D CA 1
ATOM 2731 C C . GLU D 1 61 ? -22.323 16.926 17.646 1.00 33.03 474 GLU D C 1
ATOM 2732 O O . GLU D 1 61 ? -22.335 18.116 17.982 1.00 30.87 474 GLU D O 1
ATOM 2738 N N . ALA D 1 62 ? -21.267 16.136 17.825 1.00 31.28 475 ALA D N 1
ATOM 2739 C CA . ALA D 1 62 ? -19.954 16.690 18.203 1.00 29.92 475 ALA D CA 1
ATOM 2740 C C . ALA D 1 62 ? -19.405 17.666 17.167 1.00 31.42 475 ALA D C 1
ATOM 2741 O O . ALA D 1 62 ? -18.747 18.635 17.557 1.00 29.11 475 ALA D O 1
ATOM 2743 N N . ARG D 1 63 ? -19.596 17.383 15.861 1.00 32.22 476 ARG D N 1
ATOM 2744 C CA . ARG D 1 63 ? -19.101 18.314 14.830 1.00 32.27 476 ARG D CA 1
ATOM 2745 C C . ARG D 1 63 ? -19.823 19.646 14.943 1.00 31.44 476 ARG D C 1
ATOM 2746 O O . ARG D 1 63 ? -19.210 20.719 14.866 1.00 29.66 476 ARG D O 1
ATOM 2754 N N . LYS D 1 64 ? -21.135 19.569 15.121 1.00 31.76 477 LYS D N 1
ATOM 2755 C CA . LYS D 1 64 ? -21.960 20.752 15.294 1.00 33.48 477 LYS D CA 1
ATOM 2756 C C . LYS D 1 64 ? -21.504 21.565 16.534 1.00 31.87 477 LYS D C 1
ATOM 2757 O O . LYS D 1 64 ? -21.524 22.774 16.510 1.00 28.91 477 LYS D O 1
ATOM 2763 N N . TYR D 1 65 ? -21.076 20.907 17.612 1.00 31.33 478 TYR D N 1
ATOM 2764 C CA . TYR D 1 65 ? -20.635 21.668 18.820 1.00 29.33 478 TYR D CA 1
ATOM 2765 C C . TYR D 1 65 ? -19.334 22.405 18.553 1.00 27.45 478 TYR D C 1
ATOM 2766 O O . TYR D 1 65 ? -19.147 23.538 18.986 1.00 26.40 478 TYR D O 1
ATOM 2775 N N . ALA D 1 66 ? -18.424 21.735 17.845 1.00 26.69 479 ALA D N 1
ATOM 2776 C CA . ALA D 1 66 ? -17.169 22.339 17.468 1.00 26.91 479 ALA D CA 1
ATOM 2777 C C . ALA D 1 66 ? -17.409 23.571 16.579 1.00 27.24 479 ALA D C 1
ATOM 2778 O O . ALA D 1 66 ? -16.704 24.553 16.702 1.00 26.95 479 ALA D O 1
ATOM 2780 N N . SER D 1 67 ? -18.433 23.524 15.723 1.00 29.37 480 SER D N 1
ATOM 2781 C CA . SER D 1 67 ? -18.765 24.651 14.854 1.00 30.77 480 SER D CA 1
ATOM 2782 C C . SER D 1 67 ? -19.261 25.834 15.695 1.00 29.44 480 SER D C 1
ATOM 2783 O O . SER D 1 67 ? -18.906 26.988 15.415 1.00 27.78 480 SER D O 1
ATOM 2786 N N . GLY D 1 68 ? -20.023 25.522 16.751 1.00 29.32 481 GLY D N 1
ATOM 2787 C CA . GLY D 1 68 ? -20.441 26.501 17.771 1.00 28.68 481 GLY D CA 1
ATOM 2788 C C . GLY D 1 68 ? -19.280 27.132 18.515 1.00 26.99 481 GLY D C 1
ATOM 2789 O O . GLY D 1 68 ? -19.247 28.334 18.746 1.00 27.43 481 GLY D O 1
ATOM 2790 N N . LEU D 1 69 ? -18.290 26.321 18.838 1.00 25.94 482 LEU D N 1
ATOM 2791 C CA . LEU D 1 69 ? -17.056 26.802 19.467 1.00 25.10 482 LEU D CA 1
ATOM 2792 C C . LEU D 1 69 ? -16.311 27.843 18.628 1.00 24.76 482 LEU D C 1
ATOM 2793 O O . LEU D 1 69 ? -15.854 28.859 19.173 1.00 25.75 482 LEU D O 1
ATOM 2798 N N . LEU D 1 70 ? -16.210 27.592 17.310 1.00 26.25 483 LEU D N 1
ATOM 2799 C CA . LEU D 1 70 ? -15.654 28.560 16.369 1.00 25.69 483 LEU D CA 1
ATOM 2800 C C . LEU D 1 70 ? -16.504 29.843 16.268 1.00 27.12 483 LEU D C 1
ATOM 2801 O O . LEU D 1 70 ? -15.961 30.948 16.338 1.00 25.89 483 LEU D O 1
ATOM 2806 N N . LYS D 1 71 ? -17.832 29.721 16.182 1.00 29.60 484 LYS D N 1
ATOM 2807 C CA . LYS D 1 71 ? -18.685 30.909 16.117 1.00 31.72 484 LYS D CA 1
ATOM 2808 C C . LYS D 1 71 ? -18.533 31.842 17.323 1.00 31.48 484 LYS D C 1
ATOM 2809 O O . LYS D 1 71 ? -18.570 33.078 17.164 1.00 30.62 484 LYS D O 1
ATOM 2815 N N . ALA D 1 72 ? -18.340 31.256 18.505 1.00 29.99 485 ALA D N 1
ATOM 2816 C CA . ALA D 1 72 ? -18.156 31.982 19.737 1.00 30.47 485 ALA D CA 1
ATOM 2817 C C . ALA D 1 72 ? -16.758 32.525 19.937 1.00 29.65 485 ALA D C 1
ATOM 2818 O O . ALA D 1 72 ? -16.548 33.261 20.890 1.00 28.50 485 ALA D O 1
ATOM 2820 N N . GLY D 1 73 ? -15.798 32.183 19.072 1.00 28.17 486 GLY D N 1
ATOM 2821 C CA . GLY D 1 73 ? -14.420 32.636 19.226 1.00 27.49 486 GLY D CA 1
ATOM 2822 C C . GLY D 1 73 ? -13.607 31.914 20.308 1.00 25.04 486 GLY D C 1
ATOM 2823 O O . GLY D 1 73 ? -12.483 32.326 20.620 1.00 25.04 486 GLY D O 1
ATOM 2824 N N . LEU D 1 74 ? -14.154 30.845 20.873 1.00 25.11 487 LEU D N 1
ATOM 2825 C CA . LEU D 1 74 ? -13.423 29.970 21.805 1.00 24.11 487 LEU D CA 1
ATOM 2826 C C . LEU D 1 74 ? -12.298 29.174 21.107 1.00 23.86 487 LEU D C 1
ATOM 2827 O O . LEU D 1 74 ? -11.283 28.879 21.737 1.00 24.45 487 LEU D O 1
ATOM 2832 N N . ILE D 1 75 ? -12.488 28.829 19.829 1.00 24.00 488 ILE D N 1
ATOM 2833 C CA . ILE D 1 75 ? -11.387 28.401 18.921 1.00 23.09 488 ILE D CA 1
ATOM 2834 C C . ILE D 1 75 ? -11.390 29.399 17.704 1.00 24.69 488 ILE D C 1
ATOM 2835 O O . ILE D 1 75 ? -12.360 30.136 17.486 1.00 25.22 488 ILE D O 1
ATOM 2840 N N . ARG D 1 76 ? -10.269 29.463 16.997 1.00 25.11 489 ARG D N 1
ATOM 2841 C CA . ARG D 1 76 ? -10.057 30.431 15.898 1.00 26.55 489 ARG D CA 1
ATOM 2842 C C . ARG D 1 76 ? -9.377 29.773 14.736 1.00 25.01 489 ARG D C 1
ATOM 2843 O O . ARG D 1 76 ? -8.399 29.026 14.934 1.00 22.25 489 ARG D O 1
ATOM 2851 N N . HIS D 1 77 ? -9.820 30.122 13.516 1.00 25.89 490 HIS D N 1
ATOM 2852 C CA . HIS D 1 77 ? -9.169 29.751 12.259 1.00 25.23 490 HIS D CA 1
ATOM 2853 C C . HIS D 1 77 ? -7.734 30.305 12.181 1.00 24.90 490 HIS D C 1
ATOM 2854 O O . HIS D 1 77 ? -7.462 31.382 12.686 1.00 24.02 490 HIS D O 1
ATOM 2861 N N . THR D 1 78 ? -6.796 29.526 11.640 1.00 24.50 491 THR D N 1
ATOM 2862 C CA . THR D 1 78 ? -5.460 30.035 11.332 1.00 25.35 491 THR D CA 1
ATOM 2863 C C . THR D 1 78 ? -5.408 30.741 9.939 1.00 27.22 491 THR D C 1
ATOM 2864 O O . THR D 1 78 ? -4.567 31.566 9.718 1.00 25.87 491 THR D O 1
ATOM 2868 N N . VAL D 1 79 ? -6.285 30.423 8.994 1.00 29.97 492 VAL D N 1
ATOM 2869 C CA . VAL D 1 79 ? -6.360 31.220 7.780 1.00 32.83 492 VAL D CA 1
ATOM 2870 C C . VAL D 1 79 ? -7.673 31.943 7.616 1.00 36.12 492 VAL D C 1
ATOM 2871 O O . VAL D 1 79 ? -8.612 31.714 8.354 1.00 35.65 492 VAL D O 1
ATOM 2875 N N . ASN D 1 80 ? -7.723 32.836 6.627 1.00 39.27 493 ASN D N 1
ATOM 2876 C CA . ASN D 1 80 ? -8.916 33.647 6.371 1.00 43.98 493 ASN D CA 1
ATOM 2877 C C . ASN D 1 80 ? -10.121 32.795 5.896 1.00 42.95 493 ASN D C 1
ATOM 2878 O O . ASN D 1 80 ? -10.385 32.681 4.699 1.00 43.44 493 ASN D O 1
ATOM 2883 N N . LYS D 1 81 ? -10.837 32.193 6.841 1.00 41.69 494 LYS D N 1
ATOM 2884 C CA . LYS D 1 81 ? -11.954 31.310 6.503 1.00 41.58 494 LYS D CA 1
ATOM 2885 C C . LYS D 1 81 ? -13.040 31.442 7.548 1.00 43.16 494 LYS D C 1
ATOM 2886 O O . LYS D 1 81 ? -12.742 31.649 8.724 1.00 43.62 494 LYS D O 1
ATOM 2892 N N . ILE D 1 82 ? -14.288 31.304 7.118 1.00 41.24 495 ILE D N 1
ATOM 2893 C CA . ILE D 1 82 ? -15.444 31.540 7.978 1.00 43.89 495 ILE D CA 1
ATOM 2894 C C . ILE D 1 82 ? -15.983 30.220 8.457 1.00 39.95 495 ILE D C 1
ATOM 2895 O O . ILE D 1 82 ? -16.037 30.010 9.665 1.00 37.62 495 ILE D O 1
ATOM 2900 N N . THR D 1 83 ? -16.356 29.329 7.531 1.00 35.46 496 THR D N 1
ATOM 2901 C CA . THR D 1 83 ? -17.031 28.070 7.905 1.00 35.74 496 THR D CA 1
ATOM 2902 C C . THR D 1 83 ? -16.105 27.075 8.633 1.00 32.77 496 THR D C 1
ATOM 2903 O O . THR D 1 83 ? -14.899 27.012 8.330 1.00 30.36 496 THR D O 1
ATOM 2907 N N . PHE D 1 84 ? -16.663 26.328 9.594 1.00 29.71 497 PHE D N 1
ATOM 2908 C CA . PHE D 1 84 ? -15.918 25.228 10.250 1.00 29.23 497 PHE D CA 1
ATOM 2909 C C . PHE D 1 84 ? -15.643 24.102 9.241 1.00 30.14 497 PHE D C 1
ATOM 2910 O O . PHE D 1 84 ? -16.476 23.831 8.361 1.00 31.51 497 PHE D O 1
ATOM 2918 N N . SER D 1 85 ? -14.445 23.527 9.355 1.00 29.92 498 SER D N 1
ATOM 2919 C CA . SER D 1 85 ? -13.943 22.413 8.576 1.00 29.76 498 SER D CA 1
ATOM 2920 C C . SER D 1 85 ? -13.003 21.509 9.398 1.00 29.24 498 SER D C 1
ATOM 2921 O O . SER D 1 85 ? -12.066 21.997 10.093 1.00 28.87 498 SER D O 1
ATOM 2924 N N . GLU D 1 86 ? -13.251 20.199 9.327 1.00 29.86 499 GLU D N 1
ATOM 2925 C CA . GLU D 1 86 ? -12.409 19.204 9.981 1.00 30.27 499 GLU D CA 1
ATOM 2926 C C . GLU D 1 86 ? -10.959 19.043 9.462 1.00 30.40 499 GLU D C 1
ATOM 2927 O O . GLU D 1 86 ? -10.092 18.564 10.225 1.00 28.53 499 GLU D O 1
ATOM 2933 N N . GLN D 1 87 ? -10.678 19.453 8.218 1.00 30.59 500 GLN D N 1
ATOM 2934 C CA . GLN D 1 87 ? -9.315 19.347 7.688 1.00 32.98 500 GLN D CA 1
ATOM 2935 C C . GLN D 1 87 ? -8.489 20.630 7.879 1.00 31.52 500 GLN D C 1
ATOM 2936 O O . GLN D 1 87 ? -7.328 20.672 7.474 1.00 29.57 500 GLN D O 1
ATOM 2942 N N . CYS D 1 88 ? -9.062 21.659 8.508 1.00 29.70 501 CYS D N 1
ATOM 2943 C CA . CYS D 1 88 ? -8.345 22.923 8.775 1.00 29.70 501 CYS D CA 1
ATOM 2944 C C . CYS D 1 88 ? -7.683 22.880 10.166 1.00 26.12 501 CYS D C 1
ATOM 2945 O O . CYS D 1 88 ? -8.056 22.050 10.992 1.00 24.97 501 CYS D O 1
ATOM 2948 N N . TYR D 1 89 ? -6.705 23.767 10.406 1.00 23.86 502 TYR D N 1
ATOM 2949 C CA . TYR D 1 89 ? -6.025 23.858 11.707 1.00 23.25 502 TYR D CA 1
ATOM 2950 C C . TYR D 1 89 ? -6.537 25.069 12.476 1.00 23.35 502 TYR D C 1
ATOM 2951 O O . TYR D 1 89 ? -6.881 26.100 11.865 1.00 23.66 502 TYR D O 1
ATOM 2960 N N . TYR D 1 90 ? -6.580 24.955 13.804 1.00 21.10 503 TYR D N 1
ATOM 2961 C CA . TYR D 1 90 ? -7.172 25.981 14.696 1.00 21.33 503 TYR D CA 1
ATOM 2962 C C . TYR D 1 90 ? -6.247 26.233 15.861 1.00 20.65 503 TYR D C 1
ATOM 2963 O O . TYR D 1 90 ? -5.383 25.359 16.207 1.00 21.27 503 TYR D O 1
ATOM 2972 N N . VAL D 1 91 ? -6.412 27.393 16.515 1.00 22.03 504 VAL D N 1
ATOM 2973 C CA . VAL D 1 91 ? -5.778 27.669 17.804 1.00 21.26 504 VAL D CA 1
ATOM 2974 C C . VAL D 1 91 ? -6.866 28.088 18.788 1.00 21.32 504 VAL D C 1
ATOM 2975 O O . VAL D 1 91 ? -7.991 28.453 18.384 1.00 22.31 504 VAL D O 1
ATOM 2979 N N . PHE D 1 92 ? -6.516 28.072 20.060 1.00 21.28 505 PHE D N 1
ATOM 2980 C CA . PHE D 1 92 ? -7.424 28.574 21.101 1.00 22.03 505 PHE D CA 1
ATOM 2981 C C . PHE D 1 92 ? -7.605 30.087 21.011 1.00 23.88 505 PHE D C 1
ATOM 2982 O O . PHE D 1 92 ? -6.700 30.861 20.609 1.00 23.85 505 PHE D O 1
ATOM 2990 N N . GLY D 1 93 ? -8.818 30.505 21.359 1.00 25.91 506 GLY D N 1
ATOM 2991 C CA . GLY D 1 93 ? -9.143 31.907 21.534 1.00 27.14 506 GLY D CA 1
ATOM 2992 C C . GLY D 1 93 ? -8.583 32.469 22.825 1.00 31.05 506 GLY D C 1
ATOM 2993 O O . GLY D 1 93 ? -7.806 31.797 23.543 1.00 29.70 506 GLY D O 1
ATOM 2994 N N . ASP D 1 94 ? -9.020 33.688 23.146 1.00 33.03 507 ASP D N 1
ATOM 2995 C CA . ASP D 1 94 ? -8.742 34.310 24.456 1.00 39.41 507 ASP D CA 1
ATOM 2996 C C . ASP D 1 94 ? -9.569 33.594 25.527 1.00 38.98 507 ASP D C 1
ATOM 2997 O O . ASP D 1 94 ? -10.813 33.647 25.512 1.00 41.10 507 ASP D O 1
ATOM 3002 N N . LEU D 1 95 ? -8.879 32.881 26.410 1.00 38.71 508 LEU D N 1
ATOM 3003 C CA . LEU D 1 95 ? -9.537 32.124 27.468 1.00 40.13 508 LEU D CA 1
ATOM 3004 C C . LEU D 1 95 ? -9.330 32.805 28.828 1.00 44.39 508 LEU D C 1
ATOM 3005 O O . LEU D 1 95 ? -9.735 32.250 29.868 1.00 44.86 508 LEU D O 1
ATOM 3010 N N . SER D 1 96 ? -8.717 34.005 28.824 1.00 46.48 509 SER D N 1
ATOM 3011 C CA . SER D 1 96 ? -8.810 34.934 29.983 1.00 50.96 509 SER D CA 1
ATOM 3012 C C . SER D 1 96 ? -10.241 35.425 30.134 1.00 50.63 509 SER D C 1
ATOM 3013 O O . SER D 1 96 ? -10.703 35.625 31.247 1.00 53.04 509 SER D O 1
#

Organism: Homo sapiens (NCBI:txid9606)

Sequence (378 aa):
SGLSVHTDMASVTKAMAAPESGLEVRDRMWLKITIPNAFLGSDVVDWLYHHVEGFPERREARKYASGLLKAGLIRHTVNKITFSEQCYYVFGDLSSGLSVHTDMASVTKAMAAPESGLEVRDRMWLKITIPNAFLGSDVVDWLYHHHVEGFPERREARKYASGLLKAGLIRHTVNKITFSEQCYYVFGDLSGLSVHTDDMASVTKAMAAPESGLEVRDRMWLKITIPNAFLGSDVVDWLYHHVEGFPERREARKYASGLLKAGLIRHHTVNKITFSEQCYYVFGDLSGLSVHTDMASVTKAMAAPESGLEVRDRMWLKITIPNAFLGSDVVDWLYHHVEGFPERREARKYASGLLKAGLIRHTVNKITFSEQCYYVFGDLS